Protein AF-N9WEX1-F1 (afdb_monomer)

Sequence (653 aa):
MNDHFFQQFYLHENKDVHLLNPWVSERYHREREKLFYYALQVNKEFVLSSTCMRSNLKNLLMMWRGTDGNETIKFKENDKINAFSSLYQTISILVPVISTTFASVGRFLEYVQKPYELGTLIIDEAGQAQPHLALGAMLRCKKVLVVGDPKQVEPVVTDDLDAIKQLLKNEYTTPYSDKHISVQQFSDKLNPFGTYLNDSSGEKLWVGCPLVVHRRCINPMFDISNRISYDGVMIQQTKEPDQNIVDTFAIPISKWLQCSGKEKNHLRKDHYVPEQGKETLNIIKLAFEKAKGDKPDLYVISPFTSVVEGLKKEIRESDFYKLNKENYNEWMESNIGTVHTFQGKEANEVVLLLGCDQDAKGAVTWVNANIINVAVTRAKYRLCIIGDYRIWKQNQVLKITKGVIDAYTLQYLNQLKEADQTNQNKELITLLMKQLPSSSDYVNEKGDGEEDIIDTYILMKELKKIKFAKNFLTEEEKKIYHLTDEDLNELSYSVKSHLLTGIKINSLYEALFYDNNIPFEDFSFKNIMFCKATELYMRESFISVIQSQFKDAKKKDNNYTIGYMAKKINDNIDTFIRLLNDKYYNGIWWKIYGKKLNDINVLRRTCCHPDEFLLADEQNLKQLLFDEEVFKNLKVGRRIAKNIEKLNIKCVQ

pLDDT: mean 86.51, std 9.52, range [35.38, 98.62]

Secondary structure (DSSP, 8-state):
--HHHHHHHHH--HHHHTTS-TT--HHHHHHHHHHHHHHHHHHHHHHHH-HHHHHHHHHHHHHHHSEETTEE----HHHHHHHHHHHHHHHHHH-S-----HHHHHHHTTT--STT-EEEEEESSGGGS-HHHHHHHHHHEEEEEE---TTSPPPP--HHHHHHHHHT--TTTGGG--TT--HHHHHHHH-SSEEEEE-TTSPEEEEES---EE-S--TTHHHHHHHHHSTT--EE-PPPPPHHHHTT-S-SS-EEEE-----SBGGGTB---HHHHHHHHHHHHHHHHHTTTSPPSEEEEES-HHHHHHHHHHHHHSHHHHHSHHHHHHHHHHHEEEGGGGTT--EEEEEEE----TT-HHHHHH--HHHHHHHHHTEEEEEEEEE-HHHHTTSHHHHHHHHHHHHHHHHHHHHHHTS---HHHHHHHHHHHTTSPPGGGGEESP-TTS--EE--HHHHHHHTTSSGGGSPPPHHHHHHTT--HHHHHHS-HHHHHHHHHHHHHHHHHHIIIIIT----S--HHHHHHHHHHHHHHHHHHHHHHHHHH-GGG---GGG--HHHHHHHHHTTHHHHHHHH--SSS-HHHHHHHHHHHHHHHHHHHHHHSSS---HHHHHHHHIIIIIT-HHHHTHHHHHHHHHHHHHHHHTT-

Structure (mmCIF, N/CA/C/O backbone):
data_AF-N9WEX1-F1
#
_entry.id   AF-N9WEX1-F1
#
loop_
_atom_site.group_PDB
_atom_site.id
_atom_site.type_symbol
_atom_site.label_atom_id
_atom_site.label_alt_id
_atom_site.label_comp_id
_atom_site.label_asym_id
_atom_site.label_entity_id
_atom_site.label_seq_id
_atom_site.pdbx_PDB_ins_code
_atom_site.Cartn_x
_atom_site.Cartn_y
_atom_site.Cartn_z
_atom_site.occupancy
_atom_site.B_iso_or_equiv
_atom_site.auth_seq_id
_atom_site.auth_comp_id
_atom_site.auth_asym_id
_atom_site.auth_atom_id
_atom_site.pdbx_PDB_model_num
ATOM 1 N N . MET A 1 1 ? -16.022 -14.476 -33.649 1.00 63.72 1 MET A N 1
ATOM 2 C CA . MET A 1 1 ? -15.967 -13.884 -32.297 1.00 63.72 1 MET A CA 1
ATOM 3 C C . MET A 1 1 ? -15.982 -15.017 -31.291 1.00 63.72 1 MET A C 1
ATOM 5 O O . MET A 1 1 ? -16.309 -16.132 -31.675 1.00 63.72 1 MET A O 1
ATOM 9 N N . ASN A 1 2 ? -15.538 -14.775 -30.063 1.00 73.50 2 ASN A N 1
ATOM 10 C CA . ASN A 1 2 ? -15.509 -15.804 -29.032 1.00 73.50 2 ASN A CA 1
ATOM 11 C C . ASN A 1 2 ? -16.897 -15.926 -28.370 1.00 73.50 2 ASN A C 1
ATOM 13 O O . ASN A 1 2 ? -17.248 -15.099 -27.533 1.00 73.50 2 ASN A O 1
ATOM 17 N N . ASP A 1 3 ? -17.687 -16.934 -28.746 1.00 76.62 3 ASP A N 1
ATOM 18 C CA . ASP A 1 3 ? -19.050 -17.121 -28.217 1.00 76.62 3 ASP A CA 1
ATOM 19 C C . ASP A 1 3 ? -19.057 -17.365 -26.700 1.00 76.62 3 ASP A C 1
ATOM 21 O O . ASP A 1 3 ? -19.962 -16.911 -26.001 1.00 76.62 3 ASP A O 1
ATOM 25 N N . HIS A 1 4 ? -18.000 -17.989 -26.169 1.00 75.38 4 HIS A N 1
ATOM 26 C CA . HIS A 1 4 ? -17.819 -18.176 -24.732 1.00 75.38 4 HIS A CA 1
ATOM 27 C C . HIS A 1 4 ? -17.658 -16.837 -23.999 1.00 75.38 4 HIS A C 1
ATOM 29 O O . HIS A 1 4 ? -18.245 -16.656 -22.936 1.00 75.38 4 HIS A O 1
ATOM 35 N N . PHE A 1 5 ? -16.944 -15.863 -24.584 1.00 77.00 5 PHE A N 1
ATOM 36 C CA . PHE A 1 5 ? -16.861 -14.511 -24.015 1.00 77.00 5 PHE A CA 1
ATOM 37 C C . PHE A 1 5 ? -18.253 -13.890 -23.869 1.00 77.00 5 PHE A C 1
ATOM 39 O O . PHE A 1 5 ? -18.592 -13.409 -22.793 1.00 77.00 5 PHE A O 1
ATOM 46 N N . PHE A 1 6 ? -19.068 -13.909 -24.929 1.00 79.62 6 PHE A N 1
ATOM 47 C CA . PHE A 1 6 ? -20.384 -13.265 -24.897 1.00 79.62 6 PHE A CA 1
ATOM 48 C C . PHE A 1 6 ? -21.351 -13.981 -23.951 1.00 79.62 6 PHE A C 1
ATOM 50 O O . PHE A 1 6 ? -22.093 -13.318 -23.235 1.00 79.62 6 PHE A O 1
ATOM 57 N N . GLN A 1 7 ? -21.291 -15.311 -23.864 1.00 77.75 7 GLN A N 1
ATOM 58 C CA . GLN A 1 7 ? -22.047 -16.064 -22.860 1.00 77.75 7 GLN A CA 1
ATOM 59 C C . GLN A 1 7 ? -21.691 -15.619 -21.434 1.00 77.75 7 GLN A C 1
ATOM 61 O O . GLN A 1 7 ? -22.586 -15.295 -20.660 1.00 77.75 7 GLN A O 1
ATOM 66 N N . GLN A 1 8 ? -20.399 -15.531 -21.104 1.00 73.88 8 GLN A N 1
ATOM 67 C CA . GLN A 1 8 ? -19.947 -15.088 -19.779 1.00 73.88 8 GLN A CA 1
ATOM 68 C C . GLN A 1 8 ? -20.279 -13.611 -19.511 1.00 73.88 8 GLN A C 1
ATOM 70 O O . GLN A 1 8 ? -20.717 -13.262 -18.416 1.00 73.88 8 GLN A O 1
ATOM 75 N N . PHE A 1 9 ? -20.155 -12.750 -20.527 1.00 78.44 9 PHE A N 1
ATOM 76 C CA . PHE A 1 9 ? -20.513 -11.331 -20.450 1.00 78.44 9 PHE A CA 1
ATOM 77 C C . PHE A 1 9 ? -21.978 -11.124 -20.040 1.00 78.44 9 PHE A C 1
ATOM 79 O O . PHE A 1 9 ? -22.271 -10.288 -19.188 1.00 78.44 9 PHE A O 1
ATOM 86 N N . TYR A 1 10 ? -22.905 -11.908 -20.600 1.00 77.62 10 TYR A N 1
ATOM 87 C CA . TYR A 1 10 ? -24.326 -11.793 -20.265 1.00 77.62 10 TYR A CA 1
ATOM 88 C C . TYR A 1 10 ? -24.708 -12.466 -18.932 1.00 77.62 10 TYR A C 1
ATOM 90 O O . TYR A 1 10 ? -25.685 -12.041 -18.322 1.00 77.62 10 TYR A O 1
ATOM 98 N N . LEU A 1 11 ? -23.942 -13.450 -18.440 1.00 73.50 11 LEU A N 1
ATOM 99 C CA . LEU A 1 11 ? -24.253 -14.222 -17.219 1.00 73.50 11 LEU A CA 1
ATOM 100 C C . LEU A 1 11 ? -23.782 -13.580 -15.892 1.00 73.50 11 LEU A C 1
ATOM 102 O O . LEU A 1 11 ? -24.308 -13.942 -14.847 1.00 73.50 11 LEU A O 1
ATOM 106 N N . HIS A 1 12 ? -22.867 -12.605 -15.937 1.00 62.47 12 HIS A N 1
ATOM 107 C CA . HIS A 1 12 ? -22.337 -11.808 -14.810 1.00 62.47 12 HIS A CA 1
ATOM 108 C C . HIS A 1 12 ? -21.643 -12.575 -13.659 1.00 62.47 12 HIS A C 1
ATOM 110 O O . HIS A 1 12 ? -22.264 -12.939 -12.669 1.00 62.47 12 HIS A O 1
ATOM 116 N N . GLU A 1 13 ? -20.305 -12.560 -13.679 1.00 54.53 13 GLU A N 1
ATOM 117 C CA . GLU A 1 13 ? -19.491 -11.889 -12.653 1.00 54.53 13 GLU A CA 1
ATOM 118 C C . GLU A 1 13 ? -18.420 -11.051 -13.377 1.00 54.53 13 GLU A C 1
ATOM 120 O O . GLU A 1 13 ? -17.735 -11.534 -14.277 1.00 54.53 13 GLU A O 1
ATOM 125 N N . ASN A 1 14 ? -18.278 -9.772 -13.009 1.00 63.81 14 ASN A N 1
ATOM 126 C CA . ASN A 1 14 ? -17.451 -8.797 -13.743 1.00 63.81 14 ASN A CA 1
ATOM 127 C C . ASN A 1 14 ? -15.981 -9.247 -13.891 1.00 63.81 14 ASN A C 1
ATOM 129 O O . ASN A 1 14 ? -15.318 -8.924 -14.871 1.00 63.81 14 ASN A O 1
ATOM 133 N N . LYS A 1 15 ? -15.461 -10.017 -12.925 1.00 66.00 15 LYS A N 1
ATOM 134 C CA . LYS A 1 15 ? -14.041 -10.389 -12.868 1.00 66.00 15 LYS A CA 1
ATOM 135 C C . LYS A 1 15 ? -13.622 -11.366 -13.960 1.00 66.00 15 LYS A C 1
ATOM 137 O O . LYS A 1 15 ? -12.584 -11.145 -14.579 1.00 66.00 15 LYS A O 1
ATOM 142 N N . ASP A 1 16 ? -14.422 -12.395 -14.218 1.00 69.00 16 ASP A N 1
ATOM 143 C CA . ASP A 1 16 ? -14.047 -13.453 -15.159 1.00 69.00 16 ASP A CA 1
ATOM 144 C C . ASP A 1 16 ? -14.123 -12.970 -16.607 1.00 69.00 16 ASP A C 1
ATOM 146 O O . ASP A 1 16 ? -13.281 -13.319 -17.433 1.00 69.00 16 ASP A O 1
ATOM 150 N N . VAL A 1 17 ? -15.053 -12.059 -16.900 1.00 76.25 17 VAL A N 1
ATOM 151 C CA . VAL A 1 17 ? -15.164 -11.398 -18.208 1.00 76.25 17 VAL A CA 1
ATOM 152 C C . VAL A 1 17 ? -13.886 -10.629 -18.555 1.00 76.25 17 VAL A C 1
ATOM 154 O O . VAL A 1 17 ? -13.417 -10.704 -19.690 1.00 76.25 17 VAL A O 1
ATOM 157 N N . HIS A 1 18 ? -13.272 -9.940 -17.585 1.00 77.69 18 HIS A N 1
ATOM 158 C CA . HIS A 1 18 ? -12.009 -9.220 -17.792 1.00 77.69 18 HIS A CA 1
ATOM 159 C C . HIS A 1 18 ? -10.809 -10.144 -18.076 1.00 77.69 18 HIS A C 1
ATOM 161 O O . HIS A 1 18 ? -9.763 -9.664 -18.520 1.00 77.69 18 HIS A O 1
ATOM 167 N N . LEU A 1 19 ? -10.935 -11.455 -17.843 1.00 75.56 19 LEU A N 1
ATOM 168 C CA . LEU A 1 19 ? -9.910 -12.452 -18.168 1.00 75.56 19 LEU A CA 1
ATOM 169 C C . LEU A 1 19 ? -10.069 -13.037 -19.576 1.00 75.56 19 LEU A C 1
ATOM 171 O O . LEU A 1 19 ? -9.163 -13.719 -20.058 1.00 75.56 19 LEU A O 1
ATOM 175 N N . LEU A 1 20 ? -11.190 -12.762 -20.242 1.00 76.62 20 LEU A N 1
ATOM 176 C CA . LEU A 1 20 ? -11.525 -13.302 -21.552 1.00 76.62 20 LEU A CA 1
ATOM 177 C C . LEU A 1 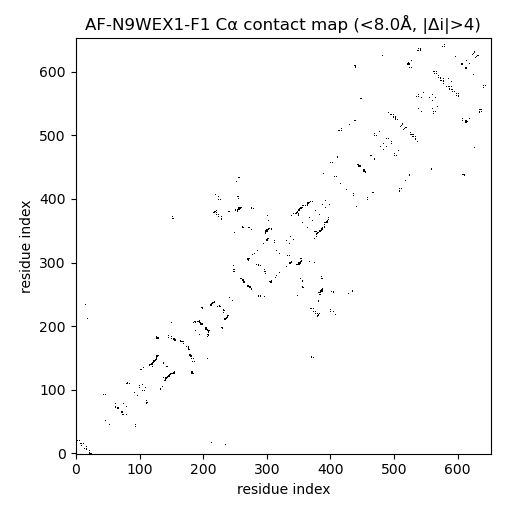20 ? -11.294 -12.262 -22.660 1.00 76.62 20 LEU A C 1
ATOM 179 O O . LEU A 1 20 ? -11.378 -11.054 -22.448 1.00 76.62 20 LEU A O 1
ATOM 183 N N . ASN A 1 21 ? -11.019 -12.736 -23.879 1.00 76.06 21 ASN A N 1
ATOM 184 C CA . ASN A 1 21 ? -10.856 -11.881 -25.055 1.00 76.06 21 ASN A CA 1
ATOM 185 C C . ASN A 1 21 ? -11.992 -12.133 -26.071 1.00 76.06 21 ASN A C 1
ATOM 187 O O . ASN A 1 21 ? -12.092 -13.249 -26.592 1.00 76.06 21 ASN A O 1
ATOM 191 N N . PRO A 1 22 ? -12.814 -11.120 -26.410 1.00 79.69 22 PRO A N 1
ATOM 192 C CA . PRO A 1 22 ? -13.917 -11.283 -27.364 1.00 79.69 22 PRO A CA 1
ATOM 193 C C . PRO A 1 22 ? -13.451 -11.553 -28.803 1.00 79.69 22 PRO A C 1
ATOM 195 O O . PRO A 1 22 ? -14.172 -12.161 -29.603 1.00 79.69 22 PRO A O 1
ATOM 198 N N . TRP A 1 23 ? -12.242 -11.105 -29.144 1.00 78.06 23 TRP A N 1
ATOM 199 C CA . TRP A 1 23 ? -11.728 -11.066 -30.514 1.00 78.06 23 TRP A CA 1
ATOM 200 C C . TRP A 1 23 ? -10.859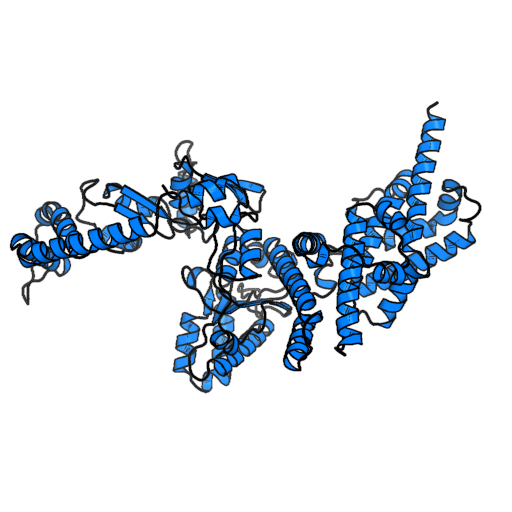 -12.259 -30.876 1.00 78.06 23 TRP A C 1
ATOM 202 O O . TRP A 1 23 ? -10.578 -12.472 -32.056 1.00 78.06 23 TRP A O 1
ATOM 212 N N . VAL A 1 24 ? -10.412 -13.027 -29.884 1.00 78.50 24 VAL A N 1
ATOM 213 C CA . VAL A 1 24 ? -9.369 -14.021 -30.092 1.00 78.50 24 VAL A CA 1
ATOM 214 C C . VAL A 1 24 ? -9.779 -15.386 -29.554 1.00 78.50 24 VAL A C 1
ATOM 216 O O . VAL A 1 24 ? -10.069 -15.547 -28.374 1.00 78.50 24 VAL A O 1
ATOM 219 N N . SER A 1 25 ? -9.780 -16.374 -30.450 1.00 82.56 25 SER A N 1
ATOM 220 C CA . SER A 1 25 ? -9.867 -17.797 -30.125 1.00 82.56 25 SER A CA 1
ATOM 221 C C . SER A 1 25 ? -8.497 -18.459 -30.268 1.00 82.56 25 SER A C 1
ATOM 223 O O . SER A 1 25 ? -7.632 -17.956 -30.988 1.00 82.56 25 SER A O 1
ATOM 225 N N . GLU A 1 26 ? -8.309 -19.617 -29.639 1.00 84.81 26 GLU A N 1
ATOM 226 C CA . GLU A 1 26 ? -7.075 -20.406 -29.753 1.00 84.81 26 GLU A CA 1
ATOM 227 C C . GLU A 1 26 ? -6.747 -20.749 -31.216 1.00 84.81 26 GLU A C 1
ATOM 229 O O . GLU A 1 26 ? -5.622 -20.557 -31.676 1.00 84.81 26 GLU A O 1
ATOM 234 N N . ARG A 1 27 ? -7.765 -21.127 -32.003 1.00 87.81 27 ARG A N 1
ATOM 235 C CA . ARG A 1 27 ? -7.626 -21.339 -33.451 1.00 87.81 27 ARG A CA 1
ATOM 236 C C . ARG A 1 27 ? -7.128 -20.083 -34.171 1.00 87.81 27 ARG A C 1
ATOM 238 O O . ARG A 1 27 ? -6.223 -20.176 -34.994 1.00 87.81 27 ARG A O 1
ATOM 245 N N . TYR A 1 28 ? -7.707 -18.916 -33.883 1.00 88.25 28 TYR A N 1
ATOM 246 C CA . TYR A 1 28 ? -7.280 -17.660 -34.508 1.00 88.25 28 TYR A CA 1
ATOM 247 C C . TYR A 1 28 ? -5.845 -17.287 -34.113 1.00 88.25 28 TYR A C 1
ATOM 249 O O . TYR A 1 28 ? -5.064 -16.878 -34.971 1.00 88.25 28 TYR A O 1
ATOM 257 N N . HIS A 1 29 ? -5.470 -17.481 -32.843 1.00 88.69 29 HIS A N 1
ATOM 258 C CA . HIS A 1 29 ? -4.087 -17.323 -32.387 1.00 88.69 29 HIS A CA 1
ATOM 259 C C . HIS A 1 29 ? -3.132 -18.228 -33.167 1.00 88.69 29 HIS A C 1
ATOM 261 O O . HIS A 1 29 ? -2.126 -17.739 -33.680 1.00 88.69 29 HIS A O 1
ATOM 267 N N . ARG A 1 30 ? -3.481 -19.506 -33.343 1.00 93.19 30 ARG A N 1
ATOM 268 C CA . ARG A 1 30 ? -2.644 -20.457 -34.075 1.00 93.19 30 ARG A CA 1
ATOM 269 C C . ARG A 1 30 ? -2.431 -20.061 -35.535 1.00 93.19 30 ARG A C 1
ATOM 271 O O . ARG A 1 30 ? -1.319 -20.170 -36.047 1.00 93.19 30 ARG A O 1
ATOM 278 N N . GLU A 1 31 ? -3.469 -19.578 -36.212 1.00 94.88 31 GLU A N 1
ATOM 279 C CA . GLU A 1 31 ? -3.334 -19.091 -37.591 1.00 94.88 31 GLU A CA 1
ATOM 280 C C . GLU A 1 31 ? -2.517 -17.790 -37.671 1.00 94.88 31 GLU A C 1
ATOM 282 O O . GLU A 1 31 ? -1.714 -17.627 -38.591 1.00 94.88 31 GLU A O 1
ATOM 287 N N . ARG A 1 32 ? -2.625 -16.894 -36.678 1.00 93.94 32 ARG A N 1
ATOM 288 C CA . ARG A 1 32 ? -1.759 -15.704 -36.581 1.00 93.94 32 ARG A CA 1
ATOM 289 C C . ARG A 1 32 ? -0.287 -16.061 -36.392 1.00 93.94 32 ARG A C 1
ATOM 291 O O . ARG A 1 32 ? 0.558 -15.438 -37.029 1.00 93.94 32 ARG A O 1
ATOM 298 N N . GLU A 1 33 ? 0.023 -17.047 -35.551 1.00 94.75 33 GLU A N 1
ATOM 299 C CA . GLU A 1 33 ? 1.393 -17.543 -35.361 1.00 94.75 33 GLU A CA 1
ATOM 300 C C . GLU A 1 33 ? 1.977 -18.097 -36.661 1.00 94.75 33 GLU A C 1
ATOM 302 O O . GLU A 1 33 ? 3.097 -17.747 -37.034 1.00 94.75 33 GLU A O 1
ATOM 307 N N . LYS A 1 34 ? 1.205 -18.921 -37.385 1.00 97.00 34 LYS A N 1
ATOM 308 C CA . LYS A 1 34 ? 1.617 -19.459 -38.690 1.00 97.00 34 LYS A CA 1
ATOM 309 C C . LYS A 1 34 ? 1.884 -18.341 -39.693 1.00 97.00 34 LYS A C 1
ATOM 311 O O . LYS A 1 34 ? 2.931 -18.340 -40.334 1.00 97.00 34 LYS A O 1
ATOM 316 N N . LEU A 1 35 ? 0.970 -17.374 -39.809 1.00 96.50 35 LEU A N 1
ATOM 317 C CA . LEU A 1 35 ? 1.140 -16.224 -40.699 1.00 96.50 35 LEU A CA 1
ATOM 318 C C . LEU A 1 35 ? 2.410 -15.436 -40.358 1.00 96.50 35 LEU A C 1
ATOM 320 O O . LEU A 1 35 ? 3.177 -15.097 -41.256 1.00 96.50 35 LEU A O 1
ATOM 324 N N . PHE A 1 36 ? 2.650 -15.176 -39.071 1.00 94.25 36 PHE A N 1
ATOM 325 C CA . PHE A 1 36 ? 3.852 -14.483 -38.618 1.00 94.25 36 PHE A CA 1
ATOM 326 C C . PHE A 1 36 ? 5.124 -15.263 -38.972 1.00 94.25 36 PHE A C 1
ATOM 328 O O . PHE A 1 36 ? 6.063 -14.686 -39.517 1.00 94.25 36 PHE A O 1
ATOM 335 N N . TYR A 1 37 ? 5.134 -16.581 -38.756 1.00 95.19 37 TYR A N 1
ATOM 336 C CA . TYR A 1 37 ? 6.246 -17.445 -39.151 1.00 95.19 37 TYR A CA 1
ATOM 337 C C . TYR A 1 37 ? 6.524 -17.384 -40.660 1.00 95.19 37 TYR A C 1
ATOM 339 O O . TYR A 1 37 ? 7.669 -17.174 -41.060 1.00 95.19 37 TYR A O 1
ATOM 347 N N . TYR A 1 38 ? 5.496 -17.517 -41.505 1.00 96.56 38 TYR A N 1
ATOM 348 C CA . TYR A 1 38 ? 5.670 -17.442 -42.958 1.00 96.56 38 TYR A CA 1
ATOM 349 C C . TYR A 1 38 ? 6.136 -16.056 -43.418 1.00 96.56 38 TYR A C 1
ATOM 351 O O . TYR A 1 38 ? 7.007 -15.967 -44.281 1.00 96.56 38 TYR A O 1
ATOM 359 N N . ALA A 1 39 ? 5.635 -14.978 -42.808 1.00 93.69 39 ALA A N 1
ATOM 360 C CA . ALA A 1 39 ? 6.113 -13.624 -43.080 1.00 93.69 39 ALA A CA 1
ATOM 361 C C . ALA A 1 39 ? 7.605 -13.463 -42.736 1.00 93.69 39 ALA A C 1
ATOM 363 O O . ALA A 1 39 ? 8.354 -12.867 -43.509 1.00 93.69 39 ALA A O 1
ATOM 364 N N . LEU A 1 40 ? 8.069 -14.054 -41.627 1.00 92.12 40 LEU A N 1
ATOM 365 C CA . LEU A 1 40 ? 9.492 -14.075 -41.281 1.00 92.12 40 LEU A CA 1
ATOM 366 C C . LEU A 1 40 ? 10.333 -14.869 -42.291 1.00 92.12 40 LEU A C 1
ATOM 368 O O . LEU A 1 40 ? 11.447 -14.446 -42.594 1.00 92.12 40 LEU A O 1
ATOM 372 N N . GLN A 1 41 ? 9.815 -15.974 -42.845 1.00 94.94 41 GLN A N 1
ATOM 373 C CA . GLN A 1 41 ? 10.515 -16.704 -43.912 1.00 94.94 41 GLN A CA 1
ATOM 374 C C . GLN A 1 41 ? 10.658 -15.844 -45.173 1.00 94.94 41 GLN A C 1
ATOM 376 O O . GLN A 1 41 ? 11.753 -15.745 -45.717 1.00 94.94 41 GLN A O 1
ATOM 381 N N . VAL A 1 42 ? 9.595 -15.153 -45.595 1.00 93.88 42 VAL A N 1
ATOM 382 C CA . VAL A 1 42 ? 9.655 -14.234 -46.745 1.00 93.88 42 VAL A CA 1
ATOM 383 C C . VAL A 1 42 ? 10.659 -13.107 -46.499 1.00 93.88 42 VAL A C 1
ATOM 385 O O . VAL A 1 42 ? 11.485 -12.828 -47.366 1.00 93.88 42 VAL A O 1
ATOM 388 N N . ASN A 1 43 ? 10.646 -12.497 -45.309 1.00 92.06 43 ASN A N 1
ATOM 389 C CA . ASN A 1 43 ? 11.607 -11.451 -44.953 1.00 92.06 43 ASN A CA 1
ATOM 390 C C . ASN A 1 43 ? 13.046 -11.971 -44.985 1.00 92.06 43 ASN A C 1
ATOM 392 O O . ASN A 1 43 ? 13.924 -11.296 -45.517 1.00 92.06 43 ASN A O 1
ATOM 396 N N . LYS A 1 44 ? 13.292 -13.176 -44.458 1.00 92.75 44 LYS A N 1
ATOM 397 C CA . LYS A 1 44 ? 14.608 -13.819 -44.501 1.00 92.75 44 LYS A CA 1
ATOM 398 C C . LYS A 1 44 ? 15.084 -13.999 -45.942 1.00 92.75 44 LYS A C 1
ATOM 400 O O . LYS A 1 44 ? 16.185 -13.559 -46.265 1.00 92.75 44 LYS A O 1
ATOM 405 N N . GLU A 1 45 ? 14.267 -14.600 -46.804 1.00 94.62 45 GLU A N 1
ATOM 406 C CA . GLU A 1 45 ? 14.640 -14.826 -48.206 1.00 94.62 45 GLU A CA 1
ATOM 407 C C . GLU A 1 45 ? 14.854 -13.505 -48.957 1.00 94.62 45 GLU A C 1
ATOM 409 O O . GLU A 1 45 ? 15.821 -13.363 -49.708 1.00 94.62 45 GLU A O 1
ATOM 414 N N . PHE A 1 46 ? 14.023 -12.489 -48.703 1.00 92.94 46 PHE A N 1
ATOM 415 C CA . PHE A 1 46 ? 14.197 -11.153 -49.276 1.00 92.94 46 PHE A CA 1
ATOM 416 C C . PHE A 1 46 ? 15.512 -10.493 -48.834 1.00 92.94 46 PHE A C 1
ATOM 418 O O . PHE A 1 46 ? 16.248 -9.958 -49.663 1.00 92.94 46 PHE A O 1
ATOM 425 N N . VAL A 1 47 ? 15.843 -10.557 -47.541 1.00 91.62 47 VAL A N 1
ATOM 426 C CA . VAL A 1 47 ? 17.092 -10.000 -46.997 1.00 91.62 47 VAL A CA 1
ATOM 427 C C . VAL A 1 47 ? 18.315 -10.706 -47.588 1.00 91.62 47 VAL A C 1
ATOM 429 O O . VAL A 1 47 ? 19.288 -10.036 -47.931 1.00 91.62 47 VAL A O 1
ATOM 432 N N . LEU A 1 48 ? 18.280 -12.037 -47.718 1.00 92.19 48 LEU A N 1
ATOM 433 C CA . LEU A 1 48 ? 19.406 -12.825 -48.231 1.00 92.19 48 LEU A CA 1
ATOM 434 C C . LEU A 1 48 ? 19.617 -12.656 -49.742 1.00 92.19 48 LEU A C 1
ATOM 436 O O . LEU A 1 48 ? 20.758 -12.686 -50.203 1.00 92.19 48 LEU A O 1
ATOM 440 N N . SER A 1 49 ? 18.541 -12.466 -50.507 1.00 94.31 49 SER A N 1
ATOM 441 C CA . SER A 1 49 ? 18.599 -12.355 -51.971 1.00 94.31 49 SER A CA 1
ATOM 442 C C . SER A 1 49 ? 18.814 -10.926 -52.487 1.00 94.31 49 SER A C 1
ATOM 444 O O . SER A 1 49 ? 19.335 -10.743 -53.588 1.00 94.31 49 SER A O 1
ATOM 446 N N . SER A 1 50 ? 18.445 -9.895 -51.718 1.00 95.00 50 SER A N 1
ATOM 447 C CA . SER A 1 50 ? 18.465 -8.504 -52.184 1.00 95.00 50 SER A CA 1
ATOM 448 C C . SER A 1 50 ? 19.838 -7.835 -52.050 1.00 95.00 50 SER A C 1
ATOM 450 O O . SER A 1 50 ? 20.307 -7.495 -50.959 1.00 95.00 50 SER A O 1
ATOM 452 N N . THR A 1 51 ? 20.469 -7.539 -53.189 1.00 94.31 51 THR A N 1
ATOM 453 C CA . THR A 1 51 ? 21.708 -6.743 -53.240 1.00 94.31 51 THR A CA 1
ATOM 454 C C . THR A 1 51 ? 21.488 -5.303 -52.767 1.00 94.31 51 THR A C 1
ATOM 456 O O . THR A 1 51 ? 22.358 -4.740 -52.104 1.00 94.31 51 THR A O 1
ATOM 459 N N . CYS A 1 52 ? 20.309 -4.726 -53.024 1.00 93.06 52 CYS A N 1
ATOM 460 C CA . CYS A 1 52 ? 19.927 -3.396 -52.545 1.00 93.06 52 CYS A CA 1
ATOM 461 C C . CYS A 1 52 ? 19.882 -3.334 -51.013 1.00 93.06 52 CYS A C 1
ATOM 463 O O . CYS A 1 52 ? 20.425 -2.400 -50.426 1.00 93.06 52 CYS A O 1
ATOM 465 N N . MET A 1 53 ? 19.305 -4.351 -50.358 1.00 92.81 53 MET A N 1
ATOM 466 C CA . MET A 1 53 ? 19.286 -4.449 -48.893 1.00 92.81 53 MET A CA 1
ATOM 467 C C . MET A 1 53 ? 20.704 -4.468 -48.327 1.00 92.81 53 MET A C 1
ATOM 469 O O . MET A 1 53 ? 21.024 -3.703 -47.418 1.00 92.81 53 MET A O 1
ATOM 473 N N . ARG A 1 54 ? 21.586 -5.291 -48.907 1.00 91.81 54 ARG A N 1
ATOM 474 C CA . ARG A 1 54 ? 22.993 -5.364 -48.496 1.00 91.81 54 ARG A CA 1
ATOM 475 C C . ARG A 1 54 ? 23.700 -4.012 -48.620 1.00 91.81 54 ARG A C 1
ATOM 477 O O . ARG A 1 54 ? 24.408 -3.618 -47.694 1.00 91.81 54 ARG A O 1
ATOM 484 N N . SER A 1 55 ? 23.516 -3.309 -49.737 1.00 93.62 55 SER A N 1
ATOM 485 C CA . SER A 1 55 ? 24.105 -1.982 -49.955 1.00 93.62 55 SER A CA 1
ATOM 486 C C . SER A 1 55 ? 23.567 -0.949 -48.967 1.00 93.62 55 SER A C 1
ATOM 488 O O . SER A 1 55 ? 24.349 -0.208 -48.376 1.00 93.62 55 SER A O 1
ATOM 490 N N . ASN A 1 56 ? 22.258 -0.946 -48.710 1.00 95.00 56 ASN A N 1
ATOM 491 C CA . ASN A 1 56 ? 21.644 -0.044 -47.737 1.00 95.00 56 ASN A CA 1
ATOM 492 C C . ASN A 1 56 ? 22.173 -0.293 -46.316 1.00 95.00 56 ASN A C 1
ATOM 494 O O . ASN A 1 56 ? 22.538 0.652 -45.622 1.00 95.00 56 ASN A O 1
ATOM 498 N N . LEU A 1 57 ? 22.292 -1.554 -45.891 1.00 92.75 57 LEU A N 1
ATOM 499 C CA . LEU A 1 57 ? 22.836 -1.888 -44.570 1.00 92.75 57 LEU A CA 1
ATOM 500 C C . LEU A 1 57 ? 24.309 -1.474 -44.426 1.00 92.75 57 LEU A C 1
ATOM 502 O O . LEU A 1 57 ? 24.693 -0.952 -43.380 1.00 92.75 57 LEU A O 1
ATOM 506 N N . LYS A 1 58 ? 25.127 -1.648 -45.474 1.00 91.75 58 LYS A N 1
ATOM 507 C CA . LYS A 1 58 ? 26.512 -1.146 -45.491 1.00 91.75 58 LYS A CA 1
ATOM 508 C C . LYS A 1 58 ? 26.566 0.376 -45.376 1.00 91.75 58 LYS A C 1
ATOM 510 O O . LYS A 1 58 ? 27.281 0.886 -44.521 1.00 91.75 58 LYS A O 1
ATOM 515 N N . ASN A 1 59 ? 25.772 1.087 -46.178 1.00 93.06 59 ASN A N 1
ATOM 516 C CA . ASN A 1 59 ? 25.713 2.548 -46.147 1.00 93.06 59 ASN A CA 1
ATOM 517 C C . ASN A 1 59 ? 25.281 3.068 -44.771 1.00 93.06 59 ASN A C 1
ATOM 519 O O . ASN A 1 59 ? 25.883 4.006 -44.256 1.00 93.06 59 ASN A O 1
ATOM 523 N N . LEU A 1 60 ? 24.291 2.427 -44.141 1.00 92.56 60 LEU A N 1
ATOM 524 C CA . LEU A 1 60 ? 23.863 2.771 -42.786 1.00 92.56 60 LEU A CA 1
ATOM 525 C C . LEU A 1 60 ? 24.994 2.569 -41.766 1.00 92.56 60 LEU A C 1
ATOM 527 O O . LEU A 1 60 ? 25.246 3.446 -40.941 1.00 92.56 60 LEU A O 1
ATOM 531 N N . LEU A 1 61 ? 25.714 1.445 -41.850 1.00 90.88 61 LEU A N 1
ATOM 532 C CA . LEU A 1 61 ? 26.850 1.155 -40.974 1.00 90.88 61 LEU A CA 1
ATOM 533 C C . LEU A 1 61 ? 27.972 2.192 -41.137 1.00 90.88 61 LEU A C 1
ATOM 535 O O . LEU A 1 61 ? 28.501 2.679 -40.137 1.00 90.88 61 LEU A O 1
ATOM 539 N N . MET A 1 62 ? 28.305 2.557 -42.378 1.00 91.44 62 MET A N 1
ATOM 540 C CA . MET A 1 62 ? 29.299 3.590 -42.684 1.00 91.44 62 MET A CA 1
ATOM 541 C C . MET A 1 62 ? 28.851 4.959 -42.162 1.00 91.44 62 MET A C 1
ATOM 543 O O . MET A 1 62 ? 29.668 5.704 -41.627 1.00 91.44 62 MET A O 1
ATOM 547 N N . MET A 1 63 ? 27.558 5.291 -42.261 1.00 89.56 63 MET A N 1
ATOM 548 C CA . MET A 1 63 ? 27.009 6.535 -41.709 1.00 89.56 63 MET A CA 1
ATOM 549 C C . MET A 1 63 ? 27.100 6.595 -40.180 1.00 89.56 63 MET A C 1
ATOM 551 O O . MET A 1 63 ? 27.373 7.666 -39.643 1.00 89.56 63 MET A O 1
ATOM 555 N N . TRP A 1 64 ? 26.899 5.475 -39.481 1.00 87.88 64 TRP A N 1
ATOM 556 C CA . TRP A 1 64 ? 27.018 5.416 -38.020 1.00 87.88 64 TRP A CA 1
ATOM 557 C C . TRP A 1 64 ? 28.462 5.386 -37.522 1.00 87.88 64 TRP A C 1
ATOM 559 O O . TRP A 1 64 ? 28.771 6.035 -36.526 1.00 87.88 64 TRP A O 1
ATOM 569 N N . ARG A 1 65 ? 29.344 4.626 -38.181 1.00 87.75 65 ARG A N 1
ATOM 570 C CA . ARG A 1 65 ? 30.747 4.473 -37.760 1.00 87.75 65 ARG A CA 1
ATOM 571 C C . ARG A 1 65 ? 31.649 5.597 -38.258 1.00 87.75 65 ARG A C 1
ATOM 573 O O . ARG A 1 65 ? 32.679 5.858 -37.649 1.00 87.75 65 ARG A O 1
ATOM 580 N N . GLY A 1 66 ? 31.287 6.232 -39.372 1.00 85.62 66 GLY A N 1
ATOM 581 C CA . GLY A 1 66 ? 32.156 7.169 -40.081 1.00 85.62 66 GLY A CA 1
ATOM 582 C C . GLY A 1 66 ? 33.361 6.496 -40.742 1.00 85.62 66 GLY A C 1
ATOM 583 O O . GLY A 1 66 ? 34.312 7.187 -41.100 1.00 85.62 66 GLY A O 1
ATOM 584 N N . THR A 1 67 ? 33.352 5.166 -40.891 1.00 85.75 67 THR A N 1
ATOM 585 C CA . THR A 1 67 ? 34.453 4.395 -41.479 1.00 85.75 67 THR A CA 1
ATOM 586 C C . THR A 1 67 ? 33.965 3.238 -42.348 1.00 85.75 67 THR A C 1
ATOM 588 O O . THR A 1 67 ? 32.860 2.724 -42.156 1.00 85.75 67 THR A O 1
ATOM 591 N N . ASP A 1 68 ? 34.818 2.815 -43.281 1.00 84.31 68 ASP A N 1
ATOM 592 C CA . ASP A 1 68 ? 34.737 1.530 -43.980 1.00 84.31 68 ASP A CA 1
ATOM 593 C C . ASP A 1 68 ? 36.105 0.838 -43.887 1.00 84.31 68 ASP A C 1
ATOM 595 O O . ASP A 1 68 ? 37.103 1.300 -44.441 1.00 84.31 68 ASP A O 1
ATOM 599 N N . GLY A 1 69 ? 36.197 -0.215 -43.071 1.00 82.44 69 GLY A N 1
ATOM 600 C CA . GLY A 1 69 ? 37.488 -0.779 -42.669 1.00 82.44 69 GLY A CA 1
ATOM 601 C C . GLY A 1 69 ? 38.354 0.248 -41.926 1.00 82.44 69 GLY A C 1
ATOM 602 O O . GLY A 1 69 ? 37.947 0.761 -40.883 1.00 82.44 69 GLY A O 1
ATOM 603 N N . ASN A 1 70 ? 39.539 0.539 -42.468 1.00 83.38 70 ASN A N 1
ATOM 604 C CA . ASN A 1 70 ? 40.477 1.526 -41.916 1.00 83.38 70 ASN A CA 1
ATOM 605 C C . ASN A 1 70 ? 40.304 2.931 -42.522 1.00 83.38 70 ASN A C 1
ATOM 607 O O . ASN A 1 70 ? 40.997 3.862 -42.113 1.00 83.38 70 ASN A O 1
ATOM 611 N N . GLU A 1 71 ? 39.409 3.101 -43.498 1.00 86.38 71 GLU A N 1
ATOM 612 C CA . GLU A 1 71 ? 39.201 4.381 -44.171 1.00 86.38 71 GLU A CA 1
ATOM 613 C C . GLU A 1 71 ? 38.127 5.207 -43.467 1.00 86.38 71 GLU A C 1
ATOM 615 O O . GLU A 1 71 ? 37.083 4.692 -43.067 1.00 86.38 71 GLU A O 1
ATOM 620 N N . THR A 1 72 ? 38.367 6.513 -43.326 1.00 87.44 72 THR A N 1
ATOM 621 C CA . THR A 1 72 ? 37.369 7.450 -42.794 1.00 87.44 72 THR A CA 1
ATOM 622 C C . THR A 1 72 ? 36.442 7.909 -43.912 1.00 87.44 72 THR A C 1
ATOM 624 O O . THR A 1 72 ? 36.888 8.512 -44.886 1.00 87.44 72 THR A O 1
ATOM 627 N N . ILE A 1 73 ? 35.140 7.697 -43.739 1.00 87.25 73 ILE A N 1
ATOM 628 C CA . ILE A 1 73 ? 34.103 8.094 -44.691 1.00 87.25 73 ILE A CA 1
ATOM 629 C C . ILE A 1 73 ? 33.341 9.298 -44.142 1.00 87.25 73 ILE A C 1
ATOM 631 O O . ILE A 1 73 ? 32.768 9.259 -43.052 1.00 87.25 73 ILE A O 1
ATOM 635 N N . LYS A 1 74 ? 33.278 10.373 -44.933 1.00 86.25 74 LYS A N 1
ATOM 636 C CA . LYS A 1 74 ? 32.475 11.564 -44.627 1.00 86.25 74 LYS A CA 1
ATOM 637 C C . LYS A 1 74 ? 31.408 11.770 -45.695 1.00 86.25 74 LYS A C 1
ATOM 639 O O . LYS A 1 74 ? 31.688 12.278 -46.775 1.00 86.25 74 LYS A O 1
ATOM 644 N N . PHE A 1 75 ? 30.172 11.405 -45.369 1.00 89.56 75 PHE A N 1
ATOM 645 C CA . PHE A 1 75 ? 29.010 11.747 -46.189 1.00 89.56 75 PHE A CA 1
ATOM 646 C C . PHE A 1 75 ? 28.705 13.242 -46.083 1.00 89.56 75 PHE A C 1
ATOM 648 O O . PHE A 1 75 ? 28.766 13.804 -44.983 1.00 89.56 75 PHE A O 1
ATOM 655 N N . LYS A 1 76 ? 28.321 13.869 -47.202 1.00 92.88 76 LYS A N 1
ATOM 656 C CA . LYS A 1 76 ? 27.763 15.224 -47.166 1.00 92.88 76 LYS A CA 1
ATOM 657 C C . LYS A 1 76 ? 26.450 15.195 -46.392 1.00 92.88 76 LYS A C 1
ATOM 659 O O . LYS A 1 76 ? 25.691 14.233 -46.471 1.00 92.88 76 LYS A O 1
ATOM 664 N N . GLU A 1 77 ? 26.167 16.265 -45.666 1.00 90.25 77 GLU A N 1
ATOM 665 C CA . GLU A 1 77 ? 24.978 16.350 -44.818 1.00 90.25 77 GLU A CA 1
ATOM 666 C C . GLU A 1 77 ? 23.675 16.166 -45.609 1.00 90.25 77 GLU A C 1
ATOM 668 O O . GLU A 1 77 ? 22.813 15.388 -45.208 1.00 90.25 77 GLU A O 1
ATOM 673 N N . ASN A 1 78 ? 23.582 16.774 -46.794 1.00 92.62 78 ASN A N 1
ATOM 674 C CA . ASN A 1 78 ? 22.432 16.608 -47.682 1.00 92.62 78 ASN A CA 1
ATOM 675 C C . ASN A 1 78 ? 22.230 15.144 -48.123 1.00 92.62 78 ASN A C 1
ATOM 677 O O . ASN A 1 78 ? 21.097 14.678 -48.220 1.00 92.62 78 ASN A O 1
ATOM 681 N N . ASP A 1 79 ? 23.312 14.390 -48.341 1.00 92.38 79 ASP A N 1
ATOM 682 C CA . ASP A 1 79 ? 23.224 12.969 -48.703 1.00 92.38 79 ASP A CA 1
ATOM 683 C C . ASP A 1 79 ? 22.726 12.136 -47.516 1.00 92.38 79 ASP A C 1
ATOM 685 O O . ASP A 1 79 ? 21.905 11.234 -47.691 1.00 92.38 79 ASP A O 1
ATOM 689 N N . LYS A 1 80 ? 23.160 12.478 -46.292 1.00 92.12 80 LYS A N 1
ATOM 690 C CA . LYS A 1 80 ? 22.642 11.862 -45.064 1.00 92.12 80 LYS A CA 1
ATOM 691 C C . LYS A 1 80 ? 21.141 12.099 -44.929 1.00 92.12 80 LYS A C 1
ATOM 693 O O . LYS A 1 80 ? 20.401 11.133 -44.799 1.00 92.12 80 LYS A O 1
ATOM 698 N N . ILE A 1 81 ? 20.681 13.344 -45.034 1.00 93.12 81 ILE A N 1
ATOM 699 C CA . ILE A 1 81 ? 19.256 13.694 -44.897 1.00 93.12 81 ILE A CA 1
ATOM 700 C C . ILE A 1 81 ? 18.393 12.967 -45.938 1.00 93.12 81 ILE A C 1
ATOM 702 O O . ILE A 1 81 ? 17.324 12.453 -45.612 1.00 93.12 81 ILE A O 1
ATOM 706 N N . ASN A 1 82 ? 18.857 12.885 -47.188 1.00 92.62 82 ASN A N 1
ATOM 707 C CA . ASN A 1 82 ? 18.085 12.264 -48.265 1.00 92.62 82 ASN A CA 1
ATOM 708 C C . ASN A 1 82 ? 18.037 10.732 -48.183 1.00 92.62 82 ASN A C 1
ATOM 710 O O . ASN A 1 82 ? 17.040 10.139 -48.593 1.00 92.62 82 ASN A O 1
ATOM 714 N N . ALA A 1 83 ? 19.089 10.083 -47.674 1.00 93.19 83 ALA A N 1
ATOM 715 C CA . ALA A 1 83 ? 19.171 8.624 -47.642 1.00 93.19 83 ALA A CA 1
ATOM 716 C C . ALA A 1 83 ? 18.707 8.008 -46.311 1.00 93.19 83 ALA A C 1
ATOM 718 O O . ALA A 1 83 ? 18.152 6.909 -46.313 1.00 93.19 83 ALA A O 1
ATOM 719 N N . PHE A 1 84 ? 18.923 8.682 -45.176 1.00 93.69 84 PHE A N 1
ATOM 720 C CA . PHE A 1 84 ? 18.843 8.062 -43.849 1.00 93.69 84 PHE A CA 1
ATOM 721 C C . PHE A 1 84 ? 17.476 7.439 -43.538 1.00 93.69 84 PHE A C 1
ATOM 723 O O . PHE A 1 84 ? 17.443 6.318 -43.037 1.00 93.69 84 PHE A O 1
ATOM 730 N N . SER A 1 85 ? 16.357 8.081 -43.901 1.00 92.38 85 SER A N 1
ATOM 731 C CA . SER A 1 85 ? 15.016 7.495 -43.716 1.00 92.38 85 SER A CA 1
ATOM 732 C C . SER A 1 85 ? 14.867 6.144 -44.424 1.00 92.38 85 SER A C 1
ATOM 734 O O . SER A 1 85 ? 14.440 5.166 -43.811 1.00 92.38 85 SER A O 1
ATOM 736 N N . SER A 1 86 ? 15.286 6.052 -45.688 1.00 92.62 86 SER A N 1
ATOM 737 C CA . SER A 1 86 ? 15.211 4.819 -46.484 1.00 92.62 86 SER A CA 1
ATOM 738 C C . SER A 1 86 ? 16.151 3.734 -45.956 1.00 92.62 86 SER A C 1
ATOM 740 O O . SER A 1 86 ? 15.798 2.551 -45.916 1.00 92.62 86 SER A O 1
ATOM 742 N N . LEU A 1 87 ? 17.349 4.126 -45.511 1.00 93.50 87 LEU A N 1
ATOM 743 C CA . LEU A 1 87 ? 18.302 3.216 -44.871 1.00 93.50 87 LEU A CA 1
ATOM 744 C C . LEU A 1 87 ? 17.745 2.676 -43.546 1.00 93.50 87 LEU A C 1
ATOM 746 O O . LEU A 1 87 ? 17.891 1.491 -43.243 1.00 93.50 87 LEU A O 1
ATOM 750 N N . TYR A 1 88 ? 17.044 3.518 -42.790 1.00 90.62 88 TYR A N 1
ATOM 751 C CA . TYR A 1 88 ? 16.398 3.129 -41.545 1.00 90.62 88 TYR A CA 1
ATOM 752 C C . TYR A 1 88 ? 15.216 2.172 -41.775 1.00 90.62 88 TYR A C 1
ATOM 754 O O . TYR A 1 88 ? 15.108 1.131 -41.128 1.00 90.62 88 TYR A O 1
ATOM 762 N N . GLN A 1 89 ? 14.359 2.465 -42.756 1.00 89.56 89 GLN A N 1
ATOM 763 C CA . GLN A 1 89 ? 13.273 1.565 -43.161 1.00 89.56 89 GLN A CA 1
ATOM 764 C C . GLN A 1 89 ? 13.810 0.203 -43.633 1.00 89.56 89 GLN A C 1
ATOM 766 O O . GLN A 1 89 ? 13.225 -0.831 -43.321 1.00 89.56 89 GLN A O 1
ATOM 771 N N . THR A 1 90 ? 14.959 0.193 -44.319 1.00 92.44 90 THR A N 1
ATOM 772 C CA . THR A 1 90 ? 15.653 -1.036 -44.736 1.00 92.44 90 THR A CA 1
ATOM 773 C C . THR A 1 90 ? 16.038 -1.885 -43.522 1.00 92.44 90 THR A C 1
ATOM 775 O O . THR A 1 90 ? 15.693 -3.065 -43.470 1.00 92.44 90 THR A O 1
ATOM 778 N N . ILE A 1 91 ? 16.712 -1.315 -42.514 1.00 91.50 91 ILE A N 1
ATOM 779 C CA . ILE A 1 91 ? 17.086 -2.094 -41.322 1.00 91.50 91 ILE A CA 1
ATOM 780 C C . ILE A 1 91 ? 15.860 -2.559 -40.526 1.00 91.50 91 ILE A C 1
ATOM 782 O O . ILE A 1 91 ? 15.914 -3.639 -39.947 1.00 91.50 91 ILE A O 1
ATOM 786 N N . SER A 1 92 ? 14.732 -1.836 -40.570 1.00 89.25 92 SER A N 1
ATOM 787 C CA . SER A 1 92 ? 13.483 -2.264 -39.917 1.00 89.25 92 SER A CA 1
ATOM 788 C C . SER A 1 92 ? 12.884 -3.563 -40.483 1.00 89.25 92 SER A C 1
ATOM 790 O O . SER A 1 92 ? 12.108 -4.220 -39.797 1.00 89.25 92 SER A O 1
ATOM 792 N N . ILE A 1 93 ? 13.248 -3.976 -41.704 1.00 89.12 93 ILE A N 1
ATOM 793 C CA . ILE A 1 93 ? 12.845 -5.284 -42.261 1.00 89.12 93 ILE A CA 1
ATOM 794 C C . ILE A 1 93 ? 13.596 -6.428 -41.562 1.00 89.12 93 ILE A C 1
ATOM 796 O O . ILE A 1 93 ? 13.037 -7.504 -41.351 1.00 89.12 93 ILE A O 1
ATOM 800 N N . LEU A 1 94 ? 14.860 -6.191 -41.194 1.00 87.50 94 LEU A N 1
ATOM 801 C CA . LEU A 1 94 ? 15.705 -7.154 -40.486 1.00 87.50 94 LEU A CA 1
ATOM 802 C C . LEU A 1 94 ? 15.458 -7.122 -38.970 1.00 87.50 94 LEU A C 1
ATOM 804 O O . LEU A 1 94 ? 15.395 -8.166 -38.327 1.00 87.50 94 LEU A O 1
ATOM 808 N N . VAL A 1 95 ? 15.327 -5.920 -38.409 1.00 88.62 95 VAL A N 1
ATOM 809 C CA . VAL A 1 95 ? 15.148 -5.655 -36.980 1.00 88.62 95 VAL A CA 1
ATOM 810 C C . VAL A 1 95 ? 13.839 -4.877 -36.798 1.00 88.62 95 VAL A C 1
ATOM 812 O O . VAL A 1 95 ? 13.842 -3.649 -36.870 1.00 88.62 95 VAL A O 1
ATOM 815 N N . PRO A 1 96 ? 12.702 -5.561 -36.571 1.00 83.38 96 PRO A N 1
ATOM 816 C CA . PRO A 1 96 ? 11.376 -4.936 -36.599 1.00 83.38 96 PRO A CA 1
ATOM 817 C C . PRO A 1 96 ? 11.092 -4.000 -35.417 1.00 83.38 96 PRO A C 1
ATOM 819 O O . PRO A 1 96 ? 10.120 -3.248 -35.454 1.00 83.38 96 PRO A O 1
ATOM 822 N N . VAL A 1 97 ? 11.915 -4.045 -34.365 1.00 90.94 97 VAL A N 1
ATOM 823 C CA . VAL A 1 97 ? 11.775 -3.214 -33.165 1.00 90.94 97 VAL A CA 1
ATOM 824 C C . VAL A 1 97 ? 13.140 -2.659 -32.784 1.00 90.94 97 VAL A C 1
ATOM 826 O O . VAL A 1 97 ? 14.089 -3.418 -32.600 1.00 90.94 97 VAL A O 1
ATOM 829 N N . ILE A 1 98 ? 13.229 -1.337 -32.640 1.00 91.19 98 ILE A N 1
ATOM 830 C CA . ILE A 1 98 ? 14.431 -0.642 -32.175 1.00 91.19 98 ILE A CA 1
ATOM 831 C C . ILE A 1 98 ? 14.041 0.224 -30.978 1.00 91.19 98 ILE A C 1
ATOM 833 O O . ILE A 1 98 ? 13.103 1.016 -31.069 1.00 91.19 98 ILE A O 1
ATOM 837 N N . SER A 1 99 ? 14.749 0.064 -29.861 1.00 93.50 99 SER A N 1
ATOM 838 C CA . SER A 1 99 ? 14.529 0.831 -28.635 1.00 93.50 99 SER A CA 1
ATOM 839 C C . SER A 1 99 ? 15.558 1.955 -28.488 1.00 93.50 99 SER A C 1
ATOM 841 O O . SER A 1 99 ? 16.721 1.826 -28.868 1.00 93.50 99 SER A O 1
ATOM 843 N N . THR A 1 100 ? 15.123 3.091 -27.943 1.00 92.69 100 THR A N 1
ATOM 844 C CA . THR A 1 100 ? 15.979 4.237 -27.609 1.00 92.69 100 THR A CA 1
ATOM 845 C C . THR A 1 100 ? 15.322 5.062 -26.504 1.00 92.69 100 THR A C 1
ATOM 847 O O . THR A 1 100 ? 14.113 4.969 -26.298 1.00 92.69 100 THR A O 1
ATOM 850 N N . THR A 1 101 ? 16.098 5.873 -25.787 1.00 92.00 101 THR A N 1
ATOM 851 C CA . THR A 1 101 ? 15.568 6.804 -24.778 1.00 92.00 101 THR A CA 1
ATOM 852 C C . THR A 1 101 ? 15.243 8.155 -25.407 1.00 92.00 101 THR A C 1
ATOM 854 O O . THR A 1 101 ? 15.836 8.537 -26.419 1.00 92.00 101 THR A O 1
ATOM 857 N N . PHE A 1 102 ? 14.373 8.948 -24.775 1.00 89.69 102 PHE A N 1
ATOM 858 C CA . PHE A 1 102 ? 14.109 10.317 -25.237 1.00 89.69 102 PHE A CA 1
ATOM 859 C C . PHE A 1 102 ? 15.363 11.201 -25.261 1.00 89.69 102 PHE A C 1
ATOM 861 O O . PHE A 1 102 ? 15.515 12.018 -26.163 1.00 89.69 102 PHE A O 1
ATOM 868 N N . ALA A 1 103 ? 16.308 10.991 -24.341 1.00 86.69 103 ALA A N 1
ATOM 869 C CA . ALA A 1 103 ? 17.582 11.712 -24.347 1.00 86.69 103 ALA A CA 1
ATOM 870 C C . ALA A 1 103 ? 18.443 11.392 -25.585 1.00 86.69 103 ALA A C 1
ATOM 872 O O . ALA A 1 103 ? 19.220 12.227 -26.039 1.00 86.69 103 ALA A O 1
ATOM 873 N N . SER A 1 104 ? 18.305 10.188 -26.152 1.00 91.00 104 SER A N 1
ATOM 874 C CA . SER A 1 104 ? 19.094 9.746 -27.307 1.00 91.00 104 SER A CA 1
ATOM 875 C C . SER A 1 104 ? 18.362 9.882 -28.640 1.00 91.00 104 SER A C 1
ATOM 877 O O . SER A 1 104 ? 19.027 9.924 -29.675 1.00 91.00 104 SER A O 1
ATOM 879 N N . VAL A 1 105 ? 17.027 9.982 -28.644 1.00 91.19 105 VAL A N 1
ATOM 880 C CA . VAL A 1 105 ? 16.218 9.952 -29.874 1.00 91.19 105 VAL A CA 1
ATOM 881 C C . VAL A 1 105 ? 16.563 11.084 -30.843 1.00 91.19 105 VAL A C 1
ATOM 883 O O . VAL A 1 105 ? 16.566 10.872 -32.053 1.00 91.19 105 VAL A O 1
ATOM 886 N N . GLY A 1 106 ? 16.909 12.267 -30.322 1.00 89.44 106 GLY A N 1
ATOM 887 C CA . GLY A 1 106 ? 17.279 13.428 -31.134 1.00 89.44 106 GLY A CA 1
ATOM 888 C C . GLY A 1 106 ? 18.516 13.169 -31.994 1.00 89.44 106 GLY A C 1
ATOM 889 O O . GLY A 1 106 ? 18.469 13.378 -33.201 1.00 89.44 106 GLY A O 1
ATOM 890 N N . ARG A 1 107 ? 19.582 12.636 -31.385 1.00 89.38 107 ARG A N 1
ATOM 891 C CA . ARG A 1 107 ? 20.810 12.220 -32.086 1.00 89.38 107 ARG A CA 1
ATOM 892 C C . ARG A 1 107 ? 20.578 10.981 -32.949 1.00 89.38 107 ARG A C 1
ATOM 894 O O . ARG A 1 107 ? 21.110 10.864 -34.043 1.00 89.38 107 ARG A O 1
ATOM 901 N N . PHE A 1 108 ? 19.780 10.041 -32.455 1.00 89.25 108 PHE A N 1
ATOM 902 C CA . PHE A 1 108 ? 19.507 8.786 -33.147 1.00 89.25 108 PHE A CA 1
ATOM 903 C C . PHE A 1 108 ? 18.761 8.988 -34.476 1.00 89.25 108 PHE A C 1
ATOM 905 O O . PHE A 1 108 ? 19.052 8.303 -35.453 1.00 89.25 108 PHE A O 1
ATOM 912 N N . LEU A 1 109 ? 17.835 9.951 -34.522 1.00 90.50 109 LEU A N 1
ATOM 913 C CA . LEU A 1 109 ? 17.028 10.293 -35.698 1.00 90.50 109 LEU A CA 1
ATOM 914 C C . LEU A 1 109 ? 17.391 11.666 -36.286 1.00 90.50 109 LEU A C 1
ATOM 916 O O . LEU A 1 109 ? 16.554 12.298 -36.931 1.00 90.50 109 LEU A O 1
ATOM 920 N N . GLU A 1 110 ? 18.621 12.132 -36.062 1.00 90.62 110 GLU A N 1
ATOM 921 C CA . GLU A 1 110 ? 19.096 13.472 -36.444 1.00 90.62 110 GLU A CA 1
ATOM 922 C C . GLU A 1 110 ? 18.825 13.783 -37.924 1.00 90.62 110 GLU A C 1
ATOM 924 O O . GLU A 1 110 ? 18.301 14.844 -38.263 1.00 90.62 110 GLU A O 1
ATOM 929 N N . TYR A 1 111 ? 19.094 12.813 -38.802 1.00 93.19 111 TYR A N 1
ATOM 930 C CA . TYR A 1 111 ? 18.941 12.962 -40.251 1.00 93.19 111 TYR A CA 1
ATOM 931 C C . TYR A 1 111 ? 17.541 12.604 -40.778 1.00 93.19 111 TYR A C 1
ATOM 933 O O . TYR A 1 111 ? 17.284 12.756 -41.970 1.00 93.19 111 TYR A O 1
ATOM 941 N N . VAL A 1 112 ? 16.607 12.175 -39.920 1.00 92.75 112 VAL A N 1
ATOM 942 C CA . VAL A 1 112 ? 15.191 12.012 -40.294 1.00 92.75 112 VAL A CA 1
ATOM 943 C C . VAL A 1 112 ? 14.496 13.359 -40.120 1.00 92.75 112 VAL A C 1
ATOM 945 O O . VAL A 1 112 ? 13.972 13.667 -39.051 1.00 92.75 112 VAL A O 1
ATOM 948 N N . GLN A 1 113 ? 14.516 14.198 -41.153 1.00 89.06 113 GLN A N 1
ATOM 949 C CA . GLN A 1 113 ? 13.945 15.552 -41.069 1.00 89.06 113 GLN A CA 1
ATOM 950 C C . GLN A 1 113 ? 12.495 15.646 -41.561 1.00 89.06 113 GLN A C 1
ATOM 952 O O . GLN A 1 113 ? 11.784 16.583 -41.205 1.00 89.06 113 GLN A O 1
ATOM 957 N N . LYS A 1 114 ? 12.036 14.678 -42.363 1.00 89.75 114 LYS A N 1
ATOM 958 C CA . LYS A 1 114 ? 10.671 14.670 -42.902 1.00 89.75 114 LYS A CA 1
ATOM 959 C C . LYS A 1 114 ? 9.686 14.024 -41.916 1.00 89.75 114 LYS A C 1
ATOM 961 O O . LYS A 1 114 ? 10.035 13.028 -41.272 1.00 89.75 114 LYS A O 1
ATOM 966 N N . PRO A 1 115 ? 8.461 14.561 -41.793 1.00 92.56 115 PRO A N 1
ATOM 967 C CA . PRO A 1 115 ? 7.433 13.961 -40.957 1.00 92.56 115 PRO A CA 1
ATOM 968 C C . PRO A 1 115 ? 6.933 12.641 -41.561 1.00 92.56 115 PRO A C 1
ATOM 970 O O . PRO A 1 115 ? 6.967 12.450 -42.775 1.00 92.56 115 PRO A O 1
ATOM 973 N N . TYR A 1 116 ? 6.434 11.742 -40.710 1.00 92.38 116 TYR A N 1
ATOM 974 C CA . TYR A 1 116 ? 5.789 10.478 -41.112 1.00 92.38 116 TYR A CA 1
ATOM 975 C C . TYR A 1 116 ? 6.656 9.489 -41.926 1.00 92.38 116 TYR A C 1
ATOM 977 O O . TYR A 1 116 ? 6.122 8.618 -42.616 1.00 92.38 116 TYR A O 1
ATOM 985 N N . GLU A 1 117 ? 7.983 9.579 -41.837 1.00 92.44 117 GLU A N 1
ATOM 986 C CA . GLU A 1 117 ? 8.924 8.649 -42.486 1.00 92.44 117 GLU A CA 1
ATOM 987 C C . GLU A 1 117 ? 9.023 7.293 -41.767 1.00 92.44 117 GLU A C 1
ATOM 989 O O . GLU A 1 117 ? 9.371 6.280 -42.372 1.00 92.44 117 GLU A O 1
ATOM 994 N N . LEU A 1 118 ? 8.708 7.245 -40.474 1.00 91.69 118 LEU A N 1
ATOM 995 C CA . LEU A 1 118 ? 8.794 6.044 -39.646 1.00 91.69 118 LEU A CA 1
ATOM 996 C C . LEU A 1 118 ? 7.410 5.428 -39.410 1.00 91.69 118 LEU A C 1
ATOM 998 O O . LEU A 1 118 ? 6.383 6.096 -39.514 1.00 91.69 118 LEU A O 1
ATOM 1002 N N . GLY A 1 119 ? 7.379 4.131 -39.098 1.00 92.38 119 GLY A N 1
ATOM 1003 C CA . GLY A 1 119 ? 6.144 3.370 -38.897 1.00 92.38 119 GLY A CA 1
ATOM 1004 C C . GLY A 1 119 ? 5.396 3.757 -37.618 1.00 92.38 119 GLY A C 1
ATOM 1005 O O . GLY A 1 119 ? 4.654 4.739 -37.583 1.00 92.38 119 GLY A O 1
ATOM 1006 N N . THR A 1 120 ? 5.562 2.951 -36.574 1.00 95.62 120 THR A N 1
ATOM 1007 C CA . THR A 1 120 ? 4.863 3.120 -35.295 1.00 95.62 120 THR A CA 1
ATOM 1008 C C . THR A 1 120 ? 5.863 3.456 -34.198 1.00 95.62 120 THR A C 1
ATOM 1010 O O . THR A 1 120 ? 6.826 2.718 -34.003 1.00 95.62 120 THR A O 1
ATOM 1013 N N . LEU A 1 121 ? 5.609 4.537 -33.464 1.00 95.56 121 LEU A N 1
ATOM 1014 C CA . LEU A 1 121 ? 6.277 4.846 -32.206 1.00 95.56 121 LEU A CA 1
ATOM 1015 C C . LEU A 1 121 ? 5.492 4.215 -31.058 1.00 95.56 121 LEU A C 1
ATOM 1017 O O . LEU A 1 121 ? 4.291 4.450 -30.942 1.00 95.56 121 LEU A O 1
ATOM 1021 N N . ILE A 1 122 ? 6.168 3.450 -30.207 1.00 96.50 122 ILE A N 1
ATOM 1022 C CA . ILE A 1 122 ? 5.618 2.985 -28.932 1.00 96.50 122 ILE A CA 1
ATOM 1023 C C . ILE A 1 122 ? 6.363 3.736 -27.833 1.00 96.50 122 ILE A C 1
ATOM 1025 O O . ILE A 1 122 ? 7.591 3.685 -27.781 1.00 96.50 122 ILE A O 1
ATOM 1029 N N . ILE A 1 123 ? 5.623 4.457 -26.998 1.00 95.31 123 ILE A N 1
ATOM 1030 C CA . ILE A 1 123 ? 6.149 5.135 -25.817 1.00 95.31 123 ILE A CA 1
ATOM 1031 C C . ILE A 1 123 ? 5.694 4.325 -24.615 1.00 95.31 123 ILE A C 1
ATOM 1033 O O . ILE A 1 123 ? 4.499 4.283 -24.339 1.00 95.31 123 ILE A O 1
ATOM 1037 N N . ASP A 1 124 ? 6.642 3.687 -23.941 1.00 92.44 124 ASP A N 1
ATOM 1038 C CA . ASP A 1 124 ? 6.405 3.013 -22.668 1.00 92.44 124 ASP A CA 1
ATOM 1039 C C . ASP A 1 124 ? 6.753 3.948 -21.502 1.00 92.44 124 ASP A C 1
ATOM 1041 O O . ASP A 1 124 ? 7.539 4.887 -21.673 1.00 92.44 124 ASP A O 1
ATOM 1045 N N . GLU A 1 125 ? 6.153 3.714 -20.334 1.00 89.50 125 GLU A N 1
ATOM 1046 C CA . GLU A 1 125 ? 6.300 4.551 -19.134 1.00 89.50 125 GLU A CA 1
ATOM 1047 C C . GLU A 1 125 ? 6.015 6.050 -19.404 1.00 89.50 125 GLU A C 1
ATOM 1049 O O . GLU A 1 125 ? 6.633 6.962 -18.850 1.00 89.50 125 GLU A O 1
ATOM 1054 N N . ALA A 1 126 ? 5.033 6.337 -20.264 1.00 91.50 126 ALA A N 1
ATOM 1055 C CA . ALA A 1 126 ? 4.710 7.688 -20.726 1.00 91.50 126 ALA A CA 1
ATOM 1056 C C . ALA A 1 126 ? 4.263 8.656 -19.613 1.00 91.50 126 ALA A C 1
ATOM 1058 O O . ALA A 1 126 ? 4.269 9.871 -19.824 1.00 91.50 126 ALA A O 1
ATOM 1059 N N . GLY A 1 127 ? 3.896 8.134 -18.435 1.00 86.62 127 GLY A N 1
ATOM 1060 C CA . GLY A 1 127 ? 3.608 8.920 -17.230 1.00 86.62 127 GLY A CA 1
ATOM 1061 C C . GLY A 1 127 ? 4.828 9.689 -16.706 1.00 86.62 127 GLY A C 1
ATOM 1062 O O . GLY A 1 127 ? 4.669 10.753 -16.120 1.00 86.62 127 GLY A O 1
ATOM 1063 N N . GLN A 1 128 ? 6.039 9.208 -17.004 1.00 85.75 128 GLN A N 1
ATOM 1064 C CA . GLN A 1 128 ? 7.318 9.826 -16.627 1.00 85.75 128 GLN A CA 1
ATOM 1065 C C . GLN A 1 128 ? 7.750 10.945 -17.569 1.00 85.75 128 GLN A C 1
ATOM 1067 O O . GLN A 1 128 ? 8.642 11.737 -17.264 1.00 85.75 128 GLN A O 1
ATOM 1072 N N . ALA A 1 129 ? 7.240 10.907 -18.798 1.00 87.75 129 ALA A N 1
ATOM 1073 C CA . ALA A 1 129 ? 7.827 11.630 -19.904 1.00 87.75 129 ALA A CA 1
ATOM 1074 C C . ALA A 1 129 ? 7.175 12.999 -20.032 1.00 87.75 129 ALA A C 1
ATOM 1076 O O . ALA A 1 129 ? 5.954 13.109 -20.160 1.00 87.75 129 ALA A O 1
ATOM 1077 N N . GLN A 1 130 ? 7.993 14.049 -20.061 1.00 85.69 130 GLN A N 1
ATOM 1078 C CA . GLN A 1 130 ? 7.498 15.382 -20.377 1.00 85.69 130 GLN A CA 1
ATOM 1079 C C . GLN A 1 130 ? 7.089 15.454 -21.863 1.00 85.69 130 GLN A C 1
ATOM 1081 O O . GLN A 1 130 ? 7.825 14.962 -22.722 1.00 85.69 130 GLN A O 1
ATOM 1086 N N . PRO A 1 131 ? 5.964 16.107 -22.204 1.00 86.94 131 PRO A N 1
ATOM 1087 C CA . PRO A 1 131 ? 5.412 16.123 -23.563 1.00 86.94 131 PRO A CA 1
ATOM 1088 C C . PRO A 1 131 ? 6.389 16.562 -24.662 1.00 86.94 131 PRO A C 1
ATOM 1090 O O . PRO A 1 131 ? 6.430 15.976 -25.743 1.00 86.94 131 PRO A O 1
ATOM 1093 N N . HIS A 1 132 ? 7.221 17.568 -24.385 1.00 84.12 132 HIS A N 1
ATOM 1094 C CA . HIS A 1 132 ? 8.157 18.116 -25.368 1.00 84.12 132 HIS A CA 1
ATOM 1095 C C . HIS A 1 132 ? 9.277 17.135 -25.752 1.00 84.12 132 HIS A C 1
ATOM 1097 O O . HIS A 1 132 ? 9.788 17.211 -26.867 1.00 84.12 132 HIS A O 1
ATOM 1103 N N . LEU A 1 133 ? 9.620 16.181 -24.877 1.00 87.56 133 LEU A N 1
ATOM 1104 C CA . LEU A 1 133 ? 10.621 15.151 -25.164 1.00 87.56 133 LEU A CA 1
ATOM 1105 C C . LEU A 1 133 ? 10.139 14.161 -26.237 1.00 87.56 133 LEU A C 1
ATOM 1107 O O . LEU A 1 133 ? 10.947 13.630 -26.999 1.00 87.56 133 LEU A O 1
ATOM 1111 N N . ALA A 1 134 ? 8.825 13.940 -26.333 1.00 91.38 134 ALA A N 1
ATOM 1112 C CA . ALA A 1 134 ? 8.232 13.018 -27.299 1.00 91.38 134 ALA A CA 1
ATOM 1113 C C . ALA A 1 134 ? 7.964 13.655 -28.673 1.00 91.38 134 ALA A C 1
ATOM 1115 O O . ALA A 1 134 ? 7.936 12.943 -29.678 1.00 91.38 134 ALA A O 1
ATOM 1116 N N . LEU A 1 135 ? 7.813 14.984 -28.743 1.00 89.62 135 LEU A N 1
ATOM 1117 C CA . LEU A 1 135 ? 7.339 15.702 -29.934 1.00 89.62 135 LEU A CA 1
ATOM 1118 C C . LEU A 1 135 ? 8.137 15.371 -31.203 1.00 89.62 135 LEU A C 1
ATOM 1120 O O . LEU A 1 135 ? 7.561 15.051 -32.243 1.00 89.62 135 LEU A O 1
ATOM 1124 N N . GLY A 1 136 ? 9.470 15.400 -31.113 1.00 90.19 136 GLY A N 1
ATOM 1125 C CA . GLY A 1 136 ? 10.337 15.122 -32.258 1.00 90.19 136 GLY A CA 1
ATOM 1126 C C . GLY A 1 136 ? 10.225 13.681 -32.764 1.00 90.19 136 GLY A C 1
ATOM 1127 O O . GLY A 1 136 ? 10.360 13.437 -33.962 1.00 90.19 136 GLY A O 1
ATOM 1128 N N . ALA A 1 137 ? 9.984 12.713 -31.880 1.00 93.12 137 ALA A N 1
ATOM 1129 C CA . ALA A 1 137 ? 9.768 11.323 -32.275 1.00 93.12 137 ALA A CA 1
ATOM 1130 C C . ALA A 1 137 ? 8.369 11.137 -32.884 1.00 93.12 137 ALA A C 1
ATOM 1132 O O . ALA A 1 137 ? 8.232 10.490 -33.923 1.00 93.12 137 ALA A O 1
ATOM 1133 N N . MET A 1 138 ? 7.348 11.759 -32.283 1.00 93.75 138 MET A N 1
ATOM 1134 C CA . MET A 1 138 ? 5.962 11.705 -32.756 1.00 93.75 138 MET A CA 1
ATOM 1135 C C . MET A 1 138 ? 5.814 12.292 -34.164 1.00 93.75 138 MET A C 1
ATOM 1137 O O . MET A 1 138 ? 5.187 11.664 -35.009 1.00 93.75 138 MET A O 1
ATOM 1141 N N . LEU A 1 139 ? 6.450 13.436 -34.454 1.00 93.00 139 LEU A N 1
ATOM 1142 C CA . LEU A 1 139 ? 6.394 14.082 -35.774 1.00 93.00 139 LEU A CA 1
ATOM 1143 C C . LEU A 1 139 ? 6.917 13.176 -36.903 1.00 93.00 139 LEU A C 1
ATOM 1145 O O . LEU A 1 139 ? 6.423 13.212 -38.029 1.00 93.00 139 LEU A O 1
ATOM 1149 N N . ARG A 1 140 ? 7.922 12.347 -36.608 1.00 93.12 140 ARG A N 1
ATOM 1150 C CA . ARG A 1 140 ? 8.574 11.466 -37.587 1.00 93.12 140 ARG A CA 1
ATOM 1151 C C . ARG A 1 140 ? 7.817 10.160 -37.825 1.00 93.12 140 ARG A C 1
ATOM 1153 O O . ARG A 1 140 ? 8.121 9.478 -38.798 1.00 93.12 140 ARG A O 1
ATOM 1160 N N . CYS A 1 141 ? 6.858 9.797 -36.974 1.00 94.38 141 CYS A N 1
ATOM 1161 C CA . CYS A 1 141 ? 6.176 8.502 -37.025 1.00 94.38 141 CYS A CA 1
ATOM 1162 C C . CYS A 1 141 ? 4.735 8.629 -37.529 1.00 94.38 141 CYS A C 1
ATOM 1164 O O . CYS A 1 141 ? 4.032 9.582 -37.212 1.00 94.38 141 CYS A O 1
ATOM 1166 N N . LYS A 1 142 ? 4.265 7.637 -38.293 1.00 95.38 142 LYS A N 1
ATOM 1167 C CA . LYS A 1 142 ? 2.889 7.589 -38.825 1.00 95.38 142 LYS A CA 1
ATOM 1168 C C . LYS A 1 142 ? 1.847 7.295 -37.750 1.00 95.38 142 LYS A C 1
ATOM 1170 O O . LYS A 1 142 ? 0.696 7.701 -37.883 1.00 95.38 142 LYS A O 1
ATOM 1175 N N . LYS A 1 143 ? 2.222 6.526 -36.727 1.00 96.12 143 LYS A N 1
ATOM 1176 C CA . LYS A 1 143 ? 1.347 6.114 -35.622 1.00 96.12 143 LYS A CA 1
ATOM 1177 C C . LYS A 1 143 ? 2.088 6.239 -34.302 1.00 96.12 143 LYS A C 1
ATOM 1179 O O . LYS A 1 143 ? 3.293 5.995 -34.254 1.00 96.12 143 LYS A O 1
ATOM 1184 N N . VAL A 1 144 ? 1.357 6.560 -33.240 1.00 95.25 144 VAL A N 1
ATOM 1185 C CA . VAL A 1 144 ? 1.886 6.621 -31.877 1.00 95.25 144 VAL A CA 1
ATOM 1186 C C . VAL A 1 144 ? 0.988 5.790 -30.971 1.00 95.25 144 VAL A C 1
ATOM 1188 O O . VAL A 1 144 ? -0.226 5.978 -30.963 1.00 95.25 144 VAL A O 1
ATOM 1191 N N . LEU A 1 145 ? 1.590 4.864 -30.233 1.00 95.56 145 LEU A N 1
ATOM 1192 C CA . LEU A 1 145 ? 0.969 4.149 -29.128 1.00 95.56 145 LEU A CA 1
ATOM 1193 C C . LEU A 1 145 ? 1.633 4.631 -27.842 1.00 95.56 145 LEU A C 1
ATOM 1195 O O . LEU A 1 145 ? 2.850 4.527 -27.700 1.00 95.56 145 LEU A O 1
ATOM 1199 N N . VAL A 1 146 ? 0.833 5.165 -26.928 1.00 95.12 146 VAL A N 1
ATOM 1200 C CA . VAL A 1 146 ? 1.299 5.688 -25.645 1.00 95.12 146 VAL A CA 1
ATOM 1201 C C . VAL A 1 146 ? 0.809 4.756 -24.549 1.00 95.12 146 VAL A C 1
ATOM 1203 O O . VAL A 1 146 ? -0.384 4.467 -24.475 1.00 95.12 146 VAL A O 1
ATOM 1206 N N . VAL A 1 147 ? 1.744 4.257 -23.749 1.00 93.44 147 VAL A N 1
ATOM 1207 C CA . VAL A 1 147 ? 1.500 3.356 -22.627 1.00 93.44 147 VAL A CA 1
ATOM 1208 C C . VAL A 1 147 ? 2.185 3.941 -21.403 1.00 93.44 147 VAL A C 1
ATOM 1210 O O . VAL A 1 147 ? 3.351 4.328 -21.442 1.00 93.44 147 VAL A O 1
ATOM 1213 N N . GLY A 1 148 ? 1.455 4.018 -20.303 1.00 90.25 148 GLY A N 1
ATOM 1214 C CA . GLY A 1 148 ? 1.949 4.568 -19.057 1.00 90.25 148 GLY A CA 1
ATOM 1215 C C . GLY A 1 148 ? 0.858 4.568 -18.004 1.00 90.25 148 GLY A C 1
ATOM 1216 O O . GLY A 1 148 ? -0.305 4.279 -18.284 1.00 90.25 148 GLY A O 1
ATOM 1217 N N . ASP A 1 149 ? 1.251 4.905 -16.784 1.00 87.56 149 ASP A N 1
ATOM 1218 C CA . ASP A 1 149 ? 0.346 4.983 -15.649 1.00 87.56 149 ASP A CA 1
ATOM 1219 C C . ASP A 1 149 ? 0.467 6.364 -14.993 1.00 87.56 149 ASP A C 1
ATOM 1221 O O . ASP A 1 149 ? 1.524 6.686 -14.440 1.00 87.56 149 ASP A O 1
ATOM 1225 N N . PRO A 1 150 ? -0.583 7.202 -15.039 1.00 81.75 150 PRO A N 1
ATOM 1226 C CA . PRO A 1 150 ? -0.536 8.534 -14.452 1.00 81.75 150 PRO A CA 1
ATOM 1227 C C . PRO A 1 150 ? -0.562 8.525 -12.911 1.00 81.75 150 PRO A C 1
ATOM 1229 O O . PRO A 1 150 ? -0.398 9.582 -12.311 1.00 81.75 150 PRO A O 1
ATOM 1232 N N . LYS A 1 151 ? -0.779 7.368 -12.263 1.00 81.25 151 LYS A N 1
ATOM 1233 C CA . LYS A 1 151 ? -0.762 7.181 -10.797 1.00 81.25 151 LYS A CA 1
ATOM 1234 C C . LYS A 1 151 ? 0.547 6.562 -10.276 1.00 81.25 151 LYS A C 1
ATOM 1236 O O . LYS A 1 151 ? 0.630 6.161 -9.111 1.00 81.25 151 LYS A O 1
ATOM 1241 N N . GLN A 1 152 ? 1.555 6.429 -11.138 1.00 80.31 152 GLN A N 1
ATOM 1242 C CA . GLN A 1 152 ? 2.923 6.064 -10.759 1.00 80.31 152 GLN A CA 1
ATOM 1243 C C . GLN A 1 152 ? 3.815 7.316 -10.722 1.00 80.31 152 GLN A C 1
ATOM 1245 O O . GLN A 1 152 ? 3.357 8.395 -10.359 1.00 80.31 152 GLN A O 1
ATOM 1250 N N . VAL A 1 153 ? 5.112 7.183 -11.000 1.00 71.81 153 VAL A N 1
ATOM 1251 C CA . VAL A 1 153 ? 6.070 8.284 -10.869 1.00 71.81 153 VAL A CA 1
ATOM 1252 C C . VAL A 1 153 ? 5.855 9.342 -11.956 1.00 71.81 153 VAL A C 1
ATOM 1254 O O . VAL A 1 153 ? 5.899 9.045 -13.152 1.00 71.81 153 VAL A O 1
ATOM 1257 N N . GLU A 1 154 ? 5.698 10.581 -11.498 1.00 75.19 154 GLU A N 1
ATOM 1258 C CA . GLU A 1 154 ? 5.549 11.787 -12.311 1.00 75.19 154 GLU A CA 1
ATOM 1259 C C . GLU A 1 154 ? 6.874 12.232 -12.956 1.00 75.19 154 GLU A C 1
ATOM 1261 O O . GLU A 1 154 ? 7.956 11.852 -12.489 1.00 75.19 154 GLU A O 1
ATOM 1266 N N . PRO A 1 155 ? 6.827 13.078 -14.002 1.00 71.69 155 PRO A N 1
ATOM 1267 C CA . PRO A 1 155 ? 8.035 13.619 -14.606 1.00 71.69 155 PRO A CA 1
ATOM 1268 C C . PRO A 1 155 ? 8.857 14.440 -13.605 1.00 71.69 155 PRO A C 1
ATOM 1270 O O . PRO A 1 155 ? 8.337 15.326 -12.929 1.00 71.69 155 PRO A O 1
ATOM 1273 N N . VAL A 1 156 ? 10.170 14.207 -13.560 1.00 68.12 156 VAL A N 1
ATOM 1274 C CA . VAL A 1 156 ? 11.085 15.029 -12.756 1.00 68.12 156 VAL A CA 1
ATOM 1275 C C . VAL A 1 156 ? 11.310 16.362 -13.473 1.00 68.12 156 VAL A C 1
ATOM 1277 O O . VAL A 1 156 ? 11.785 16.392 -14.609 1.00 68.12 156 VAL A O 1
ATOM 1280 N N . VAL A 1 157 ? 10.959 17.471 -12.820 1.00 65.62 157 VAL A N 1
ATOM 1281 C CA . VAL A 1 157 ? 11.138 18.834 -13.347 1.00 65.62 157 VAL A CA 1
ATOM 1282 C C . VAL A 1 157 ? 12.110 19.573 -12.442 1.00 65.62 157 VAL A C 1
ATOM 1284 O O . VAL A 1 157 ? 11.923 19.585 -11.229 1.00 65.62 157 VAL A O 1
ATOM 1287 N N . THR A 1 158 ? 13.150 20.173 -13.018 1.00 68.56 158 THR A N 1
ATOM 1288 C CA . THR A 1 158 ? 14.074 21.025 -12.262 1.00 68.56 158 THR A CA 1
ATOM 1289 C C . THR A 1 158 ? 13.416 22.365 -11.929 1.00 68.56 158 THR A C 1
ATOM 1291 O O . THR A 1 158 ? 12.593 22.864 -12.700 1.00 68.56 158 THR A O 1
ATOM 1294 N N . ASP A 1 159 ? 13.802 22.969 -10.804 1.00 70.44 159 ASP A N 1
ATOM 1295 C CA . ASP A 1 159 ? 13.217 24.230 -10.323 1.00 70.44 159 ASP A CA 1
ATOM 1296 C C . ASP A 1 159 ? 13.374 25.377 -11.338 1.00 70.44 159 ASP A C 1
ATOM 1298 O O . ASP A 1 159 ? 12.446 26.158 -11.544 1.00 70.44 159 ASP A O 1
ATOM 1302 N N . ASP A 1 160 ? 14.502 25.427 -12.053 1.00 68.31 160 ASP A N 1
ATOM 1303 C CA . ASP A 1 160 ? 14.746 26.419 -13.110 1.00 68.31 160 ASP A CA 1
ATOM 1304 C C . ASP A 1 160 ? 13.717 26.316 -14.247 1.00 68.31 160 ASP A C 1
ATOM 1306 O O . ASP A 1 160 ? 13.228 27.316 -14.774 1.00 68.31 160 ASP A O 1
ATOM 1310 N N . LEU A 1 161 ? 13.356 25.087 -14.620 1.00 69.12 161 LEU A N 1
ATOM 1311 C CA . LEU A 1 161 ? 12.409 24.811 -15.696 1.00 69.12 161 LEU A CA 1
ATOM 1312 C C . LEU A 1 161 ? 10.972 25.117 -15.251 1.00 69.12 161 LEU A C 1
ATOM 1314 O O . LEU A 1 161 ? 10.165 25.574 -16.061 1.00 69.12 161 LEU A O 1
ATOM 1318 N N . ASP A 1 162 ? 10.667 24.918 -13.965 1.00 73.00 162 ASP A N 1
ATOM 1319 C CA . ASP A 1 162 ? 9.399 25.318 -13.346 1.00 73.00 162 ASP A CA 1
ATOM 1320 C C . ASP A 1 162 ? 9.246 26.850 -13.325 1.00 73.00 162 ASP A C 1
ATOM 1322 O O . ASP A 1 162 ? 8.226 27.385 -13.763 1.00 73.00 162 ASP A O 1
ATOM 1326 N N . ALA A 1 163 ? 10.297 27.580 -12.937 1.00 72.38 163 ALA A N 1
ATOM 1327 C CA . ALA A 1 163 ? 10.307 29.042 -12.963 1.00 72.38 163 ALA A CA 1
ATOM 1328 C C . ALA A 1 163 ? 10.078 29.596 -14.383 1.00 72.38 163 ALA A C 1
ATOM 1330 O O . ALA A 1 163 ? 9.255 30.492 -14.583 1.00 72.38 163 ALA A O 1
ATOM 1331 N N . ILE A 1 164 ? 10.736 29.015 -15.394 1.00 71.50 164 ILE A N 1
ATOM 1332 C CA . ILE A 1 164 ? 10.532 29.389 -16.804 1.00 71.50 164 ILE A CA 1
ATOM 1333 C C . ILE A 1 164 ? 9.085 29.117 -17.247 1.00 71.50 164 ILE A C 1
ATOM 1335 O O . ILE A 1 164 ? 8.474 29.962 -17.906 1.00 71.50 164 ILE A O 1
ATOM 1339 N N . LYS A 1 165 ? 8.499 27.971 -16.871 1.00 72.50 165 LYS A N 1
ATOM 1340 C CA . LYS A 1 165 ? 7.098 27.642 -17.194 1.00 72.50 165 LYS A CA 1
ATOM 1341 C C . LYS A 1 165 ? 6.108 28.637 -16.592 1.00 72.50 165 LYS A C 1
ATOM 1343 O O . LYS A 1 165 ? 5.125 28.979 -17.252 1.00 72.50 165 LYS A O 1
ATOM 1348 N N . GLN A 1 166 ? 6.362 29.112 -15.373 1.00 73.62 166 GLN A N 1
ATOM 1349 C CA . GLN A 1 166 ? 5.516 30.110 -14.716 1.00 73.62 166 GLN A CA 1
ATOM 1350 C C . GLN A 1 166 ? 5.579 31.474 -15.414 1.00 73.62 166 GLN A C 1
ATOM 1352 O O . GLN A 1 166 ? 4.545 32.121 -15.565 1.00 73.62 166 GLN A O 1
ATOM 1357 N N . LEU A 1 167 ? 6.754 31.881 -15.905 1.00 75.81 167 LEU A N 1
ATOM 1358 C CA . LEU A 1 167 ? 6.930 33.139 -16.645 1.00 75.81 167 LEU A CA 1
ATOM 1359 C C . LEU A 1 167 ? 6.247 33.135 -18.022 1.00 75.81 167 LEU A C 1
ATOM 1361 O O . LEU A 1 167 ? 5.816 34.180 -18.501 1.00 75.81 167 LEU A O 1
ATOM 1365 N N . LEU A 1 168 ? 6.128 31.967 -18.659 1.00 73.12 168 LEU A N 1
ATOM 1366 C CA . LEU A 1 168 ? 5.518 31.803 -19.986 1.00 73.12 168 LEU A CA 1
ATOM 1367 C C . LEU A 1 168 ? 3.999 31.560 -19.943 1.00 73.12 168 LEU A C 1
ATOM 1369 O O . LEU A 1 168 ? 3.388 31.258 -20.974 1.00 73.12 168 LEU A O 1
ATOM 1373 N N . LYS A 1 169 ? 3.382 31.653 -18.761 1.00 74.56 169 LYS A N 1
ATOM 1374 C CA . LYS A 1 169 ? 1.974 31.317 -18.541 1.00 74.56 169 LYS A CA 1
ATOM 1375 C C . LYS A 1 169 ? 1.049 32.410 -19.091 1.00 74.56 169 LYS A C 1
ATOM 1377 O O . LYS A 1 169 ? 1.068 33.551 -18.645 1.00 74.56 169 LYS A O 1
ATOM 1382 N N . ASN A 1 170 ? 0.221 32.042 -20.061 1.00 81.06 170 ASN A N 1
ATOM 1383 C CA . ASN A 1 170 ? -0.843 32.850 -20.658 1.00 81.06 170 ASN A CA 1
ATOM 1384 C C . ASN A 1 170 ? -2.073 31.960 -20.919 1.00 81.06 170 ASN A C 1
ATOM 1386 O O . ASN A 1 170 ? -2.015 30.755 -20.667 1.00 81.06 170 ASN A O 1
ATOM 1390 N N . GLU A 1 171 ? -3.185 32.508 -21.415 1.00 77.31 171 GLU A N 1
ATOM 1391 C CA . GLU A 1 171 ? -4.424 31.732 -21.631 1.00 77.31 171 GLU A CA 1
ATOM 1392 C C . GLU A 1 171 ? -4.220 30.475 -22.499 1.00 77.31 171 GLU A C 1
ATOM 1394 O O . GLU A 1 171 ? -4.791 29.426 -22.207 1.00 77.31 171 GLU A O 1
ATOM 1399 N N . TYR A 1 172 ? -3.345 30.538 -23.507 1.00 73.19 172 TYR A N 1
ATOM 1400 C CA . TYR A 1 172 ? -3.065 29.431 -24.427 1.00 73.19 172 TYR A CA 1
ATOM 1401 C C . TYR A 1 172 ? -2.073 28.406 -23.864 1.00 73.19 172 TYR A C 1
ATOM 1403 O O . TYR A 1 172 ? -2.182 27.215 -24.154 1.00 73.19 172 TYR A O 1
ATOM 1411 N N . THR A 1 173 ? -1.096 28.845 -23.065 1.00 74.62 173 THR A N 1
ATOM 1412 C CA . THR A 1 173 ? -0.060 27.976 -22.485 1.00 74.62 173 THR A CA 1
ATOM 1413 C C . THR A 1 173 ? -0.461 27.401 -21.131 1.00 74.62 173 THR A C 1
ATOM 1415 O O . THR A 1 173 ? 0.078 26.367 -20.750 1.00 74.62 173 THR A O 1
ATOM 1418 N N . THR A 1 174 ? -1.445 27.988 -20.439 1.00 74.44 174 THR A N 1
ATOM 1419 C CA . THR A 1 174 ? -1.919 27.542 -19.114 1.00 74.44 174 THR A CA 1
ATOM 1420 C C . THR A 1 174 ? -2.180 26.033 -19.024 1.00 74.44 174 THR A C 1
ATOM 1422 O O . THR A 1 174 ? -1.675 25.424 -18.079 1.00 74.44 174 THR A O 1
ATOM 1425 N N . PRO A 1 175 ? -2.857 25.384 -19.994 1.00 71.56 175 PRO A N 1
ATOM 1426 C CA . PRO A 1 175 ? -3.074 23.934 -19.965 1.00 71.56 175 PRO A CA 1
ATOM 1427 C C . PRO A 1 175 ? -1.802 23.077 -20.091 1.00 71.56 175 PRO A C 1
ATOM 1429 O O . PRO A 1 175 ? -1.872 21.868 -19.898 1.00 71.56 175 PRO A O 1
ATOM 1432 N N . TYR A 1 176 ? -0.668 23.685 -20.445 1.00 71.50 176 TYR A N 1
ATOM 1433 C CA . TYR A 1 176 ? 0.636 23.057 -20.684 1.00 71.50 176 TYR A CA 1
ATOM 1434 C C . TYR A 1 176 ? 1.703 23.503 -19.665 1.00 71.50 176 TYR A C 1
ATOM 1436 O O . TYR A 1 176 ? 2.827 22.999 -19.690 1.00 71.50 176 TYR A O 1
ATOM 1444 N N . SER A 1 177 ? 1.376 24.463 -18.792 1.00 68.56 177 SER A N 1
ATOM 1445 C CA . SER A 1 177 ? 2.318 25.072 -17.844 1.00 68.56 177 SER A CA 1
ATOM 1446 C C . SER A 1 177 ? 2.526 24.257 -16.571 1.00 68.56 177 SER A C 1
ATOM 1448 O O . SER A 1 177 ? 3.464 24.539 -15.833 1.00 68.56 177 SER A O 1
ATOM 1450 N N . ASP A 1 178 ? 1.675 23.270 -16.291 1.00 73.69 178 ASP A N 1
ATOM 1451 C CA . ASP A 1 178 ? 1.840 22.413 -15.118 1.00 73.69 178 ASP A CA 1
ATOM 1452 C C . ASP A 1 178 ? 3.066 21.493 -15.289 1.00 73.69 178 ASP A C 1
ATOM 1454 O O . ASP A 1 178 ? 3.334 20.915 -16.352 1.00 73.69 178 ASP A O 1
ATOM 1458 N N . LYS A 1 179 ? 3.880 21.420 -14.235 1.00 70.44 179 LYS A N 1
ATOM 1459 C CA . LYS A 1 179 ? 5.103 20.624 -14.199 1.00 70.44 179 LYS A CA 1
ATOM 1460 C C . LYS A 1 179 ? 4.834 19.125 -14.110 1.00 70.44 179 LYS A C 1
ATOM 1462 O O . LYS A 1 179 ? 5.657 18.359 -14.598 1.00 70.44 179 LYS A O 1
ATOM 1467 N N . HIS A 1 180 ? 3.676 18.733 -13.591 1.00 73.69 180 HIS A N 1
ATOM 1468 C CA . HIS A 1 180 ? 3.284 17.338 -13.408 1.00 73.69 180 HIS A CA 1
ATOM 1469 C C . HIS A 1 180 ? 2.681 16.715 -14.679 1.00 73.69 180 HIS A C 1
ATOM 1471 O O . HIS A 1 180 ? 2.408 15.515 -14.709 1.00 73.69 180 HIS A O 1
ATOM 1477 N N . ILE A 1 181 ? 2.513 17.501 -15.754 1.00 80.25 181 ILE A N 1
ATOM 1478 C CA . ILE A 1 181 ? 1.926 17.008 -17.000 1.00 80.25 181 ILE A CA 1
ATOM 1479 C C . ILE A 1 181 ? 2.873 16.079 -17.757 1.00 80.25 181 ILE A C 1
ATOM 1481 O O . ILE A 1 181 ? 4.010 16.439 -18.076 1.00 80.25 181 ILE A O 1
ATOM 1485 N N . SER A 1 182 ? 2.347 14.913 -18.136 1.00 89.12 182 SER A N 1
ATOM 1486 C CA . SER A 1 182 ? 3.055 13.876 -18.888 1.00 89.12 182 SER A CA 1
ATOM 1487 C C . SER A 1 182 ? 2.476 13.621 -20.286 1.00 89.12 182 SER A C 1
ATOM 1489 O O . SER A 1 182 ? 1.363 14.041 -20.620 1.00 89.12 182 SER A O 1
ATOM 1491 N N . VAL A 1 183 ? 3.232 12.901 -21.125 1.00 91.25 183 VAL A N 1
ATOM 1492 C CA . VAL A 1 183 ? 2.770 12.416 -22.442 1.00 91.25 183 VAL A CA 1
ATOM 1493 C C . VAL A 1 183 ? 1.510 11.553 -22.293 1.00 91.25 183 VAL A C 1
ATOM 1495 O O . VAL A 1 183 ? 0.593 11.651 -23.115 1.00 91.25 183 VAL A O 1
ATOM 1498 N N . GLN A 1 184 ? 1.440 10.745 -21.229 1.00 91.38 184 GLN A N 1
ATOM 1499 C CA . GLN A 1 184 ? 0.282 9.902 -20.925 1.00 91.38 184 GLN A CA 1
ATOM 1500 C C . GLN A 1 184 ? -0.982 10.740 -20.714 1.00 91.38 184 GLN A C 1
ATOM 1502 O O . GLN A 1 184 ? -1.981 10.507 -21.384 1.00 91.38 184 GLN A O 1
ATOM 1507 N N . GLN A 1 185 ? -0.926 11.769 -19.864 1.00 88.25 185 GLN A N 1
ATOM 1508 C CA . GLN A 1 185 ? -2.101 12.588 -19.544 1.00 88.25 185 GLN A CA 1
ATOM 1509 C C . GLN A 1 185 ? -2.662 13.334 -20.764 1.00 88.25 185 GLN A C 1
ATOM 1511 O O . GLN A 1 185 ? -3.878 13.492 -20.882 1.00 88.25 185 GLN A O 1
ATOM 1516 N N . PHE A 1 186 ? -1.812 13.779 -21.698 1.00 88.44 186 PHE A N 1
ATOM 1517 C CA . PHE A 1 186 ? -2.300 14.328 -22.972 1.00 88.44 186 PHE A CA 1
ATOM 1518 C C . PHE A 1 186 ? -2.989 13.269 -23.825 1.00 88.44 186 PHE A C 1
ATOM 1520 O O . PHE A 1 186 ? -4.041 13.533 -24.404 1.00 88.44 186 PHE A O 1
ATOM 1527 N N . SER A 1 187 ? -2.402 12.078 -23.883 1.00 91.25 187 SER A N 1
ATOM 1528 C CA . SER A 1 187 ? -2.935 10.967 -24.668 1.00 91.25 187 SER A CA 1
ATOM 1529 C C . SER A 1 187 ? -4.280 10.489 -24.118 1.00 91.25 187 SER A C 1
ATOM 1531 O O . SER A 1 187 ? -5.211 10.278 -24.891 1.00 91.25 187 SER A O 1
ATOM 1533 N N . ASP A 1 188 ? -4.418 10.416 -22.793 1.00 91.25 188 ASP A N 1
ATOM 1534 C CA . ASP A 1 188 ? -5.665 10.065 -22.115 1.00 91.25 188 ASP A CA 1
ATOM 1535 C C . ASP A 1 188 ? -6.777 11.063 -22.426 1.00 91.25 188 ASP A C 1
ATOM 1537 O O . ASP A 1 188 ? -7.872 10.654 -22.804 1.00 91.25 188 ASP A O 1
ATOM 1541 N N . LYS A 1 189 ? -6.501 12.373 -22.346 1.00 87.88 189 LYS A N 1
ATOM 1542 C CA . LYS A 1 189 ? -7.488 13.427 -22.654 1.00 87.88 189 LYS A CA 1
ATOM 1543 C C . LYS A 1 189 ? -8.035 13.347 -24.081 1.00 87.88 189 LYS A C 1
ATOM 1545 O O . LYS A 1 189 ? -9.166 13.759 -24.317 1.00 87.88 189 LYS A O 1
ATOM 1550 N N . LEU A 1 190 ? -7.238 12.851 -25.027 1.00 89.50 190 LEU A N 1
ATOM 1551 C CA . LEU A 1 190 ? -7.652 12.669 -26.421 1.00 89.50 190 LEU A CA 1
ATOM 1552 C C . LEU A 1 190 ? -8.369 11.334 -26.661 1.00 89.50 190 LEU A C 1
ATOM 1554 O O . LEU A 1 190 ? -8.986 11.158 -27.711 1.00 89.50 190 LEU A O 1
ATOM 1558 N N . ASN A 1 191 ? -8.285 10.391 -25.721 1.00 92.00 191 ASN A N 1
ATOM 1559 C CA . ASN A 1 191 ? -8.877 9.073 -25.862 1.00 92.00 191 ASN A CA 1
ATOM 1560 C C . ASN A 1 191 ? -10.361 9.100 -25.449 1.00 92.00 191 ASN A C 1
ATOM 1562 O O . ASN A 1 191 ? -10.657 9.341 -24.277 1.00 92.00 191 ASN A O 1
ATOM 1566 N N . PRO A 1 192 ? -11.307 8.818 -26.368 1.00 91.38 192 PRO A N 1
ATOM 1567 C CA . PRO A 1 192 ? -12.734 8.802 -26.043 1.00 91.38 192 PRO A CA 1
ATOM 1568 C C . PRO A 1 192 ? -13.144 7.587 -25.198 1.00 91.38 192 PRO A C 1
ATOM 1570 O O . PRO A 1 192 ? -14.234 7.578 -24.630 1.00 91.38 192 PRO A O 1
ATOM 1573 N N . PHE A 1 193 ? -12.298 6.556 -25.114 1.00 91.12 193 PHE A N 1
ATOM 1574 C CA . PHE A 1 193 ? -12.561 5.345 -24.346 1.00 91.12 193 PHE A CA 1
ATOM 1575 C C . PHE A 1 193 ? -11.735 5.360 -23.066 1.00 91.12 193 PHE A C 1
ATOM 1577 O O . PHE A 1 193 ? -10.510 5.260 -23.106 1.00 91.12 193 PHE A O 1
ATOM 1584 N N . GLY A 1 194 ? -12.398 5.450 -21.919 1.00 90.81 194 GLY A N 1
ATOM 1585 C CA . GLY A 1 194 ? -11.716 5.561 -20.639 1.00 90.81 194 GLY A CA 1
ATOM 1586 C C . GLY A 1 194 ? -12.665 5.516 -19.455 1.00 90.81 194 GLY A C 1
ATOM 1587 O O . GLY A 1 194 ? -13.855 5.228 -19.593 1.00 90.81 194 GLY A O 1
ATOM 1588 N N . THR A 1 195 ? -12.114 5.786 -18.279 1.00 88.94 195 THR A N 1
ATOM 1589 C CA . THR A 1 195 ? -12.868 5.921 -17.033 1.00 88.94 195 THR A CA 1
ATOM 1590 C C . THR A 1 195 ? -12.292 7.047 -16.184 1.00 88.94 195 THR A C 1
ATOM 1592 O O . THR A 1 195 ? -11.184 7.527 -16.431 1.00 88.94 195 THR A O 1
ATOM 1595 N N . TYR A 1 196 ? -13.036 7.448 -15.158 1.00 88.06 196 TYR A N 1
ATOM 1596 C CA . TYR A 1 196 ? -12.530 8.342 -14.128 1.00 88.06 196 TYR A CA 1
ATOM 1597 C C . TYR A 1 196 ? -12.004 7.537 -12.946 1.00 88.06 196 TYR A C 1
ATOM 1599 O O . TYR A 1 196 ? -12.718 6.704 -12.388 1.00 88.06 196 TYR A O 1
ATOM 1607 N N . LEU A 1 197 ? -10.772 7.830 -12.545 1.00 84.19 197 LEU A N 1
ATOM 1608 C CA . LEU A 1 197 ? -10.225 7.428 -11.258 1.00 84.19 197 LEU A CA 1
ATOM 1609 C C . LEU A 1 197 ? -10.304 8.619 -10.310 1.00 84.19 197 LEU A C 1
ATOM 1611 O O . LEU A 1 197 ? -9.925 9.731 -10.678 1.00 84.19 197 LEU A O 1
ATOM 1615 N N . ASN A 1 198 ? -10.760 8.391 -9.084 1.00 75.12 198 ASN A N 1
ATOM 1616 C CA . ASN A 1 198 ? -10.631 9.395 -8.038 1.00 75.12 198 ASN A CA 1
ATOM 1617 C C . ASN A 1 198 ? -9.164 9.441 -7.581 1.00 75.12 198 ASN A C 1
ATOM 1619 O O . ASN A 1 198 ? -8.505 8.407 -7.454 1.00 75.12 198 ASN A O 1
ATOM 1623 N N . ASP A 1 199 ? -8.614 10.632 -7.384 1.00 63.81 199 ASP A N 1
ATOM 1624 C CA . ASP A 1 199 ? -7.350 10.801 -6.680 1.00 63.81 199 ASP A CA 1
ATOM 1625 C C . ASP A 1 199 ? -7.558 10.827 -5.153 1.00 63.81 199 ASP A C 1
ATOM 1627 O O . ASP A 1 199 ? -8.682 10.797 -4.647 1.00 63.81 199 ASP A O 1
ATOM 1631 N N . SER A 1 200 ? -6.459 10.883 -4.400 1.00 53.25 200 SER A N 1
ATOM 1632 C CA . SER A 1 200 ? -6.499 10.974 -2.938 1.00 53.25 200 SER A CA 1
ATOM 1633 C C . SER A 1 200 ? -7.089 12.290 -2.407 1.00 53.25 200 SER A C 1
ATOM 1635 O O . SER A 1 200 ? -7.421 12.354 -1.225 1.00 53.25 200 SER A O 1
ATOM 1637 N N . SER A 1 201 ? -7.203 13.327 -3.244 1.00 57.34 201 SER A N 1
ATOM 1638 C CA . SER A 1 201 ? -7.797 14.630 -2.915 1.00 57.34 201 SER A CA 1
ATOM 1639 C C . SER A 1 201 ? -9.293 14.729 -3.271 1.00 57.34 201 SER A C 1
ATOM 1641 O O . SER A 1 201 ? -9.972 15.653 -2.825 1.00 57.34 201 SER A O 1
ATOM 1643 N N . GLY A 1 202 ? -9.835 13.736 -3.988 1.00 63.09 202 GLY A N 1
ATOM 1644 C CA . GLY A 1 202 ? -11.210 13.692 -4.487 1.00 63.09 202 GLY A CA 1
ATOM 1645 C C . GLY A 1 202 ? -11.386 14.245 -5.907 1.00 63.09 202 GLY A C 1
ATOM 1646 O O . GLY A 1 202 ? -12.511 14.259 -6.412 1.00 63.09 202 GLY A O 1
ATOM 1647 N N . GLU A 1 203 ? -10.312 14.674 -6.571 1.00 71.25 203 GLU A N 1
ATOM 1648 C CA . GLU A 1 203 ? -10.332 15.071 -7.975 1.00 71.25 203 GLU A CA 1
ATOM 1649 C C . GLU A 1 203 ? -10.442 13.857 -8.903 1.00 71.25 203 GLU A C 1
ATOM 1651 O O . GLU A 1 203 ? -9.877 12.785 -8.670 1.00 71.25 203 GLU A O 1
ATOM 1656 N N . LYS A 1 204 ? -11.184 14.027 -10.000 1.00 82.19 204 LYS A N 1
ATOM 1657 C CA . LYS A 1 204 ? -11.390 12.976 -10.999 1.00 82.19 204 LYS A CA 1
ATOM 1658 C C . LYS A 1 204 ? -10.348 13.080 -12.103 1.00 82.19 204 LYS A C 1
ATOM 1660 O O . LYS A 1 204 ? -10.355 14.030 -12.882 1.00 82.19 204 LYS A O 1
ATOM 1665 N N . LEU A 1 205 ? -9.519 12.052 -12.227 1.00 85.31 205 LEU A N 1
ATOM 1666 C CA . LEU A 1 205 ? -8.558 11.892 -13.312 1.00 85.31 205 LEU A CA 1
ATOM 1667 C C . LEU A 1 205 ? -9.148 10.995 -14.405 1.00 85.31 205 LEU A C 1
ATOM 1669 O O . LEU A 1 205 ? -9.521 9.856 -14.134 1.00 85.31 205 LEU A O 1
ATOM 1673 N N . TRP A 1 206 ? -9.210 11.492 -15.641 1.00 89.50 206 TRP A N 1
ATOM 1674 C CA . TRP A 1 206 ? -9.567 10.678 -16.805 1.00 89.50 206 TRP A CA 1
ATOM 1675 C C . TRP A 1 206 ? -8.383 9.805 -17.232 1.00 89.50 206 TRP A C 1
ATOM 1677 O O . TRP A 1 206 ? -7.288 10.326 -17.440 1.00 89.50 206 TRP A O 1
ATOM 1687 N N . VAL A 1 207 ? -8.614 8.500 -17.374 1.00 90.56 207 VAL A N 1
ATOM 1688 C CA . VAL A 1 207 ? -7.618 7.521 -17.832 1.00 90.56 207 VAL A CA 1
ATOM 1689 C C . VAL A 1 207 ? -8.174 6.769 -19.034 1.00 90.56 207 VAL A C 1
ATOM 1691 O O . VAL A 1 207 ? -9.258 6.183 -18.960 1.00 90.56 207 VAL A O 1
ATOM 1694 N N . GLY A 1 208 ? -7.433 6.781 -20.141 1.00 92.00 208 GLY A N 1
ATOM 1695 C CA . GLY A 1 208 ? -7.810 6.125 -21.384 1.00 92.00 208 GLY A CA 1
ATOM 1696 C C . GLY A 1 208 ? -7.483 4.633 -21.363 1.00 92.00 208 GLY A C 1
ATOM 1697 O O . GLY A 1 208 ? -6.417 4.231 -20.912 1.00 92.00 208 GLY A O 1
ATOM 1698 N N . CYS A 1 209 ? -8.394 3.804 -21.880 1.00 90.69 209 CYS A N 1
ATOM 1699 C CA . CYS A 1 209 ? -8.232 2.350 -22.036 1.00 90.69 209 CYS A CA 1
ATOM 1700 C C . CYS A 1 209 ? -7.534 1.636 -20.846 1.00 90.69 209 CYS A C 1
ATOM 1702 O O . CYS A 1 209 ? -6.552 0.920 -21.067 1.00 90.69 209 CYS A O 1
ATOM 1704 N N . PRO A 1 210 ? -8.001 1.806 -19.593 1.00 89.50 210 PRO A N 1
ATOM 1705 C CA . PRO A 1 210 ? -7.305 1.283 -18.420 1.00 89.50 210 PRO A CA 1
ATOM 1706 C C . PRO A 1 210 ? -7.249 -0.251 -18.418 1.00 89.50 210 PRO A C 1
ATOM 1708 O O . PRO A 1 210 ? -8.243 -0.930 -18.687 1.00 89.50 210 PRO A O 1
ATOM 1711 N N . LEU A 1 211 ? -6.093 -0.805 -18.043 1.00 88.44 211 LEU A N 1
ATOM 1712 C CA . LEU A 1 211 ? -5.930 -2.236 -17.788 1.00 88.44 211 LEU A CA 1
ATOM 1713 C C . LEU A 1 211 ? -6.192 -2.523 -16.306 1.00 88.44 211 LEU A C 1
ATOM 1715 O O . LEU A 1 211 ? -5.417 -2.119 -15.446 1.00 88.44 211 LEU A O 1
ATOM 1719 N N . VAL A 1 212 ? -7.285 -3.227 -16.006 1.00 88.00 212 VAL A N 1
ATOM 1720 C CA . VAL A 1 212 ? -7.755 -3.417 -14.618 1.00 88.00 212 VAL A CA 1
ATOM 1721 C C . VAL A 1 212 ? -7.266 -4.706 -13.954 1.00 88.00 212 VAL A C 1
ATOM 1723 O O . VAL A 1 212 ? -7.350 -4.833 -12.736 1.00 88.00 212 VAL A O 1
ATOM 1726 N N . VAL A 1 213 ? -6.761 -5.679 -14.720 1.00 89.81 213 VAL A N 1
ATOM 1727 C CA . VAL A 1 213 ? -6.313 -6.973 -14.179 1.00 89.81 213 VAL A CA 1
ATOM 1728 C C . VAL A 1 213 ? -4.841 -6.899 -13.783 1.00 89.81 213 VAL A C 1
ATOM 1730 O O . VAL A 1 213 ? -3.960 -6.826 -14.640 1.00 89.81 213 VAL A O 1
ATOM 1733 N N . HIS A 1 214 ? -4.566 -6.986 -12.484 1.00 90.81 214 HIS A N 1
ATOM 1734 C CA . HIS A 1 214 ? -3.220 -7.011 -11.936 1.00 90.81 214 HIS A CA 1
ATOM 1735 C C . HIS A 1 214 ? -2.721 -8.449 -11.736 1.00 90.81 214 HIS A C 1
ATOM 1737 O O . HIS A 1 214 ? -3.391 -9.255 -11.098 1.00 90.81 214 HIS A O 1
ATOM 1743 N N . ARG A 1 215 ? -1.531 -8.767 -12.261 1.00 90.75 215 ARG A N 1
ATOM 1744 C CA . ARG A 1 215 ? -0.939 -10.119 -12.227 1.00 90.75 215 ARG A CA 1
ATOM 1745 C C . ARG A 1 215 ? 0.434 -10.199 -11.547 1.00 90.75 215 ARG A C 1
ATOM 1747 O O . ARG A 1 215 ? 1.096 -11.226 -11.662 1.00 90.75 215 ARG A O 1
ATOM 1754 N N . ARG A 1 216 ? 0.908 -9.110 -10.926 1.00 90.44 216 ARG A N 1
ATOM 1755 C CA . ARG A 1 216 ? 2.281 -9.038 -10.387 1.00 90.44 216 ARG A CA 1
ATOM 1756 C C . ARG A 1 216 ? 2.367 -9.500 -8.942 1.00 90.44 216 ARG A C 1
ATOM 1758 O O . ARG A 1 216 ? 3.201 -10.346 -8.643 1.00 90.44 216 ARG A O 1
ATOM 1765 N N . CYS A 1 217 ? 1.569 -8.899 -8.060 1.00 94.56 217 CYS A N 1
ATOM 1766 C CA . CYS A 1 217 ? 1.724 -9.071 -6.621 1.00 94.56 217 CYS A CA 1
ATOM 1767 C C . CYS A 1 217 ? 0.490 -9.668 -5.944 1.00 94.56 217 CYS A C 1
ATOM 1769 O O . CYS A 1 217 ? -0.652 -9.492 -6.395 1.00 94.56 217 CYS A O 1
ATOM 1771 N N . ILE A 1 218 ? 0.740 -10.411 -4.868 1.00 95.69 218 ILE A N 1
ATOM 1772 C CA . ILE A 1 218 ? -0.302 -10.940 -3.986 1.00 95.69 218 ILE A CA 1
ATOM 1773 C C . ILE A 1 218 ? -0.707 -9.894 -2.925 1.00 95.69 218 ILE A C 1
ATOM 1775 O O . ILE A 1 218 ? -0.165 -8.785 -2.868 1.00 95.69 218 ILE A O 1
ATOM 1779 N N . ASN A 1 219 ? -1.691 -10.219 -2.087 1.00 94.56 219 ASN A N 1
ATOM 1780 C CA . ASN A 1 219 ? -2.045 -9.378 -0.942 1.00 94.56 219 ASN A CA 1
ATOM 1781 C C . ASN A 1 219 ? -0.974 -9.454 0.161 1.00 94.56 219 ASN A C 1
ATOM 1783 O O . ASN A 1 219 ? -0.355 -10.503 0.327 1.00 94.56 219 ASN A O 1
ATOM 1787 N N . PRO A 1 220 ? -0.728 -8.366 0.917 1.00 95.25 220 PRO A N 1
ATOM 1788 C CA . PRO A 1 220 ? -1.458 -7.094 0.940 1.00 95.25 220 PRO A CA 1
ATOM 1789 C C . PRO A 1 220 ? -0.977 -6.047 -0.080 1.00 95.25 220 PRO A C 1
ATOM 1791 O O . PRO A 1 220 ? -1.601 -4.997 -0.186 1.00 95.25 220 PRO A O 1
ATOM 1794 N N . MET A 1 221 ? 0.103 -6.287 -0.836 1.00 96.69 221 MET A N 1
ATOM 1795 C CA . MET A 1 221 ? 0.674 -5.295 -1.766 1.00 96.69 221 MET A CA 1
ATOM 1796 C C . MET A 1 221 ? -0.340 -4.835 -2.818 1.00 96.69 221 MET A C 1
ATOM 1798 O O . MET A 1 221 ? -0.455 -3.635 -3.076 1.00 96.69 221 MET A O 1
ATOM 1802 N N . PHE A 1 222 ? -1.095 -5.783 -3.385 1.00 95.75 222 PHE A N 1
ATOM 1803 C CA . PHE A 1 222 ? -2.179 -5.492 -4.323 1.00 95.75 222 PHE A CA 1
ATOM 1804 C C . PHE A 1 222 ? -3.234 -4.581 -3.686 1.00 95.75 222 PHE A C 1
ATOM 1806 O O . PHE A 1 222 ? -3.536 -3.525 -4.238 1.00 95.75 222 PHE A O 1
ATOM 1813 N N . ASP A 1 223 ? -3.765 -4.958 -2.519 1.00 95.06 223 ASP A N 1
ATOM 1814 C CA . ASP A 1 223 ? -4.806 -4.180 -1.847 1.00 95.06 223 ASP A CA 1
ATOM 1815 C C . ASP A 1 223 ? -4.306 -2.787 -1.445 1.00 95.06 223 ASP A C 1
ATOM 1817 O O . ASP A 1 223 ? -5.034 -1.816 -1.639 1.00 95.06 223 ASP A O 1
ATOM 1821 N N . ILE A 1 224 ? -3.062 -2.648 -0.971 1.00 95.56 224 ILE A N 1
ATOM 1822 C CA . ILE A 1 224 ? -2.463 -1.338 -0.669 1.00 95.56 224 ILE A CA 1
ATOM 1823 C C . ILE A 1 224 ? -2.466 -0.464 -1.927 1.00 95.56 224 ILE A C 1
ATOM 1825 O O . ILE A 1 224 ? -3.036 0.626 -1.913 1.00 95.56 224 ILE A O 1
ATOM 1829 N N . SER A 1 225 ? -1.882 -0.956 -3.023 1.00 94.06 225 SER A N 1
ATOM 1830 C CA . SER A 1 225 ? -1.798 -0.247 -4.305 1.00 94.06 225 SER A CA 1
ATOM 1831 C C . SER A 1 225 ? -3.182 0.153 -4.830 1.00 94.06 225 SER A C 1
ATOM 1833 O O . SER A 1 225 ? -3.446 1.324 -5.117 1.00 94.06 225 SER A O 1
ATOM 1835 N N . ASN A 1 226 ? -4.118 -0.799 -4.859 1.00 92.75 226 ASN A N 1
ATOM 1836 C CA . ASN A 1 226 ? -5.484 -0.587 -5.328 1.00 92.75 226 ASN A CA 1
ATOM 1837 C C . ASN A 1 226 ? -6.232 0.459 -4.489 1.00 92.75 226 ASN A C 1
ATOM 1839 O O . ASN A 1 226 ? -7.034 1.225 -5.021 1.00 92.75 226 ASN A O 1
ATOM 1843 N N . ARG A 1 227 ? -5.949 0.532 -3.184 1.00 90.50 227 ARG A N 1
ATOM 1844 C CA . ARG A 1 227 ? -6.566 1.496 -2.264 1.00 90.50 227 ARG A CA 1
ATOM 1845 C C . ARG A 1 227 ? -6.035 2.907 -2.425 1.00 90.50 227 ARG A C 1
ATOM 1847 O O . ARG A 1 227 ? -6.833 3.838 -2.397 1.00 90.50 227 ARG A O 1
ATOM 1854 N N . ILE A 1 228 ? -4.719 3.064 -2.531 1.00 90.19 228 ILE A N 1
ATOM 1855 C CA . ILE A 1 228 ? -4.092 4.390 -2.508 1.00 90.19 228 ILE A CA 1
ATOM 1856 C C . ILE A 1 228 ? -4.072 5.058 -3.887 1.00 90.19 228 ILE A C 1
ATOM 1858 O O . ILE A 1 228 ? -4.050 6.284 -3.948 1.00 90.19 228 ILE A O 1
ATOM 1862 N N . SER A 1 229 ? -4.108 4.275 -4.974 1.00 87.94 229 SER A N 1
ATOM 1863 C CA . SER A 1 229 ? -3.893 4.794 -6.333 1.00 87.94 229 SER A CA 1
ATOM 1864 C C . SER A 1 229 ? -5.046 4.558 -7.314 1.00 87.94 229 SER A C 1
ATOM 1866 O O . SER A 1 229 ? -5.195 5.352 -8.242 1.00 87.94 229 SER A O 1
ATOM 1868 N N . TYR A 1 230 ? -5.875 3.522 -7.125 1.00 88.56 230 TYR A N 1
ATOM 1869 C CA . TYR A 1 230 ? -6.833 3.069 -8.154 1.00 88.56 230 TYR A CA 1
ATOM 1870 C C . TYR A 1 230 ? -8.281 2.901 -7.659 1.00 88.56 230 TYR A C 1
ATOM 1872 O O . TYR A 1 230 ? -9.085 2.247 -8.321 1.00 88.56 230 TYR A O 1
ATOM 1880 N N . ASP A 1 231 ? -8.621 3.469 -6.497 1.00 82.44 231 ASP A N 1
ATOM 1881 C CA . ASP A 1 231 ? -9.974 3.487 -5.907 1.00 82.44 231 ASP A CA 1
ATOM 1882 C C . ASP A 1 231 ? -10.666 2.106 -5.808 1.00 82.44 231 ASP A C 1
ATOM 1884 O O . ASP A 1 231 ? -11.888 1.972 -5.840 1.00 82.44 231 ASP A O 1
ATOM 1888 N N . GLY A 1 232 ? -9.882 1.032 -5.682 1.00 85.94 232 GLY A N 1
ATOM 1889 C CA . GLY A 1 232 ? -10.406 -0.331 -5.582 1.00 85.94 232 GLY A CA 1
ATOM 1890 C C . GLY A 1 232 ? -10.903 -0.943 -6.898 1.00 85.94 232 GLY A C 1
ATOM 1891 O O . GLY A 1 232 ? -11.519 -2.007 -6.847 1.00 85.94 232 GLY A O 1
ATOM 1892 N N . VAL A 1 233 ? -10.657 -0.309 -8.050 1.00 86.12 233 VAL A N 1
ATOM 1893 C CA . VAL A 1 233 ? -11.147 -0.763 -9.366 1.00 86.12 233 VAL A CA 1
ATOM 1894 C C . VAL A 1 233 ? -10.362 -1.967 -9.899 1.00 86.12 233 VAL A C 1
ATOM 1896 O O . VAL A 1 233 ? -10.902 -2.752 -10.680 1.00 86.12 233 VAL A O 1
ATOM 1899 N N . MET A 1 234 ? -9.101 -2.149 -9.488 1.00 89.69 234 MET A N 1
ATOM 1900 C CA . MET A 1 234 ? -8.284 -3.256 -9.994 1.00 89.69 234 MET A CA 1
ATOM 1901 C C . MET A 1 234 ? -8.784 -4.622 -9.510 1.00 89.69 234 MET A C 1
ATOM 1903 O O . MET A 1 234 ? -9.373 -4.759 -8.435 1.00 89.69 234 MET A O 1
ATOM 1907 N N . ILE A 1 235 ? -8.465 -5.653 -10.291 1.00 89.69 235 ILE A N 1
ATOM 1908 C CA . ILE A 1 235 ? -8.785 -7.058 -10.041 1.00 89.69 235 ILE A CA 1
ATOM 1909 C C . ILE A 1 235 ? -7.482 -7.846 -9.950 1.00 89.69 235 ILE A C 1
ATOM 1911 O O . ILE A 1 235 ? -6.667 -7.812 -10.867 1.00 89.69 235 ILE A O 1
ATOM 1915 N N . GLN A 1 236 ? -7.295 -8.583 -8.860 1.00 90.31 236 GLN A N 1
ATOM 1916 C CA . GLN A 1 236 ? -6.116 -9.418 -8.667 1.00 90.31 236 GLN A CA 1
ATOM 1917 C C . GLN A 1 236 ? -6.243 -10.754 -9.403 1.00 90.31 236 GLN A C 1
ATOM 1919 O O . GLN A 1 236 ? -7.241 -11.458 -9.258 1.00 90.31 236 GLN A O 1
ATOM 1924 N N . GLN A 1 237 ? -5.202 -11.118 -10.146 1.00 89.25 237 GLN A N 1
ATOM 1925 C CA . GLN A 1 237 ? -5.020 -12.417 -10.790 1.00 89.25 237 GLN A CA 1
ATOM 1926 C C . GLN A 1 237 ? -3.532 -12.799 -10.745 1.00 89.25 237 GLN A C 1
ATOM 1928 O O . GLN A 1 237 ? -2.895 -13.078 -11.757 1.00 89.25 237 GLN A O 1
ATOM 1933 N N . THR A 1 238 ? -2.948 -12.744 -9.553 1.00 88.69 238 THR A N 1
ATOM 1934 C CA . THR A 1 238 ? -1.560 -13.152 -9.311 1.00 88.69 238 THR A CA 1
ATOM 1935 C C . THR A 1 238 ? -1.547 -14.598 -8.823 1.00 88.69 238 THR A C 1
ATOM 1937 O O . THR A 1 238 ? -2.425 -14.995 -8.059 1.00 88.69 238 THR A O 1
ATOM 1940 N N . LYS A 1 239 ? -0.578 -15.399 -9.278 1.00 89.62 239 LYS A N 1
ATOM 1941 C CA . LYS A 1 239 ? -0.372 -16.758 -8.760 1.00 89.62 239 LYS A CA 1
ATOM 1942 C C . LYS A 1 239 ? 0.389 -16.706 -7.436 1.00 89.62 239 LYS A C 1
ATOM 1944 O O . LYS A 1 239 ? 1.293 -15.888 -7.290 1.00 89.62 239 LYS A O 1
ATOM 1949 N N . GLU A 1 240 ? 0.045 -17.599 -6.516 1.00 91.44 240 GLU A N 1
ATOM 1950 C CA . GLU A 1 240 ? 0.839 -17.824 -5.306 1.00 91.44 240 GLU A CA 1
ATOM 1951 C C . GLU A 1 240 ? 2.223 -18.403 -5.660 1.00 91.44 240 GLU A C 1
ATOM 1953 O O . GLU A 1 240 ? 2.353 -19.070 -6.694 1.00 91.44 240 GLU A O 1
ATOM 1958 N N . PRO A 1 241 ? 3.262 -18.135 -4.849 1.00 92.81 241 PRO A N 1
ATOM 1959 C CA . PRO A 1 241 ? 4.601 -18.661 -5.084 1.00 92.81 241 PRO A CA 1
ATOM 1960 C C . PRO A 1 241 ? 4.658 -20.175 -4.850 1.00 92.81 241 PRO A C 1
ATOM 1962 O O . PRO A 1 241 ? 4.026 -20.698 -3.933 1.00 92.81 241 PRO A O 1
ATOM 1965 N N . ASP A 1 242 ? 5.481 -20.870 -5.636 1.00 91.50 242 ASP A N 1
ATOM 1966 C CA . ASP A 1 242 ? 5.795 -22.283 -5.402 1.00 91.50 242 ASP A CA 1
ATOM 1967 C C . ASP A 1 242 ? 6.600 -22.462 -4.101 1.00 91.50 242 ASP A C 1
ATOM 1969 O O . ASP A 1 242 ? 7.385 -21.589 -3.722 1.00 91.50 242 ASP A O 1
ATOM 1973 N N . GLN A 1 243 ? 6.486 -23.625 -3.448 1.00 89.75 243 GLN A N 1
ATOM 1974 C CA . GLN A 1 243 ? 7.134 -23.885 -2.151 1.00 89.75 243 GLN A CA 1
ATOM 1975 C C . GLN A 1 243 ? 8.656 -23.667 -2.173 1.00 89.75 243 GLN A C 1
ATOM 1977 O O . GLN A 1 243 ? 9.208 -23.085 -1.245 1.00 89.75 243 GLN A O 1
ATOM 1982 N N . ASN A 1 244 ? 9.330 -24.047 -3.263 1.00 89.38 244 ASN A N 1
ATOM 1983 C CA . ASN A 1 244 ? 10.776 -23.845 -3.413 1.00 89.38 244 ASN A CA 1
ATOM 1984 C C . ASN A 1 244 ? 11.180 -22.365 -3.331 1.00 89.38 244 ASN A C 1
ATOM 1986 O O . ASN A 1 244 ? 12.274 -22.059 -2.871 1.00 89.38 244 ASN A O 1
ATOM 1990 N N . ILE A 1 245 ? 10.311 -21.459 -3.790 1.00 90.25 245 ILE A N 1
ATOM 1991 C CA . ILE A 1 245 ? 10.517 -20.010 -3.708 1.00 90.25 245 ILE A CA 1
ATOM 1992 C C . ILE A 1 245 ? 10.197 -19.527 -2.287 1.00 90.25 245 ILE A C 1
ATOM 1994 O O . ILE A 1 245 ? 10.929 -18.719 -1.728 1.00 90.25 245 ILE A O 1
ATOM 1998 N N . VAL A 1 246 ? 9.133 -20.050 -1.670 1.00 90.38 246 VAL A N 1
ATOM 1999 C CA . VAL A 1 246 ? 8.762 -19.710 -0.285 1.00 90.38 246 VAL A CA 1
ATOM 2000 C C . VAL A 1 246 ? 9.891 -20.025 0.699 1.00 90.38 246 VAL A C 1
ATOM 2002 O O . VAL A 1 246 ? 10.164 -19.232 1.601 1.00 90.38 246 VAL A O 1
ATOM 2005 N N . ASP A 1 247 ? 10.593 -21.141 0.503 1.00 89.31 247 ASP A N 1
ATOM 2006 C CA . ASP A 1 247 ? 11.697 -21.559 1.370 1.00 89.31 247 ASP A CA 1
ATOM 2007 C C . ASP A 1 247 ? 12.888 -20.583 1.343 1.00 89.31 247 ASP A C 1
ATOM 2009 O O . ASP A 1 247 ? 13.660 -20.534 2.306 1.00 89.31 247 ASP A O 1
ATOM 2013 N N . THR A 1 248 ? 13.020 -19.762 0.291 1.00 92.44 248 THR A N 1
ATOM 2014 C CA . THR A 1 248 ? 14.066 -18.731 0.201 1.00 92.44 248 THR A CA 1
ATOM 2015 C C . THR A 1 248 ? 13.687 -17.421 0.895 1.00 92.44 248 THR A C 1
ATOM 2017 O O . THR A 1 248 ? 14.542 -16.550 1.025 1.00 92.44 248 THR A O 1
ATOM 2020 N N . PHE A 1 249 ? 12.437 -17.248 1.343 1.00 94.75 249 PHE A N 1
ATOM 2021 C CA . PHE A 1 249 ? 11.958 -15.961 1.860 1.00 94.75 249 PHE A CA 1
ATOM 2022 C C . PHE A 1 249 ? 12.483 -15.624 3.250 1.00 94.75 249 PHE A C 1
ATOM 2024 O O . PHE A 1 249 ? 12.237 -16.358 4.212 1.00 94.75 249 PHE A O 1
ATOM 2031 N N . ALA A 1 250 ? 13.126 -14.466 3.393 1.00 94.88 250 ALA A N 1
ATOM 2032 C CA . ALA A 1 250 ? 13.503 -13.917 4.696 1.00 94.88 250 ALA A CA 1
ATOM 2033 C C . ALA A 1 250 ? 12.295 -13.391 5.478 1.00 94.88 250 ALA A C 1
ATOM 2035 O O . ALA A 1 250 ? 12.259 -13.454 6.708 1.00 94.88 250 ALA A O 1
ATOM 2036 N N . ILE A 1 251 ? 11.299 -12.873 4.765 1.00 93.69 251 ILE A N 1
ATOM 2037 C CA . ILE A 1 251 ? 10.075 -12.308 5.310 1.00 93.69 251 ILE A CA 1
ATOM 2038 C C . ILE A 1 251 ? 8.997 -13.396 5.226 1.00 93.69 251 ILE A C 1
ATOM 2040 O O . ILE A 1 251 ? 8.438 -13.639 4.158 1.00 93.69 251 ILE A O 1
ATOM 2044 N N . PRO A 1 252 ? 8.645 -14.061 6.339 1.00 88.38 252 PRO A N 1
ATOM 2045 C CA . PRO A 1 252 ? 7.676 -15.156 6.293 1.00 88.38 252 PRO A CA 1
ATOM 2046 C C . PRO A 1 252 ? 6.290 -14.674 5.848 1.00 88.38 252 PRO A C 1
ATOM 2048 O O . PRO A 1 252 ? 5.586 -15.371 5.115 1.00 88.38 252 PRO A O 1
ATOM 2051 N N . ILE A 1 253 ? 5.926 -13.451 6.236 1.00 89.25 253 ILE A N 1
ATOM 2052 C CA . ILE A 1 253 ? 4.654 -12.812 5.916 1.00 89.25 253 ILE A CA 1
ATOM 2053 C C . ILE A 1 253 ? 4.809 -11.295 5.840 1.00 89.25 253 ILE A C 1
ATOM 2055 O O . ILE A 1 253 ? 5.621 -10.707 6.561 1.00 89.25 253 ILE A O 1
ATOM 2059 N N . SER A 1 254 ? 4.032 -10.672 4.954 1.00 94.38 254 SER A N 1
ATOM 2060 C CA . SER A 1 254 ? 4.015 -9.222 4.800 1.00 94.38 254 SER A CA 1
ATOM 2061 C C . SER A 1 254 ? 3.546 -8.527 6.077 1.00 94.38 254 SER A C 1
ATOM 2063 O O . SER A 1 254 ? 2.539 -8.928 6.656 1.00 94.38 254 SER A O 1
ATOM 2065 N N . LYS A 1 255 ? 4.269 -7.487 6.504 1.00 91.88 255 LYS A N 1
ATOM 2066 C CA . LYS A 1 255 ? 4.101 -6.870 7.824 1.00 91.88 255 LYS A CA 1
ATOM 2067 C C . LYS A 1 255 ? 4.536 -5.412 7.887 1.00 91.88 255 LYS A C 1
ATOM 2069 O O . LYS A 1 255 ? 5.341 -4.954 7.078 1.00 91.88 255 LYS A O 1
ATOM 2074 N N . TRP A 1 256 ? 4.061 -4.722 8.920 1.00 93.25 256 TRP A N 1
ATOM 2075 C CA . TRP A 1 256 ? 4.650 -3.478 9.408 1.00 93.25 256 TRP A CA 1
ATOM 2076 C C . TRP A 1 256 ? 5.456 -3.783 10.672 1.00 93.25 256 TRP A C 1
ATOM 2078 O O . TRP A 1 256 ? 4.906 -4.268 11.656 1.00 93.25 256 TRP A O 1
ATOM 2088 N N . LEU A 1 257 ? 6.755 -3.505 10.656 1.00 91.50 257 LEU A N 1
ATOM 2089 C CA . LEU A 1 257 ? 7.628 -3.600 11.816 1.00 91.50 257 LEU A CA 1
ATOM 2090 C C . LEU A 1 257 ? 7.722 -2.223 12.477 1.00 91.50 257 LEU A C 1
ATOM 2092 O O . LEU A 1 257 ? 8.386 -1.318 11.964 1.00 91.50 257 LEU A O 1
ATOM 2096 N N . GLN A 1 258 ? 7.036 -2.073 13.612 1.00 90.06 258 GLN A N 1
ATOM 2097 C CA . GLN A 1 258 ? 7.094 -0.862 14.423 1.00 90.06 258 GLN A CA 1
ATOM 2098 C C . GLN A 1 258 ? 8.515 -0.687 14.965 1.00 90.06 258 GLN A C 1
ATOM 2100 O O . GLN A 1 258 ? 8.976 -1.478 15.784 1.00 90.06 258 GLN A O 1
ATOM 2105 N N . CYS A 1 259 ? 9.214 0.346 14.498 1.00 91.12 259 CYS A N 1
ATOM 2106 C CA . CYS A 1 259 ? 10.598 0.598 14.882 1.00 91.12 259 CYS A CA 1
ATOM 2107 C C . CYS A 1 259 ? 10.837 2.096 15.084 1.00 91.12 259 CYS A C 1
ATOM 2109 O O . CYS A 1 259 ? 10.856 2.888 14.138 1.00 91.12 259 CYS A O 1
ATOM 2111 N N . SER A 1 260 ? 10.992 2.468 16.351 1.00 90.31 260 SER A N 1
ATOM 2112 C CA . SER A 1 260 ? 11.200 3.838 16.807 1.00 90.31 260 SER A CA 1
ATOM 2113 C C . SER A 1 260 ? 12.680 4.143 16.975 1.00 90.31 260 SER A C 1
ATOM 2115 O O . SER A 1 260 ? 13.464 3.276 17.349 1.00 90.31 260 SER A O 1
ATOM 2117 N N . GLY A 1 261 ? 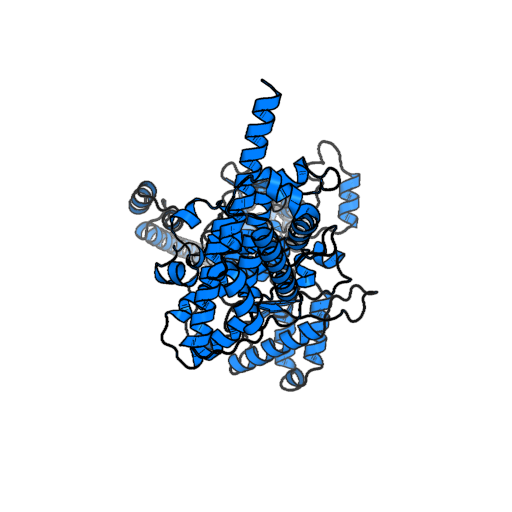13.053 5.394 16.749 1.00 90.50 261 GLY A N 1
ATOM 2118 C CA . GLY A 1 261 ? 14.426 5.855 16.895 1.00 90.50 261 GLY A CA 1
ATOM 2119 C C . GLY A 1 261 ? 14.513 7.352 16.654 1.00 90.50 261 GLY A C 1
ATOM 2120 O O . GLY A 1 261 ? 13.487 8.035 16.595 1.00 90.50 261 GLY A O 1
ATOM 2121 N N . LYS A 1 262 ? 15.737 7.859 16.536 1.00 89.50 262 LYS A N 1
ATOM 2122 C CA . LYS A 1 262 ? 15.995 9.274 16.252 1.00 89.50 262 LYS A CA 1
ATOM 2123 C C . LYS A 1 262 ? 16.935 9.428 15.070 1.00 89.50 262 LYS A C 1
ATOM 2125 O O . LYS A 1 262 ? 17.847 8.622 14.878 1.00 89.50 262 LYS A O 1
ATOM 2130 N N . GLU A 1 263 ? 16.723 10.487 14.304 1.00 87.94 263 GLU A N 1
ATOM 2131 C CA . GLU A 1 263 ? 17.638 10.911 13.257 1.00 87.94 263 GLU A CA 1
ATOM 2132 C C . GLU A 1 263 ? 18.987 11.301 13.874 1.00 87.94 263 GLU A C 1
ATOM 2134 O O . GLU A 1 263 ? 19.066 11.909 14.944 1.00 87.94 263 GLU A O 1
ATOM 2139 N N . LYS A 1 264 ? 20.091 10.965 13.196 1.00 77.75 264 LYS A N 1
ATOM 2140 C CA . LYS A 1 264 ? 21.433 11.333 13.680 1.00 77.75 264 LYS A CA 1
ATOM 2141 C C . LYS A 1 264 ? 21.693 12.838 13.588 1.00 77.75 264 LYS A C 1
ATOM 2143 O O . LYS A 1 264 ? 22.483 13.361 14.374 1.00 77.75 264 LYS A O 1
ATOM 2148 N N . ASN A 1 265 ? 21.112 13.525 12.599 1.00 73.88 265 ASN A N 1
ATOM 2149 C CA . ASN A 1 265 ? 21.369 14.946 12.371 1.00 73.88 265 ASN A CA 1
ATOM 2150 C C . ASN A 1 265 ? 20.250 15.664 11.590 1.00 73.88 265 ASN A C 1
ATOM 2152 O O . ASN A 1 265 ? 20.269 15.737 10.357 1.00 73.88 265 ASN A O 1
ATOM 2156 N N . HIS A 1 266 ? 19.354 16.323 12.321 1.00 65.31 266 HIS A N 1
ATOM 2157 C CA . HIS A 1 266 ? 18.245 17.091 11.747 1.00 65.31 266 HIS A CA 1
ATOM 2158 C C . HIS A 1 266 ? 18.683 18.287 10.882 1.00 65.31 266 HIS A C 1
ATOM 2160 O O . HIS A 1 266 ? 17.980 18.675 9.949 1.00 65.31 266 HIS A O 1
ATOM 2166 N N . LEU A 1 267 ? 19.864 18.871 11.135 1.00 61.78 267 LEU A N 1
ATOM 2167 C CA . LEU A 1 267 ? 20.335 20.067 10.419 1.00 61.78 267 LEU A CA 1
ATOM 2168 C C . LEU A 1 267 ? 20.701 19.781 8.954 1.00 61.78 267 LEU A C 1
ATOM 2170 O O . LEU A 1 267 ? 20.787 20.710 8.154 1.00 61.78 267 LEU A O 1
ATOM 2174 N N . ARG A 1 268 ? 20.923 18.510 8.587 1.00 61.31 268 ARG A N 1
ATOM 2175 C CA . ARG A 1 268 ? 21.314 18.099 7.227 1.00 61.31 268 ARG A CA 1
ATOM 2176 C C . ARG A 1 268 ? 20.214 17.376 6.445 1.00 61.31 268 ARG A C 1
ATOM 2178 O O . ARG A 1 268 ? 20.513 16.865 5.369 1.00 61.31 268 ARG A O 1
ATOM 2185 N N . LYS A 1 269 ? 18.967 17.345 6.941 1.00 72.25 269 LYS A N 1
ATOM 2186 C CA . LYS A 1 269 ? 17.879 16.518 6.367 1.00 72.25 269 LYS A CA 1
ATOM 2187 C C . LYS A 1 269 ? 18.287 15.035 6.251 1.00 72.25 269 LYS A C 1
ATOM 2189 O O . LYS A 1 269 ? 17.998 14.355 5.262 1.00 72.25 269 LYS A O 1
ATOM 2194 N N . ASP A 1 270 ? 19.037 14.554 7.243 1.00 86.06 270 ASP A N 1
ATOM 2195 C CA . ASP A 1 270 ? 19.445 13.156 7.331 1.00 86.06 270 ASP A CA 1
ATOM 2196 C C . ASP A 1 270 ? 18.347 12.348 8.025 1.00 86.06 270 ASP A C 1
ATOM 2198 O O . ASP A 1 270 ? 18.310 12.253 9.247 1.00 86.06 270 ASP A O 1
ATOM 2202 N N . HIS A 1 271 ? 17.452 11.774 7.223 1.00 92.88 271 HIS A N 1
ATOM 2203 C CA . HIS A 1 271 ? 16.283 11.037 7.701 1.00 92.88 271 HIS A CA 1
ATOM 2204 C C . HIS A 1 271 ? 16.594 9.591 8.110 1.00 92.88 271 HIS A C 1
ATOM 2206 O O . HIS A 1 271 ? 15.673 8.819 8.391 1.00 92.88 271 HIS A O 1
ATOM 2212 N N . TYR A 1 272 ? 17.870 9.186 8.113 1.00 95.25 272 TYR A N 1
ATOM 2213 C CA . TYR A 1 272 ? 18.265 7.841 8.508 1.00 95.25 272 TYR A CA 1
ATOM 2214 C C . TYR A 1 272 ? 18.101 7.622 10.016 1.00 95.25 272 TYR A C 1
ATOM 2216 O O . TYR A 1 272 ? 18.679 8.340 10.835 1.00 95.25 272 TYR A O 1
ATOM 2224 N N . VAL A 1 273 ? 17.368 6.564 10.368 1.00 95.88 273 VAL A N 1
ATOM 2225 C CA . VAL A 1 273 ? 17.155 6.117 11.748 1.00 95.88 273 VAL A CA 1
ATOM 2226 C C . VAL A 1 273 ? 17.931 4.809 11.965 1.00 95.88 273 VAL A C 1
ATOM 2228 O O . VAL A 1 273 ? 17.562 3.788 11.377 1.00 95.88 273 VAL A O 1
ATOM 2231 N N . PRO A 1 274 ? 19.002 4.803 12.782 1.00 95.56 274 PRO A N 1
ATOM 2232 C CA . PRO A 1 274 ? 19.877 3.637 12.948 1.00 95.56 274 PRO A CA 1
ATOM 2233 C C . PRO A 1 274 ? 19.166 2.383 13.457 1.00 95.56 274 PRO A C 1
ATOM 2235 O O . PRO A 1 274 ? 19.508 1.276 13.059 1.00 95.56 274 PRO A O 1
ATOM 2238 N N . GLU A 1 275 ? 18.174 2.533 14.331 1.00 96.38 275 GLU A N 1
ATOM 2239 C CA . GLU A 1 275 ? 17.382 1.417 14.851 1.00 96.38 275 GLU A CA 1
ATOM 2240 C C . GLU A 1 275 ? 16.646 0.688 13.717 1.00 96.38 275 GLU A C 1
ATOM 2242 O O . GLU A 1 275 ? 16.702 -0.538 13.629 1.00 96.38 275 GLU A O 1
ATOM 2247 N N . GLN A 1 276 ? 16.048 1.441 12.788 1.00 97.06 276 GLN A N 1
ATOM 2248 C CA . GLN A 1 276 ? 15.368 0.878 11.618 1.00 97.06 276 GLN A CA 1
ATOM 2249 C C . GLN A 1 276 ? 16.360 0.225 10.641 1.00 97.06 276 GLN A C 1
ATOM 2251 O O . GLN A 1 276 ? 16.066 -0.809 10.034 1.00 97.06 276 GLN A O 1
ATOM 2256 N N . GLY A 1 277 ? 17.555 0.808 10.504 1.00 97.06 277 GLY A N 1
ATOM 2257 C CA . GLY A 1 277 ? 18.648 0.247 9.712 1.00 97.06 277 GLY A CA 1
ATOM 2258 C C . GLY A 1 277 ? 19.111 -1.119 10.213 1.00 97.06 277 GLY A C 1
ATOM 2259 O O . GLY A 1 277 ? 19.223 -2.055 9.419 1.00 97.06 277 GLY A O 1
ATOM 2260 N N . LYS A 1 278 ? 19.258 -1.274 11.533 1.00 96.44 278 LYS A N 1
ATOM 2261 C CA . LYS A 1 278 ? 19.688 -2.536 12.153 1.00 96.44 278 LYS A CA 1
ATOM 2262 C C . LYS A 1 278 ? 18.680 -3.654 11.926 1.00 96.44 278 LYS A C 1
ATOM 2264 O O . LYS A 1 278 ? 19.072 -4.766 11.572 1.00 96.44 278 LYS A O 1
ATOM 2269 N N . GLU A 1 279 ? 17.390 -3.357 12.072 1.00 96.38 279 GLU A N 1
ATOM 2270 C CA . GLU A 1 279 ? 16.321 -4.312 11.759 1.00 96.38 279 GLU A CA 1
ATOM 2271 C C . GLU A 1 279 ? 16.344 -4.719 10.282 1.00 96.38 279 GLU A C 1
ATOM 2273 O O . GLU A 1 279 ? 16.239 -5.900 9.945 1.00 96.38 279 GLU A O 1
ATOM 2278 N N . THR A 1 280 ? 16.577 -3.754 9.391 1.00 97.75 280 THR A N 1
ATOM 2279 C CA . THR A 1 280 ? 16.736 -4.024 7.957 1.00 97.75 280 THR A CA 1
ATOM 2280 C C . THR A 1 280 ? 17.940 -4.928 7.690 1.00 97.75 280 THR A C 1
ATOM 2282 O O . THR A 1 280 ? 17.826 -5.906 6.953 1.00 97.75 280 THR A O 1
ATOM 2285 N N . LEU A 1 281 ? 19.085 -4.655 8.322 1.00 96.50 281 LEU A N 1
ATOM 2286 C CA . LEU A 1 281 ? 20.294 -5.466 8.205 1.00 96.50 281 LEU A CA 1
ATOM 2287 C C . LEU A 1 281 ? 20.070 -6.905 8.694 1.00 96.50 281 LEU A C 1
ATOM 2289 O O . LEU A 1 281 ? 20.589 -7.837 8.082 1.00 96.50 281 LEU A O 1
ATOM 2293 N N . ASN A 1 282 ? 19.284 -7.114 9.752 1.00 95.56 282 ASN A N 1
ATOM 2294 C CA . ASN A 1 282 ? 18.936 -8.456 10.226 1.00 95.56 282 ASN A CA 1
ATOM 2295 C C . ASN A 1 282 ? 18.122 -9.239 9.185 1.00 95.56 282 ASN A C 1
ATOM 2297 O O . ASN A 1 282 ? 18.412 -10.410 8.940 1.00 95.56 282 ASN A O 1
ATOM 2301 N N . ILE A 1 283 ? 17.162 -8.589 8.518 1.00 96.06 283 ILE A N 1
ATOM 2302 C CA . ILE A 1 283 ? 16.406 -9.206 7.416 1.00 96.06 283 ILE A CA 1
ATOM 2303 C C . ILE A 1 283 ? 17.332 -9.535 6.241 1.00 96.06 283 ILE A C 1
ATOM 2305 O O . ILE A 1 283 ? 17.247 -10.630 5.692 1.00 96.06 283 ILE A O 1
ATOM 2309 N N . ILE A 1 284 ? 18.244 -8.626 5.876 1.00 95.75 284 ILE A N 1
ATOM 2310 C CA . ILE A 1 284 ? 19.214 -8.859 4.793 1.00 95.75 284 ILE A CA 1
ATOM 2311 C C . ILE A 1 284 ? 20.089 -10.078 5.108 1.00 95.75 284 ILE A C 1
ATOM 2313 O O . ILE A 1 284 ? 20.247 -10.944 4.251 1.00 95.75 284 ILE A O 1
ATOM 2317 N N . LYS A 1 285 ? 20.627 -10.183 6.331 1.00 93.81 285 LYS A N 1
ATOM 2318 C CA . LYS A 1 285 ? 21.429 -11.343 6.756 1.00 93.81 285 LYS A CA 1
ATOM 2319 C C . LYS A 1 285 ? 20.651 -12.647 6.586 1.00 93.81 285 LYS A C 1
ATOM 2321 O O . LYS A 1 285 ? 21.144 -13.562 5.931 1.00 93.81 285 LYS A O 1
ATOM 2326 N N . LEU A 1 286 ? 19.415 -12.688 7.085 1.00 94.06 286 LEU A N 1
ATOM 2327 C CA . LEU A 1 286 ? 18.541 -13.854 6.953 1.00 94.06 286 LEU A CA 1
ATOM 2328 C C . LEU A 1 286 ? 18.234 -14.190 5.482 1.00 94.06 286 LEU A C 1
ATOM 2330 O O . LEU A 1 286 ? 18.164 -15.361 5.118 1.00 94.06 286 LEU A O 1
ATOM 2334 N N . ALA A 1 287 ? 18.083 -13.181 4.620 1.00 95.00 287 ALA A N 1
ATOM 2335 C CA . ALA A 1 287 ? 17.860 -13.384 3.190 1.00 95.00 287 ALA A CA 1
ATOM 2336 C C . ALA A 1 287 ? 19.056 -14.055 2.512 1.00 95.00 287 ALA A C 1
ATOM 2338 O O . ALA A 1 287 ? 18.878 -14.998 1.746 1.00 95.00 287 ALA A O 1
ATOM 2339 N N . PHE A 1 288 ? 20.278 -13.624 2.828 1.00 92.94 288 PHE A N 1
ATOM 2340 C CA . PHE A 1 288 ? 21.486 -14.269 2.315 1.00 92.94 288 PHE A CA 1
ATOM 2341 C C . PHE A 1 288 ? 21.673 -15.690 2.860 1.00 92.94 288 PHE A C 1
ATOM 2343 O O . PHE A 1 288 ? 22.082 -16.576 2.111 1.00 92.94 288 PHE A O 1
ATOM 2350 N N . GLU A 1 289 ? 21.327 -15.936 4.126 1.00 91.69 289 GLU A N 1
ATOM 2351 C CA . GLU A 1 289 ? 21.325 -17.289 4.698 1.00 91.69 289 GLU A CA 1
ATOM 2352 C C . GLU A 1 289 ? 20.351 -18.212 3.948 1.00 91.69 289 GLU A C 1
ATOM 2354 O O . GLU A 1 289 ? 20.704 -19.333 3.572 1.00 91.69 289 GLU A O 1
ATOM 2359 N N . LYS A 1 290 ? 19.137 -17.728 3.661 1.00 92.00 290 LYS A N 1
ATOM 2360 C CA . LYS A 1 290 ? 18.105 -18.497 2.951 1.00 92.00 290 LYS A CA 1
ATOM 2361 C C . LYS A 1 290 ? 18.334 -18.635 1.451 1.00 92.00 290 LYS A C 1
ATOM 2363 O O . LYS A 1 290 ? 17.866 -19.609 0.864 1.00 92.00 290 LYS A O 1
ATOM 2368 N N . ALA A 1 291 ? 19.087 -17.725 0.842 1.00 88.38 291 ALA A N 1
ATOM 2369 C CA . ALA A 1 291 ? 19.472 -17.803 -0.564 1.00 88.38 291 ALA A CA 1
ATOM 2370 C C . ALA A 1 291 ? 20.533 -18.889 -0.849 1.00 88.38 291 ALA A C 1
ATOM 2372 O O . ALA A 1 291 ? 20.878 -19.108 -2.006 1.00 88.38 291 ALA A O 1
ATOM 2373 N N . LYS A 1 292 ? 21.041 -19.594 0.180 1.00 79.00 292 LYS A N 1
ATOM 2374 C CA . LYS A 1 292 ? 21.916 -20.783 0.064 1.00 79.00 292 LYS A CA 1
ATOM 2375 C C . LYS A 1 292 ? 23.125 -20.603 -0.874 1.00 79.00 292 LYS A C 1
ATOM 2377 O O . LYS A 1 292 ? 23.559 -21.557 -1.515 1.00 79.00 292 LYS A O 1
ATOM 2382 N N . GLY A 1 293 ? 23.700 -19.401 -0.913 1.00 69.44 293 GLY A N 1
ATOM 2383 C CA . GLY A 1 293 ? 24.897 -19.081 -1.700 1.00 69.44 293 GLY A CA 1
ATOM 2384 C C . GLY A 1 293 ? 24.653 -18.166 -2.901 1.00 69.44 293 GLY A C 1
ATOM 2385 O O . GLY A 1 293 ? 25.617 -17.583 -3.397 1.00 69.44 293 GLY A O 1
ATOM 2386 N N . ASP A 1 294 ? 23.397 -17.969 -3.308 1.00 83.06 294 ASP A N 1
ATOM 2387 C CA . ASP A 1 294 ? 23.017 -16.989 -4.328 1.00 83.06 294 ASP A CA 1
ATOM 2388 C C . ASP A 1 294 ? 22.692 -15.612 -3.720 1.00 83.06 294 ASP A C 1
ATOM 2390 O O . ASP A 1 294 ? 22.569 -15.436 -2.504 1.00 83.06 294 ASP A O 1
ATOM 2394 N N . LYS A 1 295 ? 22.559 -14.599 -4.583 1.00 90.56 295 LYS A N 1
ATOM 2395 C CA . LYS A 1 295 ? 22.060 -13.275 -4.189 1.00 90.56 295 LYS A CA 1
ATOM 2396 C C . LYS A 1 295 ? 20.552 -13.354 -3.910 1.00 90.56 295 LYS A C 1
ATOM 2398 O O . LYS A 1 295 ? 19.823 -13.852 -4.769 1.00 90.56 295 LYS A O 1
ATOM 2403 N N . PRO A 1 296 ? 20.058 -12.831 -2.775 1.00 93.75 296 PRO A N 1
ATOM 2404 C CA . PRO A 1 296 ? 18.637 -12.880 -2.469 1.00 93.75 296 PRO A CA 1
ATOM 2405 C C . PRO A 1 296 ? 17.835 -11.980 -3.412 1.00 93.75 296 PRO A C 1
ATOM 2407 O O . PRO A 1 296 ? 18.243 -10.855 -3.724 1.00 93.75 296 PRO A O 1
ATOM 2410 N N . ASP A 1 297 ? 16.652 -12.454 -3.802 1.00 95.00 297 ASP A N 1
ATOM 2411 C CA . ASP A 1 297 ? 15.663 -11.679 -4.556 1.00 95.00 297 ASP A CA 1
ATOM 2412 C C . ASP A 1 297 ? 14.837 -10.781 -3.619 1.00 95.00 297 ASP A C 1
ATOM 2414 O O . ASP A 1 297 ? 13.632 -10.947 -3.414 1.00 95.00 297 ASP A O 1
ATOM 2418 N N . LEU A 1 298 ? 15.560 -9.857 -2.989 1.00 97.12 298 LEU A N 1
ATOM 2419 C CA . LEU A 1 298 ? 15.071 -8.897 -2.014 1.00 97.12 298 LEU A CA 1
ATOM 2420 C C . LEU A 1 298 ? 15.490 -7.494 -2.458 1.00 97.12 298 LEU A C 1
ATOM 2422 O O . LEU A 1 298 ? 16.665 -7.265 -2.757 1.00 97.12 298 LEU A O 1
ATOM 2426 N N . TYR A 1 299 ? 14.556 -6.545 -2.455 1.00 98.00 299 TYR A N 1
ATOM 2427 C CA . TYR A 1 299 ? 14.877 -5.120 -2.563 1.00 98.00 299 TYR A CA 1
ATOM 2428 C C . TYR A 1 299 ? 14.709 -4.404 -1.233 1.00 98.00 299 TYR A C 1
ATOM 2430 O O . TYR A 1 299 ? 13.791 -4.695 -0.469 1.00 98.00 299 TYR A O 1
ATOM 2438 N N . VAL A 1 300 ? 15.561 -3.411 -0.991 1.00 98.44 300 VAL A N 1
ATOM 2439 C CA . VAL A 1 300 ? 15.356 -2.420 0.063 1.00 98.44 300 VAL A CA 1
ATOM 2440 C C . VAL A 1 300 ? 15.123 -1.065 -0.583 1.00 98.44 300 VAL A C 1
ATOM 2442 O O . VAL A 1 300 ? 15.998 -0.500 -1.242 1.00 98.44 300 VAL A O 1
ATOM 2445 N N . ILE A 1 301 ? 13.915 -0.551 -0.398 1.00 97.94 301 ILE A N 1
ATOM 2446 C CA . ILE A 1 301 ? 13.444 0.677 -1.022 1.00 97.94 301 ILE A CA 1
ATOM 2447 C C . ILE A 1 301 ? 13.212 1.710 0.071 1.00 97.94 301 ILE A C 1
ATOM 2449 O O . ILE A 1 301 ? 12.577 1.412 1.080 1.00 97.94 301 ILE A O 1
ATOM 2453 N N . SER A 1 302 ? 13.686 2.934 -0.141 1.00 96.94 302 SER A N 1
ATOM 2454 C CA . SER A 1 302 ? 13.356 4.066 0.727 1.00 96.94 302 SER A CA 1
ATOM 2455 C C . SER A 1 302 ? 12.863 5.273 -0.076 1.00 96.94 302 SER A C 1
ATOM 2457 O O . SER A 1 302 ? 13.318 5.485 -1.204 1.00 96.94 302 SER A O 1
ATOM 2459 N N . PRO A 1 303 ? 11.963 6.107 0.477 1.00 93.88 303 PRO A N 1
ATOM 2460 C CA . PRO A 1 303 ? 11.625 7.393 -0.128 1.00 93.88 303 PRO A CA 1
ATOM 2461 C C . PRO A 1 303 ? 12.807 8.375 -0.172 1.00 93.88 303 PRO A C 1
ATOM 2463 O O . PRO A 1 303 ? 12.794 9.296 -0.985 1.00 93.88 303 PRO A O 1
ATOM 2466 N N . PHE A 1 304 ? 13.825 8.194 0.681 1.00 93.44 304 PHE A N 1
ATOM 2467 C CA . PHE A 1 304 ? 14.873 9.191 0.899 1.00 93.44 304 PHE A CA 1
ATOM 2468 C C . PHE A 1 304 ? 16.267 8.662 0.570 1.00 93.44 304 PHE A C 1
ATOM 2470 O O . PHE A 1 304 ? 16.695 7.620 1.065 1.00 93.44 304 PHE A O 1
ATOM 2477 N N . THR A 1 305 ? 17.032 9.442 -0.194 1.00 93.56 305 THR A N 1
ATOM 2478 C CA . THR A 1 305 ? 18.431 9.120 -0.509 1.00 93.56 305 THR A CA 1
ATOM 2479 C C . THR A 1 305 ? 19.306 9.062 0.746 1.00 93.56 305 THR A C 1
ATOM 2481 O O . THR A 1 305 ? 20.170 8.199 0.837 1.00 93.56 305 THR A O 1
ATOM 2484 N N . SER A 1 306 ? 19.067 9.920 1.747 1.00 93.81 306 SER A N 1
ATOM 2485 C CA . SER A 1 306 ? 19.818 9.891 3.014 1.00 93.81 306 SER A CA 1
ATOM 2486 C C . SER A 1 306 ? 19.638 8.573 3.771 1.00 93.81 306 SER A C 1
ATOM 2488 O O . SER A 1 306 ? 20.611 8.031 4.288 1.00 93.81 306 SER A O 1
ATOM 2490 N N . VAL A 1 307 ? 18.431 8.000 3.753 1.00 95.62 307 VAL A N 1
ATOM 2491 C CA . VAL A 1 307 ? 18.146 6.692 4.361 1.00 95.62 307 VAL A CA 1
ATOM 2492 C C . VAL A 1 307 ? 18.859 5.562 3.613 1.00 95.62 307 VAL A C 1
ATOM 2494 O O . VAL A 1 307 ? 19.449 4.690 4.250 1.00 95.62 307 VAL A O 1
ATOM 2497 N N . VAL A 1 308 ? 18.860 5.598 2.274 1.00 96.62 308 VAL A N 1
ATOM 2498 C CA . VAL A 1 308 ? 19.603 4.642 1.430 1.00 96.62 308 VAL A CA 1
ATOM 2499 C C . VAL A 1 308 ? 21.095 4.675 1.757 1.00 96.62 308 VAL A C 1
ATOM 2501 O O . VAL A 1 308 ? 21.687 3.634 2.040 1.00 96.62 308 VAL A O 1
ATOM 2504 N N . GLU A 1 309 ? 21.703 5.861 1.760 1.00 95.25 309 GLU A N 1
ATOM 2505 C CA . GLU A 1 309 ? 23.135 6.011 2.035 1.00 95.25 309 GLU A CA 1
ATOM 2506 C C . GLU A 1 309 ? 23.491 5.634 3.478 1.00 95.25 309 GLU A C 1
ATOM 2508 O O . GLU A 1 309 ? 24.517 4.990 3.715 1.00 95.25 309 GLU A O 1
ATOM 2513 N N . GLY A 1 310 ? 22.622 5.968 4.436 1.00 95.38 310 GLY A N 1
ATOM 2514 C CA . GLY A 1 310 ? 22.756 5.561 5.831 1.00 95.38 310 GLY A CA 1
ATOM 2515 C C . GLY A 1 310 ? 22.781 4.040 5.992 1.00 95.38 310 GLY A C 1
ATOM 2516 O O . GLY A 1 310 ? 23.696 3.509 6.624 1.00 95.38 310 GLY A O 1
ATOM 2517 N N . LEU A 1 311 ? 21.851 3.332 5.342 1.00 96.81 311 LEU A N 1
ATOM 2518 C CA . LEU A 1 311 ? 21.803 1.870 5.371 1.00 96.81 311 LEU A CA 1
ATOM 2519 C C . LEU A 1 311 ? 23.020 1.246 4.678 1.00 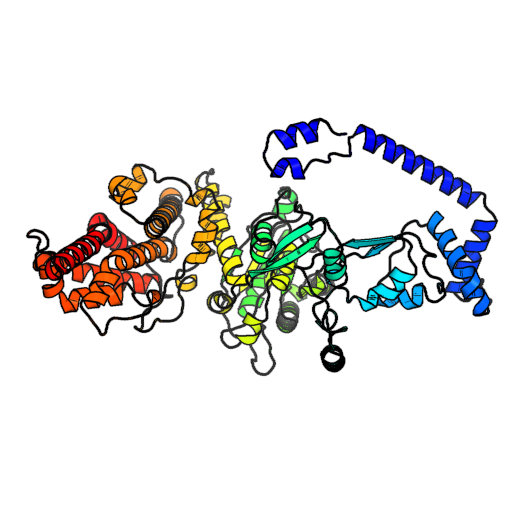96.81 311 LEU A C 1
ATOM 2521 O O . LEU A 1 311 ? 23.643 0.341 5.232 1.00 96.81 311 LEU A O 1
ATOM 2525 N N . LYS A 1 312 ? 23.404 1.735 3.489 1.00 96.12 312 LYS A N 1
ATOM 2526 C CA . LYS A 1 312 ? 24.599 1.242 2.780 1.00 96.12 312 LYS A CA 1
ATOM 2527 C C . LYS A 1 312 ? 25.855 1.400 3.635 1.00 96.12 312 LYS A C 1
ATOM 2529 O O . LYS A 1 312 ? 26.703 0.509 3.669 1.00 96.12 312 LYS A O 1
ATOM 2534 N N . LYS A 1 313 ? 25.987 2.525 4.344 1.00 94.44 313 LYS A N 1
ATOM 2535 C CA . LYS A 1 313 ? 27.085 2.744 5.290 1.00 94.44 313 LYS A CA 1
ATOM 2536 C C . LYS A 1 313 ? 27.054 1.727 6.432 1.00 94.44 313 LYS A C 1
ATOM 2538 O O . LYS A 1 313 ? 28.084 1.122 6.713 1.00 94.44 313 LYS A O 1
ATOM 2543 N N . GLU A 1 314 ? 25.894 1.502 7.042 1.00 94.12 314 GLU A N 1
ATOM 2544 C CA . GLU A 1 314 ? 25.749 0.546 8.144 1.00 94.12 314 GLU A CA 1
ATOM 2545 C C . GLU A 1 314 ? 26.077 -0.894 7.725 1.00 94.12 314 GLU A C 1
ATOM 2547 O O . GLU A 1 314 ? 26.783 -1.607 8.439 1.00 94.12 314 GLU A O 1
ATOM 2552 N N . ILE A 1 315 ? 25.657 -1.304 6.523 1.00 93.69 315 ILE A N 1
ATOM 2553 C CA . ILE A 1 315 ? 26.032 -2.599 5.946 1.00 93.69 315 ILE A CA 1
ATOM 2554 C C . ILE A 1 315 ? 27.553 -2.691 5.811 1.00 93.69 315 ILE A C 1
ATOM 2556 O O . ILE A 1 315 ? 28.140 -3.657 6.297 1.00 93.69 315 ILE A O 1
ATOM 2560 N N . ARG A 1 316 ? 28.207 -1.684 5.212 1.00 93.38 316 ARG A N 1
ATOM 2561 C CA . ARG A 1 316 ? 29.669 -1.666 5.007 1.00 93.38 316 ARG A CA 1
ATOM 2562 C C . ARG A 1 316 ? 30.466 -1.735 6.316 1.00 93.38 316 ARG A C 1
ATOM 2564 O O . ARG A 1 316 ? 31.579 -2.257 6.315 1.00 93.38 316 ARG A O 1
ATOM 2571 N N . GLU A 1 317 ? 29.916 -1.214 7.412 1.00 91.75 317 GLU A N 1
ATOM 2572 C CA . GLU A 1 317 ? 30.529 -1.242 8.748 1.00 91.75 317 GLU A CA 1
ATOM 2573 C C . GLU A 1 317 ? 30.298 -2.574 9.493 1.00 91.75 317 GLU A C 1
ATOM 2575 O O . GLU A 1 317 ? 31.010 -2.875 10.453 1.00 91.75 317 GLU A O 1
ATOM 2580 N N . SER A 1 318 ? 29.350 -3.402 9.042 1.00 90.44 318 SER A N 1
ATOM 2581 C CA . SER A 1 318 ? 28.999 -4.673 9.683 1.00 90.44 318 SER A CA 1
ATOM 2582 C C . SER A 1 318 ? 30.005 -5.801 9.409 1.00 90.44 318 SER A C 1
ATOM 2584 O O . SER A 1 318 ? 30.624 -5.876 8.346 1.00 90.44 318 SER A O 1
ATOM 2586 N N . ASP A 1 319 ? 30.117 -6.755 10.339 1.00 86.88 319 ASP A N 1
ATOM 2587 C CA . ASP A 1 319 ? 30.938 -7.959 10.131 1.00 86.88 319 ASP A CA 1
ATOM 2588 C C . ASP A 1 319 ? 30.398 -8.857 9.014 1.00 86.88 319 ASP A C 1
ATOM 2590 O O . ASP A 1 319 ? 31.172 -9.518 8.325 1.00 86.88 319 ASP A O 1
ATOM 2594 N N . PHE A 1 320 ? 29.086 -8.809 8.771 1.00 82.19 320 PHE A N 1
ATOM 2595 C CA . PHE A 1 320 ? 28.439 -9.498 7.657 1.00 82.19 320 PHE A CA 1
ATOM 2596 C C . PHE A 1 320 ? 29.067 -9.106 6.317 1.00 82.19 320 PHE A C 1
ATOM 2598 O O . PHE A 1 320 ? 29.448 -9.980 5.545 1.00 82.19 320 PHE A O 1
ATOM 2605 N N . TYR A 1 321 ? 29.289 -7.811 6.082 1.00 84.38 321 TYR A N 1
ATOM 2606 C CA . TYR A 1 321 ? 29.908 -7.328 4.848 1.00 84.38 321 TYR A CA 1
ATOM 2607 C C . TYR A 1 321 ? 31.360 -7.799 4.670 1.00 84.38 321 TYR A C 1
ATOM 2609 O O . TYR A 1 321 ? 31.806 -8.037 3.546 1.00 84.38 321 TYR A O 1
ATOM 2617 N N . LYS A 1 322 ? 32.101 -7.987 5.771 1.00 83.94 322 LYS A N 1
ATOM 2618 C CA . LYS A 1 322 ? 33.507 -8.423 5.735 1.00 83.94 322 LYS A CA 1
ATOM 2619 C C . LYS A 1 322 ? 33.674 -9.867 5.249 1.00 83.94 322 LYS A C 1
ATOM 2621 O O . LYS A 1 322 ? 34.753 -10.199 4.768 1.00 83.94 322 LYS A O 1
ATOM 2626 N N . LEU A 1 323 ? 32.632 -10.700 5.332 1.00 81.56 323 LEU A N 1
ATOM 2627 C CA . LEU A 1 323 ? 32.683 -12.109 4.919 1.00 81.56 323 LEU A CA 1
ATOM 2628 C C . LEU A 1 323 ? 32.798 -12.290 3.394 1.00 81.56 323 LEU A C 1
ATOM 2630 O O . LEU A 1 323 ? 33.442 -13.234 2.947 1.00 81.56 323 LEU A O 1
ATOM 2634 N N . ASN A 1 324 ? 32.184 -11.408 2.593 1.00 81.38 324 ASN A N 1
ATOM 2635 C CA . ASN A 1 324 ? 32.215 -11.478 1.125 1.00 81.38 324 ASN A CA 1
ATOM 2636 C C . ASN A 1 324 ? 31.960 -10.101 0.483 1.00 81.38 324 ASN A C 1
ATOM 2638 O O . ASN A 1 324 ? 30.898 -9.815 -0.074 1.00 81.38 324 ASN A O 1
ATOM 2642 N N . LYS A 1 325 ? 32.964 -9.229 0.589 1.00 84.81 325 LYS A N 1
ATOM 2643 C CA . LYS A 1 325 ? 32.872 -7.807 0.237 1.00 84.81 325 LYS A CA 1
ATOM 2644 C C . LYS A 1 325 ? 32.349 -7.544 -1.181 1.00 84.81 325 LYS A C 1
ATOM 2646 O O . LYS A 1 325 ? 31.495 -6.680 -1.356 1.00 84.81 325 LYS A O 1
ATOM 2651 N N . GLU A 1 326 ? 32.873 -8.246 -2.186 1.00 84.12 326 GLU A N 1
ATOM 2652 C CA . GLU A 1 326 ? 32.526 -7.993 -3.593 1.00 84.12 326 GLU A CA 1
ATOM 2653 C C . GLU A 1 326 ? 31.077 -8.372 -3.897 1.00 84.12 326 GLU A C 1
ATOM 2655 O O . GLU A 1 326 ? 30.329 -7.544 -4.419 1.00 84.12 326 GLU A O 1
ATOM 2660 N N . ASN A 1 327 ? 30.654 -9.573 -3.488 1.00 84.94 327 ASN A N 1
ATOM 2661 C CA . ASN A 1 327 ? 29.299 -10.063 -3.733 1.00 84.94 327 ASN A CA 1
ATOM 2662 C C . ASN A 1 327 ? 28.240 -9.166 -3.067 1.00 84.94 327 ASN A C 1
ATOM 2664 O O . ASN A 1 327 ? 27.246 -8.787 -3.692 1.00 84.94 327 ASN A O 1
ATOM 2668 N N . TYR A 1 328 ? 28.480 -8.766 -1.813 1.00 87.56 328 TYR A N 1
ATOM 2669 C CA . TYR A 1 328 ? 27.563 -7.888 -1.089 1.00 87.56 328 TYR A CA 1
ATOM 2670 C C . TYR A 1 328 ? 27.532 -6.474 -1.653 1.00 87.56 328 TYR A C 1
ATOM 2672 O O . TYR A 1 328 ? 26.459 -5.880 -1.709 1.00 87.56 328 TYR A O 1
ATOM 2680 N N . ASN A 1 329 ? 28.673 -5.926 -2.081 1.00 90.81 329 ASN A N 1
ATOM 2681 C CA . ASN A 1 329 ? 28.700 -4.590 -2.664 1.00 90.81 329 ASN A CA 1
ATOM 2682 C C . ASN A 1 329 ? 27.938 -4.551 -3.993 1.00 90.81 329 ASN A C 1
ATOM 2684 O O . ASN A 1 329 ? 27.146 -3.639 -4.206 1.00 90.81 329 ASN A O 1
ATOM 2688 N N . GLU A 1 330 ? 28.124 -5.552 -4.856 1.00 90.94 330 GLU A N 1
ATOM 2689 C CA . GLU A 1 330 ? 27.392 -5.635 -6.120 1.00 90.94 330 GLU A CA 1
ATOM 2690 C C . GLU A 1 330 ? 25.878 -5.733 -5.887 1.00 90.94 330 GLU A C 1
ATOM 2692 O O . GLU A 1 330 ? 25.123 -4.955 -6.465 1.00 90.94 330 GLU A O 1
ATOM 2697 N N . TRP A 1 331 ? 25.440 -6.625 -4.988 1.00 94.06 331 TRP A N 1
ATOM 2698 C CA . TRP A 1 331 ? 24.025 -6.749 -4.627 1.00 94.06 331 TRP A CA 1
ATOM 2699 C C . TRP A 1 331 ? 23.470 -5.454 -4.027 1.00 94.06 331 TRP A C 1
ATOM 2701 O O . TRP A 1 331 ? 22.401 -4.994 -4.408 1.00 94.06 331 TRP A O 1
ATOM 2711 N N . MET A 1 332 ? 24.204 -4.823 -3.114 1.00 93.25 332 MET A N 1
ATOM 2712 C CA . MET A 1 332 ? 23.771 -3.598 -2.445 1.00 93.25 332 MET A CA 1
ATOM 2713 C C . MET A 1 332 ? 23.571 -2.435 -3.425 1.00 93.25 332 MET A C 1
ATOM 2715 O O . MET A 1 332 ? 22.617 -1.672 -3.272 1.00 93.25 332 MET A O 1
ATOM 2719 N N . GLU A 1 333 ? 24.435 -2.285 -4.432 1.00 91.81 333 GLU A N 1
ATOM 2720 C CA . GLU A 1 333 ? 24.282 -1.229 -5.439 1.00 91.81 333 GLU A CA 1
ATOM 2721 C C . GLU A 1 333 ? 23.102 -1.483 -6.392 1.00 91.81 333 GLU A C 1
ATOM 2723 O O . GLU A 1 333 ? 22.490 -0.525 -6.867 1.00 91.81 333 GLU A O 1
ATOM 2728 N N . SER A 1 334 ? 22.734 -2.745 -6.643 1.00 92.19 334 SER A N 1
ATOM 2729 C CA . SER A 1 334 ? 21.592 -3.089 -7.501 1.00 92.19 334 SER A CA 1
ATOM 2730 C C . SER A 1 334 ? 20.253 -3.214 -6.766 1.00 92.19 334 SER A C 1
ATOM 2732 O O . SER A 1 334 ? 19.213 -3.031 -7.402 1.00 92.19 334 SER A O 1
ATOM 2734 N N . ASN A 1 335 ? 20.266 -3.523 -5.464 1.00 96.06 335 ASN A N 1
ATOM 2735 C CA . ASN A 1 335 ? 19.090 -3.929 -4.683 1.00 96.06 335 ASN A CA 1
ATOM 2736 C C . ASN A 1 335 ? 18.737 -2.979 -3.527 1.00 96.06 335 ASN A C 1
ATOM 2738 O O . ASN A 1 335 ? 17.680 -3.154 -2.921 1.00 96.06 335 ASN A O 1
ATOM 2742 N N . ILE A 1 336 ? 19.546 -1.945 -3.249 1.00 97.38 336 ILE A N 1
ATOM 2743 C CA . ILE A 1 336 ? 19.211 -0.882 -2.285 1.00 97.38 336 ILE A CA 1
ATOM 2744 C C . ILE A 1 336 ? 19.178 0.480 -2.978 1.00 97.38 336 ILE A C 1
ATOM 2746 O O . ILE A 1 336 ? 20.180 0.942 -3.527 1.00 97.38 336 ILE A O 1
ATOM 2750 N N . GLY A 1 337 ? 18.034 1.159 -2.914 1.00 96.62 337 GLY A N 1
ATOM 2751 C CA . GLY A 1 337 ? 17.838 2.413 -3.636 1.00 96.62 337 GLY A CA 1
ATOM 2752 C C . GLY A 1 337 ? 16.525 3.122 -3.330 1.00 96.62 337 GLY A C 1
ATOM 2753 O O . GLY A 1 337 ? 15.735 2.709 -2.481 1.00 96.62 337 GLY A O 1
ATOM 2754 N N . THR A 1 338 ? 16.295 4.224 -4.038 1.00 93.94 338 THR A N 1
ATOM 2755 C CA . THR A 1 338 ? 15.037 4.973 -3.950 1.00 93.94 338 THR A CA 1
ATOM 2756 C C . THR A 1 338 ? 13.983 4.401 -4.892 1.00 93.94 338 THR A C 1
ATOM 2758 O O . THR A 1 338 ? 14.295 3.603 -5.778 1.00 93.94 338 THR A O 1
ATOM 2761 N N . VAL A 1 339 ? 12.730 4.844 -4.765 1.00 86.62 339 VAL A N 1
ATOM 2762 C CA . VAL A 1 339 ? 11.631 4.421 -5.658 1.00 86.62 339 VAL A CA 1
ATOM 2763 C C . VAL A 1 339 ? 11.950 4.587 -7.149 1.00 86.62 339 VAL A C 1
ATOM 2765 O O . VAL A 1 339 ? 11.592 3.726 -7.948 1.00 86.62 339 VAL A O 1
ATOM 2768 N N . HIS A 1 340 ? 12.708 5.624 -7.521 1.00 81.25 340 HIS A N 1
ATOM 2769 C CA . HIS A 1 340 ? 13.136 5.866 -8.903 1.00 81.25 340 HIS A CA 1
ATOM 2770 C C . HIS A 1 340 ? 14.131 4.814 -9.423 1.00 81.25 340 HIS A C 1
ATOM 2772 O O . 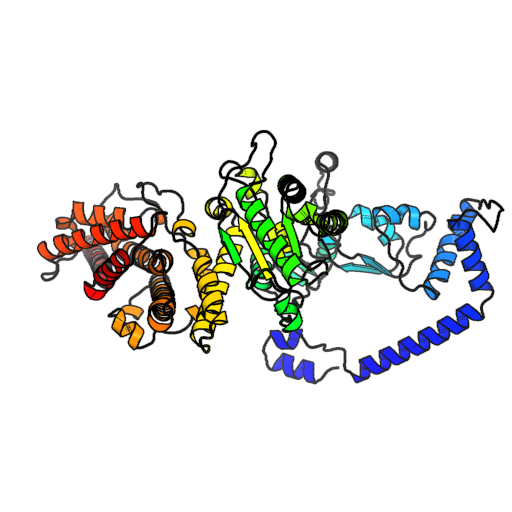HIS A 1 340 ? 14.193 4.563 -10.622 1.00 81.25 340 HIS A O 1
ATOM 2778 N N . THR A 1 341 ? 14.899 4.175 -8.535 1.00 85.25 341 THR A N 1
ATOM 2779 C CA . THR A 1 341 ? 15.926 3.179 -8.903 1.00 85.25 341 THR A CA 1
ATOM 2780 C C . THR A 1 341 ? 15.307 1.848 -9.349 1.00 85.25 341 THR A C 1
ATOM 2782 O O . THR A 1 341 ? 15.890 1.112 -10.152 1.00 85.25 341 THR A O 1
ATOM 2785 N N . PHE A 1 342 ? 14.113 1.538 -8.834 1.00 85.00 342 PHE A N 1
ATOM 2786 C CA . PHE A 1 342 ? 13.436 0.250 -9.021 1.00 85.00 342 PHE A CA 1
ATOM 2787 C C . PHE A 1 342 ? 12.263 0.293 -9.991 1.00 85.00 342 PHE A C 1
ATOM 2789 O O . PHE A 1 342 ? 11.523 -0.687 -10.108 1.00 85.00 342 PHE A O 1
ATOM 2796 N N . GLN A 1 343 ? 12.071 1.397 -10.705 1.00 72.44 343 GLN A N 1
ATOM 2797 C CA . GLN A 1 343 ? 10.981 1.468 -11.659 1.00 72.44 343 GLN A CA 1
ATOM 2798 C C . GLN A 1 343 ? 11.140 0.426 -12.773 1.00 72.44 343 GLN A C 1
ATOM 2800 O O . GLN A 1 343 ? 12.241 0.170 -13.257 1.00 72.44 343 GLN A O 1
ATOM 2805 N N . GLY A 1 344 ? 10.036 -0.238 -13.121 1.00 73.62 344 GLY A N 1
ATOM 2806 C CA . GLY A 1 344 ? 10.022 -1.342 -14.085 1.00 73.62 344 GLY A CA 1
ATOM 2807 C C . GLY A 1 344 ? 10.660 -2.653 -13.595 1.00 73.62 344 GLY A C 1
ATOM 2808 O O . GLY A 1 344 ? 10.542 -3.662 -14.282 1.00 73.62 344 GLY A O 1
ATOM 2809 N N . LYS A 1 345 ? 11.285 -2.677 -12.409 1.00 87.56 345 LYS A N 1
ATOM 2810 C CA . LYS A 1 345 ? 11.858 -3.887 -11.792 1.00 87.56 345 LYS A CA 1
ATOM 2811 C C . LYS A 1 345 ? 10.884 -4.523 -10.803 1.00 87.56 345 LYS A C 1
ATOM 2813 O O . LYS A 1 345 ? 9.902 -3.896 -10.413 1.00 87.56 345 LYS A O 1
ATOM 2818 N N . GLU A 1 346 ? 11.150 -5.752 -10.389 1.00 91.94 346 GLU A N 1
ATOM 2819 C CA . GLU A 1 346 ? 10.381 -6.471 -9.371 1.00 91.94 346 GLU A CA 1
ATOM 2820 C C . GLU A 1 346 ? 11.293 -7.437 -8.612 1.00 91.94 346 GLU A C 1
ATOM 2822 O O . GLU A 1 346 ? 12.318 -7.851 -9.149 1.00 91.94 346 GLU A O 1
ATOM 2827 N N . ALA A 1 347 ? 10.907 -7.763 -7.381 1.00 95.50 347 ALA A N 1
ATOM 2828 C CA . ALA A 1 347 ? 11.566 -8.749 -6.535 1.00 95.50 347 ALA A CA 1
ATOM 2829 C C . ALA A 1 347 ? 10.515 -9.580 -5.795 1.00 95.50 347 ALA A C 1
ATOM 2831 O O . ALA A 1 347 ? 9.392 -9.120 -5.544 1.00 95.50 347 ALA A O 1
ATOM 2832 N N . ASN A 1 348 ? 10.865 -10.806 -5.421 1.00 96.31 348 ASN A N 1
ATOM 2833 C CA . ASN A 1 348 ? 10.011 -11.648 -4.588 1.00 96.31 348 ASN A CA 1
ATOM 2834 C C . ASN A 1 348 ? 9.662 -10.967 -3.259 1.00 96.31 348 ASN A C 1
ATOM 2836 O O . ASN A 1 348 ? 8.503 -11.001 -2.825 1.00 96.31 348 ASN A O 1
ATOM 2840 N N . GLU A 1 349 ? 10.646 -10.300 -2.660 1.00 98.00 349 GLU A N 1
ATOM 2841 C CA . GLU A 1 349 ? 10.537 -9.656 -1.360 1.00 98.00 349 GLU A CA 1
ATOM 2842 C C . GLU A 1 349 ? 10.961 -8.179 -1.421 1.00 98.00 349 GLU A C 1
ATOM 2844 O O . GLU A 1 349 ? 11.909 -7.809 -2.115 1.00 98.00 349 GLU A O 1
ATOM 2849 N N . VAL A 1 350 ? 10.289 -7.312 -0.661 1.00 98.38 350 VAL A N 1
ATOM 2850 C CA . VAL A 1 350 ? 10.678 -5.901 -0.497 1.00 98.38 350 VAL A CA 1
ATOM 2851 C C . VAL A 1 350 ? 10.670 -5.513 0.974 1.00 98.38 350 VAL A C 1
ATOM 2853 O O . VAL A 1 350 ? 9.685 -5.735 1.678 1.00 98.38 350 VAL A O 1
ATOM 2856 N N . VAL A 1 351 ? 11.736 -4.846 1.416 1.00 98.62 351 VAL A N 1
ATOM 2857 C CA . VAL A 1 351 ? 11.723 -3.995 2.606 1.00 98.62 351 VAL A CA 1
ATOM 2858 C C . VAL A 1 351 ? 11.488 -2.548 2.178 1.00 98.62 351 VAL A C 1
ATOM 2860 O O . VAL A 1 351 ? 12.283 -1.985 1.429 1.00 98.62 351 VAL A O 1
ATOM 2863 N N . LEU A 1 352 ? 10.417 -1.929 2.666 1.00 98.44 352 LEU A N 1
ATOM 2864 C CA . LEU A 1 352 ? 10.210 -0.487 2.576 1.00 98.44 352 LEU A CA 1
ATOM 2865 C C . LEU A 1 352 ? 10.722 0.163 3.865 1.00 98.44 352 LEU A C 1
ATOM 2867 O O . LEU A 1 352 ? 10.057 0.113 4.899 1.00 98.44 352 LEU A O 1
ATOM 2871 N N . LEU A 1 353 ? 11.912 0.757 3.796 1.00 98.19 353 LEU A N 1
ATOM 2872 C CA . LEU A 1 353 ? 12.565 1.429 4.916 1.00 98.19 353 LEU A CA 1
ATOM 2873 C C . LEU A 1 353 ? 12.192 2.915 4.920 1.00 98.19 353 LEU A C 1
ATOM 2875 O O . LEU A 1 353 ? 12.625 3.678 4.050 1.00 98.19 353 LEU A O 1
ATOM 2879 N N . LEU A 1 354 ? 11.371 3.323 5.887 1.00 96.62 354 LEU A N 1
ATOM 2880 C CA . LEU A 1 354 ? 10.773 4.656 5.896 1.00 96.62 354 LEU A CA 1
ATOM 2881 C C . LEU A 1 354 ? 11.717 5.743 6.426 1.00 96.62 354 LEU A C 1
ATOM 2883 O O . LEU A 1 354 ? 11.747 6.836 5.863 1.00 96.62 354 LEU A O 1
ATOM 2887 N N . GLY A 1 355 ? 12.495 5.454 7.471 1.00 94.12 355 GLY A N 1
ATOM 2888 C CA . GLY A 1 355 ? 13.255 6.470 8.196 1.00 94.12 355 GLY A CA 1
ATOM 2889 C C . GLY A 1 355 ? 12.339 7.439 8.950 1.00 94.12 355 GLY A C 1
ATOM 2890 O O . GLY A 1 355 ? 11.217 7.082 9.331 1.00 94.12 355 GLY A O 1
ATOM 2891 N N . CYS A 1 356 ? 12.837 8.664 9.117 1.00 92.62 356 CYS A N 1
ATOM 2892 C CA . CYS A 1 356 ? 12.211 9.796 9.800 1.00 92.62 356 CYS A CA 1
ATOM 2893 C C . CYS A 1 356 ? 11.967 9.612 11.303 1.00 92.62 356 CYS A C 1
ATOM 2895 O O . CYS A 1 356 ? 11.579 8.543 11.779 1.00 92.62 356 CYS A O 1
ATOM 2897 N N . ASP A 1 357 ? 12.113 10.711 12.040 1.00 89.06 357 ASP A N 1
ATOM 2898 C CA . ASP A 1 357 ? 11.634 10.822 13.414 1.00 89.06 357 ASP A CA 1
ATOM 2899 C C . ASP A 1 357 ? 10.560 11.917 13.583 1.00 89.06 357 ASP A C 1
ATOM 2901 O O . ASP A 1 357 ? 9.991 12.428 12.614 1.00 89.06 357 ASP A O 1
ATOM 2905 N N . GLN A 1 358 ? 10.224 12.239 14.834 1.00 84.12 358 GLN A N 1
ATOM 2906 C CA . GLN A 1 358 ? 9.141 13.159 15.192 1.00 84.12 358 GLN A CA 1
ATOM 2907 C C . GLN A 1 358 ? 9.331 14.591 14.665 1.00 84.12 358 GLN A C 1
ATOM 2909 O O . GLN A 1 358 ? 8.340 15.307 14.490 1.00 84.12 358 GLN A O 1
ATOM 2914 N N . ASP A 1 359 ? 10.573 14.999 14.390 1.00 83.88 359 ASP A N 1
ATOM 2915 C CA . ASP A 1 359 ? 10.912 16.359 13.967 1.00 83.88 359 ASP A CA 1
ATOM 2916 C C . ASP A 1 359 ? 10.860 16.514 12.432 1.00 83.88 359 ASP A C 1
ATOM 2918 O O . ASP A 1 359 ? 10.854 17.626 11.900 1.00 83.88 359 ASP A O 1
ATOM 2922 N N . ALA A 1 360 ? 10.702 15.410 11.693 1.00 83.38 360 ALA A N 1
ATOM 2923 C CA . ALA A 1 360 ? 10.698 15.368 10.231 1.00 83.38 360 ALA A CA 1
ATOM 2924 C C . ALA A 1 360 ? 9.301 15.464 9.586 1.00 83.38 360 ALA A C 1
ATOM 2926 O O . ALA A 1 360 ? 9.055 14.898 8.516 1.00 83.38 360 ALA A O 1
ATOM 2927 N N . LYS A 1 361 ? 8.373 16.228 10.182 1.00 83.12 361 LYS A N 1
ATOM 2928 C CA . LYS A 1 361 ? 6.981 16.369 9.688 1.00 83.12 361 LYS A CA 1
ATOM 2929 C C . LYS A 1 361 ? 6.888 16.739 8.201 1.00 83.12 361 LYS A C 1
ATOM 2931 O O . LYS A 1 361 ? 6.031 16.222 7.483 1.00 83.12 361 LYS A O 1
ATOM 2936 N N . GLY A 1 362 ? 7.780 17.612 7.726 1.00 84.81 362 GLY A N 1
ATOM 2937 C CA . GLY A 1 362 ? 7.834 18.012 6.317 1.00 84.81 362 GLY A CA 1
ATOM 2938 C C . GLY A 1 362 ? 8.164 16.848 5.376 1.00 84.81 362 GLY A C 1
ATOM 2939 O O . GLY A 1 362 ? 7.511 16.691 4.348 1.00 84.81 362 GLY A O 1
ATOM 2940 N N . ALA A 1 363 ? 9.121 15.995 5.754 1.00 86.75 363 ALA A N 1
ATOM 2941 C CA . ALA A 1 363 ? 9.510 14.820 4.975 1.00 86.75 363 ALA A CA 1
ATOM 2942 C C . ALA A 1 363 ? 8.403 13.754 4.970 1.00 86.75 363 ALA A C 1
ATOM 2944 O O . ALA A 1 363 ? 8.066 13.220 3.915 1.00 86.75 363 ALA A O 1
ATOM 2945 N N . VAL A 1 364 ? 7.766 13.519 6.123 1.00 90.25 364 VAL A N 1
ATOM 2946 C CA . VAL A 1 364 ? 6.614 12.608 6.257 1.00 90.25 364 VAL A CA 1
ATOM 2947 C C . VAL A 1 364 ? 5.447 13.048 5.370 1.00 90.25 364 VAL A C 1
ATOM 2949 O O . VAL A 1 364 ? 4.817 12.215 4.721 1.00 90.25 364 VAL A O 1
ATOM 2952 N N . THR A 1 365 ? 5.167 14.353 5.308 1.00 88.69 365 THR A N 1
ATOM 2953 C CA . THR A 1 365 ? 4.074 14.911 4.489 1.00 88.69 365 THR A CA 1
ATOM 2954 C C . THR A 1 365 ? 4.386 14.861 2.991 1.00 88.69 365 THR A C 1
ATOM 2956 O O . THR A 1 365 ? 3.478 14.713 2.180 1.00 88.69 365 THR A O 1
ATOM 2959 N N . TRP A 1 366 ? 5.663 14.962 2.613 1.00 89.75 366 TRP A N 1
ATOM 2960 C CA . TRP A 1 366 ? 6.097 14.927 1.214 1.00 89.75 366 TRP A CA 1
ATOM 2961 C C . TRP A 1 366 ? 5.882 13.559 0.547 1.00 89.75 366 TRP A C 1
ATOM 2963 O O . TRP A 1 366 ? 5.614 13.497 -0.654 1.00 89.75 366 TRP A O 1
ATOM 2973 N N . VAL A 1 367 ? 5.968 12.461 1.306 1.00 91.25 367 VAL A N 1
ATOM 2974 C CA . VAL A 1 367 ? 5.743 11.114 0.765 1.00 91.25 367 VAL A CA 1
ATOM 2975 C C . VAL A 1 367 ? 4.294 10.967 0.295 1.00 91.25 367 VAL A C 1
ATOM 2977 O O . VAL A 1 367 ? 3.358 10.997 1.089 1.00 91.25 367 VAL A O 1
ATOM 2980 N N . ASN A 1 368 ? 4.097 10.780 -1.006 1.00 89.31 368 ASN A N 1
ATOM 2981 C CA . ASN A 1 368 ? 2.774 10.712 -1.623 1.00 89.31 368 ASN A CA 1
ATOM 2982 C C . ASN A 1 368 ? 2.376 9.278 -2.027 1.00 89.31 368 ASN A C 1
ATOM 2984 O O . ASN A 1 368 ? 3.144 8.322 -1.881 1.00 89.31 368 ASN A O 1
ATOM 2988 N N . ALA A 1 369 ? 1.154 9.128 -2.552 1.00 90.12 369 ALA A N 1
ATOM 2989 C CA . ALA A 1 369 ? 0.618 7.839 -2.987 1.00 90.12 369 ALA A CA 1
ATOM 2990 C C . ALA A 1 369 ? 1.459 7.196 -4.099 1.00 90.12 369 ALA A C 1
ATOM 2992 O O . ALA A 1 369 ? 1.658 5.987 -4.068 1.00 90.12 369 ALA A O 1
ATOM 2993 N N . ASN A 1 370 ? 2.007 7.988 -5.025 1.00 87.50 370 ASN A N 1
ATOM 2994 C CA . ASN A 1 370 ? 2.806 7.491 -6.146 1.00 87.50 370 ASN A CA 1
ATOM 2995 C C . ASN A 1 370 ? 4.094 6.804 -5.656 1.00 87.50 370 ASN A C 1
ATOM 2997 O O . ASN A 1 370 ? 4.413 5.702 -6.103 1.00 87.50 370 ASN A O 1
ATOM 3001 N N . ILE A 1 371 ? 4.799 7.411 -4.691 1.00 90.38 371 ILE A N 1
ATOM 3002 C CA . ILE A 1 371 ? 6.014 6.846 -4.073 1.00 90.38 371 ILE A CA 1
ATOM 3003 C C . ILE A 1 371 ? 5.694 5.504 -3.403 1.00 90.38 371 ILE A C 1
ATOM 3005 O O . ILE A 1 371 ? 6.365 4.501 -3.661 1.00 90.38 371 ILE A O 1
ATOM 3009 N N . ILE A 1 372 ? 4.649 5.465 -2.572 1.00 94.56 372 ILE A N 1
ATOM 3010 C CA . ILE A 1 372 ? 4.264 4.241 -1.860 1.00 94.56 372 ILE A CA 1
ATOM 3011 C C . ILE A 1 372 ? 3.776 3.170 -2.837 1.00 94.56 372 ILE A C 1
ATOM 3013 O O . ILE A 1 372 ? 4.208 2.027 -2.726 1.00 94.56 372 ILE A O 1
ATOM 3017 N N . ASN A 1 373 ? 2.952 3.528 -3.826 1.00 92.69 373 ASN A N 1
ATOM 3018 C CA . ASN A 1 373 ? 2.447 2.611 -4.848 1.00 92.69 373 ASN A CA 1
ATOM 3019 C C . ASN A 1 373 ? 3.597 1.922 -5.589 1.00 92.69 373 ASN A C 1
ATOM 3021 O O . ASN A 1 373 ? 3.613 0.700 -5.735 1.00 92.69 373 ASN A O 1
ATOM 3025 N N . VAL A 1 374 ? 4.611 2.684 -5.997 1.00 90.62 374 VAL A N 1
ATOM 3026 C CA . VAL A 1 374 ? 5.784 2.124 -6.674 1.00 90.62 374 VAL A CA 1
ATOM 3027 C C . VAL A 1 374 ? 6.525 1.169 -5.752 1.00 90.62 374 VAL A C 1
ATOM 3029 O O . VAL A 1 374 ? 6.754 0.033 -6.162 1.00 90.62 374 VAL A O 1
ATOM 3032 N N . ALA A 1 375 ? 6.827 1.582 -4.517 1.00 94.00 375 ALA A N 1
ATOM 3033 C CA . ALA A 1 375 ? 7.550 0.759 -3.550 1.00 94.00 375 ALA A CA 1
ATOM 3034 C C . ALA A 1 375 ? 6.837 -0.571 -3.254 1.00 94.00 375 ALA A C 1
ATOM 3036 O O . ALA A 1 375 ? 7.451 -1.632 -3.355 1.00 94.00 375 ALA A O 1
ATOM 3037 N N . VAL A 1 376 ? 5.536 -0.537 -2.942 1.00 95.38 376 VAL A N 1
ATOM 3038 C CA . VAL A 1 376 ? 4.785 -1.751 -2.575 1.00 95.38 376 VAL A CA 1
ATOM 3039 C C . VAL A 1 376 ? 4.565 -2.680 -3.766 1.00 95.38 376 VAL A C 1
ATOM 3041 O O . VAL A 1 376 ? 4.610 -3.895 -3.604 1.00 95.38 376 VAL A O 1
ATOM 3044 N N . THR A 1 377 ? 4.386 -2.137 -4.976 1.00 93.56 377 THR A N 1
ATOM 3045 C CA . THR A 1 377 ? 4.181 -2.946 -6.193 1.00 93.56 377 THR A CA 1
ATOM 3046 C C . THR A 1 377 ? 5.465 -3.555 -6.750 1.00 93.56 377 THR A C 1
ATOM 3048 O O . THR A 1 377 ? 5.389 -4.324 -7.710 1.00 93.56 377 THR A O 1
ATOM 3051 N N . ARG A 1 378 ? 6.640 -3.240 -6.180 1.00 94.56 378 ARG A N 1
ATOM 3052 C CA . ARG A 1 378 ? 7.885 -3.952 -6.506 1.00 94.56 378 ARG A CA 1
ATOM 3053 C C . ARG A 1 378 ? 7.927 -5.352 -5.888 1.00 94.56 378 ARG A C 1
ATOM 3055 O O . ARG A 1 378 ? 8.599 -6.213 -6.444 1.00 94.56 378 ARG A O 1
ATOM 3062 N N . ALA A 1 379 ? 7.212 -5.576 -4.781 1.00 96.50 379 ALA A N 1
ATOM 3063 C CA . ALA A 1 379 ? 7.130 -6.875 -4.118 1.00 96.50 379 ALA A CA 1
ATOM 3064 C C . ALA A 1 379 ? 6.103 -7.768 -4.804 1.00 96.50 379 ALA A C 1
ATOM 3066 O O . ALA A 1 379 ? 4.921 -7.429 -4.855 1.00 96.50 379 ALA A O 1
ATOM 3067 N N . LYS A 1 380 ? 6.533 -8.946 -5.258 1.00 96.00 380 LYS A N 1
ATOM 3068 C CA . LYS A 1 380 ? 5.625 -9.974 -5.782 1.00 96.00 380 LYS A CA 1
ATOM 3069 C C . LYS A 1 380 ? 4.913 -10.709 -4.651 1.00 96.00 380 LYS A C 1
ATOM 3071 O O . LYS A 1 380 ? 3.694 -10.864 -4.707 1.00 96.00 380 LYS A O 1
ATOM 3076 N N . TYR A 1 381 ? 5.653 -11.105 -3.611 1.00 96.88 381 TYR A N 1
ATOM 3077 C CA . TYR A 1 381 ? 5.153 -12.035 -2.596 1.00 96.88 381 TYR A CA 1
ATOM 3078 C C . TYR A 1 381 ? 5.228 -11.519 -1.164 1.00 96.88 381 TYR A C 1
ATOM 3080 O O . TYR A 1 381 ? 4.323 -11.818 -0.383 1.00 96.88 381 TYR A O 1
ATOM 3088 N N . ARG A 1 382 ? 6.266 -10.765 -0.787 1.00 96.56 382 ARG A N 1
ATOM 3089 C CA . ARG A 1 382 ? 6.450 -10.322 0.605 1.00 96.56 382 ARG A CA 1
ATOM 3090 C C . ARG A 1 382 ? 6.845 -8.857 0.704 1.00 96.56 382 ARG A C 1
ATOM 3092 O O . ARG A 1 382 ? 7.726 -8.396 -0.013 1.00 96.56 382 ARG A O 1
ATOM 3099 N N . LEU A 1 383 ? 6.208 -8.143 1.628 1.00 97.94 383 LEU A N 1
ATOM 3100 C CA . LEU A 1 383 ? 6.483 -6.740 1.932 1.00 97.94 383 LEU A CA 1
ATOM 3101 C C . LEU A 1 383 ? 6.703 -6.558 3.435 1.00 97.94 383 LEU A C 1
ATOM 3103 O O . LEU A 1 383 ? 5.797 -6.810 4.221 1.00 97.94 383 LEU A O 1
ATOM 3107 N N . CYS A 1 384 ? 7.864 -6.053 3.836 1.00 97.19 384 CYS A N 1
ATOM 3108 C CA . CYS A 1 384 ? 8.118 -5.601 5.202 1.00 97.19 384 CYS A CA 1
ATOM 3109 C C . CYS A 1 384 ? 8.279 -4.080 5.203 1.00 97.19 384 CYS A C 1
ATOM 3111 O O . CYS A 1 384 ? 9.215 -3.562 4.603 1.00 97.19 384 CYS A O 1
ATOM 3113 N N . ILE A 1 385 ? 7.382 -3.351 5.860 1.00 97.75 385 ILE A N 1
ATOM 3114 C CA . ILE A 1 385 ? 7.539 -1.907 6.064 1.00 97.75 385 ILE A CA 1
ATOM 3115 C C . ILE A 1 385 ? 8.185 -1.688 7.426 1.00 97.75 385 ILE A C 1
ATOM 3117 O O . ILE A 1 385 ? 7.675 -2.199 8.416 1.00 97.75 385 ILE A O 1
ATOM 3121 N N . ILE A 1 386 ? 9.281 -0.935 7.490 1.00 96.94 386 ILE A N 1
ATOM 3122 C CA . ILE A 1 386 ? 9.985 -0.634 8.742 1.00 96.94 386 ILE A CA 1
ATOM 3123 C C . ILE A 1 386 ? 9.898 0.866 9.001 1.00 96.94 386 ILE A C 1
ATOM 3125 O O . ILE A 1 386 ? 10.346 1.670 8.180 1.00 96.94 386 ILE A O 1
ATOM 3129 N N . GLY A 1 387 ? 9.319 1.235 10.144 1.00 95.00 387 GLY A N 1
ATOM 3130 C CA . GLY A 1 387 ? 9.215 2.625 10.575 1.00 95.00 387 GLY A CA 1
ATOM 3131 C C . GLY A 1 387 ? 8.354 2.816 11.820 1.00 95.00 387 GLY A C 1
ATOM 3132 O O . GLY A 1 387 ? 7.657 1.902 12.265 1.00 95.00 387 GLY A O 1
ATOM 3133 N N . ASP A 1 388 ? 8.384 4.028 12.374 1.00 91.69 388 ASP A N 1
ATOM 3134 C CA . ASP A 1 388 ? 7.567 4.394 13.532 1.00 91.69 388 ASP A CA 1
ATOM 3135 C C . ASP A 1 388 ? 6.183 4.887 13.089 1.00 91.69 388 ASP A C 1
ATOM 3137 O O . ASP A 1 388 ? 6.010 6.025 12.640 1.00 91.69 388 ASP A O 1
ATOM 3141 N N . TYR A 1 389 ? 5.165 4.045 13.242 1.00 90.81 389 TYR A N 1
ATOM 3142 C CA . TYR A 1 389 ? 3.802 4.387 12.858 1.00 90.81 389 TYR A CA 1
ATOM 3143 C C . TYR A 1 389 ? 3.237 5.579 13.645 1.00 90.81 389 TYR A C 1
ATOM 3145 O O . TYR A 1 389 ? 2.405 6.314 13.119 1.00 90.81 389 TYR A O 1
ATOM 3153 N N . ARG A 1 390 ? 3.728 5.877 14.855 1.00 86.19 390 ARG A N 1
ATOM 3154 C CA . ARG A 1 390 ? 3.279 7.052 15.629 1.00 86.19 390 ARG A CA 1
ATOM 3155 C C . ARG A 1 390 ? 3.644 8.366 14.934 1.00 86.19 390 ARG A C 1
ATOM 3157 O O . ARG A 1 390 ? 2.943 9.361 15.112 1.00 86.19 390 ARG A O 1
ATOM 3164 N N . ILE A 1 391 ? 4.696 8.348 14.119 1.00 89.69 391 ILE A N 1
ATOM 3165 C CA . ILE A 1 391 ? 5.113 9.458 13.258 1.00 89.69 391 ILE A CA 1
ATOM 3166 C C . IL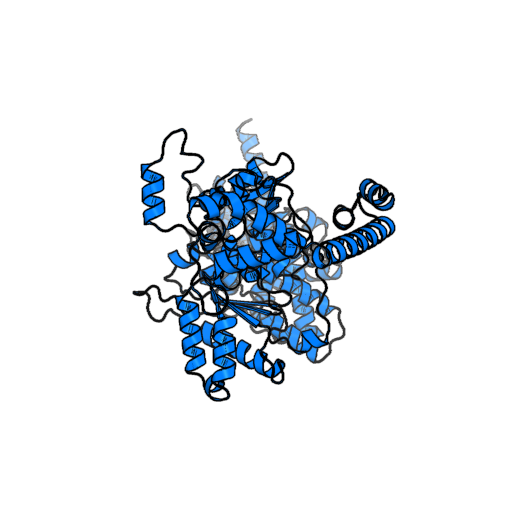E A 1 391 ? 4.377 9.367 11.918 1.00 89.69 391 ILE A C 1
ATOM 3168 O O . ILE A 1 391 ? 3.698 10.310 11.502 1.00 89.69 391 ILE A O 1
ATOM 3172 N N . TRP A 1 392 ? 4.439 8.201 11.271 1.00 92.56 392 TRP A N 1
ATOM 3173 C CA . TRP A 1 392 ? 3.907 7.998 9.922 1.00 92.56 392 TRP A CA 1
ATOM 3174 C C . TRP A 1 392 ? 2.381 8.023 9.826 1.00 92.56 392 TRP A C 1
ATOM 3176 O O . TRP A 1 392 ? 1.855 8.286 8.745 1.00 92.56 392 TRP A O 1
ATOM 3186 N N . LYS A 1 393 ? 1.649 7.867 10.937 1.00 89.25 393 LYS A N 1
ATOM 3187 C CA . LYS A 1 393 ? 0.195 8.069 10.970 1.00 89.25 393 LYS A CA 1
ATOM 3188 C C . LYS A 1 393 ? -0.206 9.496 10.604 1.00 89.25 393 LYS A C 1
ATOM 3190 O O . LYS A 1 393 ? -1.358 9.717 10.283 1.00 89.25 393 LYS A O 1
ATOM 3195 N N . GLN A 1 394 ? 0.684 10.487 10.611 1.00 87.25 394 GLN A N 1
ATOM 3196 C CA . GLN A 1 394 ? 0.337 11.825 10.105 1.00 87.25 394 GLN A CA 1
ATOM 3197 C C . GLN A 1 394 ? 0.103 11.828 8.584 1.00 87.25 394 GLN A C 1
ATOM 3199 O O . GLN A 1 394 ? -0.597 12.696 8.066 1.00 87.25 394 GLN A O 1
ATOM 3204 N N . ASN A 1 395 ? 0.638 10.835 7.871 1.00 91.62 395 ASN A N 1
ATOM 3205 C CA . ASN A 1 395 ? 0.460 10.672 6.440 1.00 91.62 395 ASN A CA 1
ATOM 3206 C C . ASN A 1 395 ? -0.732 9.750 6.131 1.00 91.62 395 ASN A C 1
ATOM 3208 O O . ASN A 1 395 ? -0.742 8.570 6.488 1.00 91.62 395 ASN A O 1
ATOM 3212 N N . GLN A 1 396 ? -1.729 10.272 5.412 1.00 90.25 396 GLN A N 1
ATOM 3213 C CA . GLN A 1 396 ? -2.960 9.541 5.101 1.00 90.25 396 GLN A CA 1
ATOM 3214 C C . GLN A 1 396 ? -2.723 8.269 4.268 1.00 90.25 396 GLN A C 1
ATOM 3216 O O . GLN A 1 396 ? -3.420 7.274 4.468 1.00 90.25 396 GLN A O 1
ATOM 3221 N N . VAL A 1 397 ? -1.737 8.275 3.364 1.00 92.75 397 VAL A N 1
ATOM 3222 C CA . VAL A 1 397 ? -1.375 7.102 2.553 1.00 92.75 397 VAL A CA 1
ATOM 3223 C C . VAL A 1 397 ? -0.849 5.997 3.463 1.00 92.75 397 VAL A C 1
ATOM 3225 O O . VAL A 1 397 ? -1.324 4.868 3.384 1.00 92.75 397 VAL A O 1
ATOM 3228 N N . LEU A 1 398 ? 0.067 6.322 4.381 1.00 94.56 398 LEU A N 1
ATOM 3229 C CA . LEU A 1 398 ? 0.630 5.335 5.305 1.00 94.56 398 LEU A CA 1
ATOM 3230 C C . LEU A 1 398 ? -0.388 4.864 6.351 1.00 94.56 398 LEU A C 1
ATOM 3232 O O . LEU A 1 398 ? -0.354 3.687 6.710 1.00 94.56 398 LEU A O 1
ATOM 3236 N N . LYS A 1 399 ? -1.348 5.706 6.773 1.00 91.88 399 LYS A N 1
ATOM 3237 C CA . LYS A 1 399 ? -2.488 5.237 7.583 1.00 91.88 399 LYS A CA 1
ATOM 3238 C C . LYS A 1 399 ? -3.296 4.155 6.855 1.00 91.88 399 LYS A C 1
ATOM 3240 O O . LYS A 1 399 ? -3.623 3.130 7.451 1.00 91.88 399 LYS A O 1
ATOM 3245 N N . ILE A 1 400 ? -3.623 4.369 5.574 1.00 92.88 400 ILE A N 1
ATOM 3246 C CA . ILE A 1 400 ? -4.349 3.381 4.753 1.00 92.88 400 ILE A CA 1
ATOM 3247 C C . ILE A 1 400 ? -3.514 2.109 4.603 1.00 92.88 400 ILE A C 1
ATOM 3249 O O . ILE A 1 400 ? -4.027 1.020 4.849 1.00 92.88 400 ILE A O 1
ATOM 3253 N N . THR A 1 401 ? -2.230 2.245 4.269 1.00 95.12 401 THR A N 1
ATOM 3254 C CA . THR A 1 401 ? -1.295 1.120 4.147 1.00 95.12 401 THR A CA 1
ATOM 3255 C C . THR A 1 401 ? -1.254 0.275 5.419 1.00 95.12 401 THR A C 1
ATOM 3257 O O . THR A 1 401 ? -1.404 -0.944 5.338 1.00 95.12 401 THR A O 1
ATOM 3260 N N . LYS A 1 402 ? -1.123 0.903 6.598 1.00 92.75 402 LYS A N 1
ATOM 3261 C CA . LYS A 1 402 ? -1.142 0.197 7.887 1.00 92.75 402 LYS A CA 1
ATOM 3262 C C . LYS A 1 402 ? -2.469 -0.521 8.118 1.00 92.75 402 LYS A C 1
ATOM 3264 O O . LYS A 1 402 ? -2.461 -1.696 8.460 1.00 92.75 402 LYS A O 1
ATOM 3269 N N . GLY A 1 403 ? -3.600 0.138 7.856 1.00 92.50 403 GLY A N 1
ATOM 3270 C CA . GLY A 1 403 ? -4.922 -0.478 7.997 1.00 92.50 403 GLY A CA 1
ATOM 3271 C C . GLY A 1 403 ? -5.129 -1.707 7.104 1.00 92.50 403 GLY A C 1
ATOM 3272 O O . GLY A 1 403 ? -5.735 -2.681 7.547 1.00 92.50 403 GLY A O 1
ATOM 3273 N N . VAL A 1 404 ? -4.606 -1.691 5.871 1.00 94.06 404 VAL A N 1
ATOM 3274 C CA . VAL A 1 404 ? -4.656 -2.853 4.963 1.00 94.06 404 VAL A CA 1
ATOM 3275 C C . VAL A 1 404 ? -3.776 -3.990 5.483 1.00 94.06 404 VAL A C 1
ATOM 3277 O O . VAL A 1 404 ? -4.224 -5.135 5.496 1.00 94.06 404 VAL A O 1
ATOM 3280 N N . ILE A 1 405 ? -2.556 -3.687 5.942 1.00 93.56 405 ILE A N 1
ATOM 3281 C CA . ILE A 1 405 ? -1.648 -4.684 6.530 1.00 93.56 405 ILE A CA 1
ATOM 3282 C C . ILE A 1 405 ? -2.275 -5.316 7.777 1.00 93.56 405 ILE A C 1
ATOM 3284 O O . ILE A 1 405 ? -2.305 -6.536 7.882 1.00 93.56 405 ILE A O 1
ATOM 3288 N N . ASP A 1 406 ? -2.837 -4.519 8.683 1.00 91.12 406 ASP A N 1
ATOM 3289 C CA . ASP A 1 406 ? -3.415 -5.023 9.932 1.00 91.12 406 ASP A CA 1
ATOM 3290 C C . ASP A 1 406 ? -4.655 -5.891 9.680 1.00 91.12 406 ASP A C 1
ATOM 3292 O O . ASP A 1 406 ? -4.817 -6.949 10.294 1.00 91.12 406 ASP A O 1
ATOM 3296 N N . ALA A 1 407 ? -5.509 -5.493 8.731 1.00 91.38 407 ALA A N 1
ATOM 3297 C CA . ALA A 1 407 ? -6.641 -6.310 8.304 1.00 91.38 407 ALA A CA 1
ATOM 3298 C C . ALA A 1 407 ? -6.184 -7.630 7.658 1.00 91.38 407 ALA A C 1
ATOM 3300 O O . ALA A 1 407 ? -6.752 -8.684 7.950 1.00 91.38 407 ALA A O 1
ATOM 3301 N N . TYR A 1 408 ? -5.142 -7.587 6.823 1.00 91.69 408 TYR A N 1
ATOM 3302 C CA . TYR A 1 408 ? -4.534 -8.775 6.226 1.00 91.69 408 TYR A CA 1
ATOM 3303 C C . TYR A 1 408 ? -3.981 -9.728 7.298 1.00 91.69 408 TYR A C 1
ATOM 3305 O O . TYR A 1 408 ? -4.298 -10.917 7.276 1.00 91.69 408 TYR A O 1
ATOM 3313 N N . THR A 1 409 ? -3.244 -9.207 8.284 1.00 89.56 409 THR A N 1
ATOM 3314 C CA . THR A 1 409 ? -2.707 -9.976 9.418 1.00 89.56 409 THR A CA 1
ATOM 3315 C C . THR A 1 409 ? -3.820 -10.665 10.206 1.00 89.56 409 THR A C 1
ATOM 3317 O O . THR A 1 409 ? -3.741 -11.868 10.452 1.00 89.56 409 THR A O 1
ATOM 3320 N N . LEU A 1 410 ? -4.895 -9.945 10.551 1.00 88.75 410 LEU A N 1
ATOM 3321 C CA . LEU A 1 410 ? -6.045 -10.515 11.265 1.00 88.75 410 LEU A CA 1
ATOM 3322 C C . LEU A 1 410 ? -6.760 -11.601 10.454 1.00 88.75 410 LEU A C 1
ATOM 3324 O O . LEU A 1 410 ? -7.135 -12.637 11.004 1.00 88.75 410 LEU A O 1
ATOM 3328 N N . GLN A 1 411 ? -6.926 -11.398 9.144 1.00 88.38 411 GLN A N 1
ATOM 3329 C CA . GLN A 1 411 ? -7.506 -12.416 8.272 1.00 88.38 411 GLN A CA 1
ATOM 3330 C C . GLN A 1 411 ? -6.646 -13.683 8.238 1.00 88.38 411 GLN A C 1
ATOM 3332 O O . GLN A 1 411 ? -7.185 -14.786 8.315 1.00 88.38 411 GLN A O 1
ATOM 3337 N N . TYR A 1 412 ? -5.329 -13.522 8.122 1.00 88.06 412 TYR A N 1
ATOM 3338 C CA . TYR A 1 412 ? -4.397 -14.639 8.040 1.00 88.06 412 TYR A CA 1
ATOM 3339 C C . TYR A 1 412 ? -4.329 -15.417 9.360 1.00 88.06 412 TYR A C 1
ATOM 3341 O O . TYR A 1 412 ? -4.407 -16.642 9.363 1.00 88.06 412 TYR A O 1
ATOM 3349 N N . LEU A 1 413 ? -4.299 -14.718 10.499 1.00 87.25 413 LEU A N 1
ATOM 3350 C CA . LEU A 1 413 ? -4.410 -15.336 11.824 1.00 87.25 413 LEU A CA 1
ATOM 3351 C C . LEU A 1 413 ? -5.704 -16.141 11.978 1.00 87.25 413 LEU A C 1
ATOM 3353 O O . LEU A 1 413 ? -5.674 -17.252 12.503 1.00 87.25 413 LEU A O 1
ATOM 3357 N N . ASN A 1 414 ? -6.832 -15.623 11.484 1.00 86.56 414 ASN A N 1
ATOM 3358 C CA . ASN A 1 414 ? -8.092 -16.361 11.517 1.00 86.56 414 ASN A CA 1
ATOM 3359 C C . ASN A 1 414 ? -8.047 -17.642 10.670 1.00 86.56 414 ASN A C 1
ATOM 3361 O O . ASN A 1 414 ? -8.641 -18.638 11.059 1.00 86.56 414 ASN A O 1
ATOM 3365 N N . GLN A 1 415 ? -7.343 -17.640 9.536 1.00 85.81 415 GLN A N 1
ATOM 3366 C CA . GLN A 1 415 ? -7.149 -18.851 8.728 1.00 85.81 415 GLN A CA 1
ATOM 3367 C C . GLN A 1 415 ? -6.254 -19.869 9.444 1.00 85.81 415 GLN A C 1
ATOM 3369 O O . GLN A 1 415 ? -6.551 -21.059 9.439 1.00 85.81 415 GLN A O 1
ATOM 3374 N N . LEU A 1 416 ? -5.185 -19.406 10.101 1.00 82.19 416 LEU A N 1
ATOM 3375 C CA . LEU A 1 416 ? -4.286 -20.275 10.865 1.00 82.19 416 LEU A CA 1
ATOM 3376 C C . LEU A 1 416 ? -4.945 -20.867 12.114 1.00 82.19 416 LEU A C 1
ATOM 3378 O O . LEU A 1 416 ? -4.590 -21.975 12.506 1.00 82.19 416 LEU A O 1
ATOM 3382 N N . LYS A 1 417 ? -5.910 -20.167 12.726 1.00 76.50 417 LYS A N 1
ATOM 3383 C CA . LYS A 1 417 ? -6.706 -20.696 13.846 1.00 76.50 417 LYS A CA 1
ATOM 3384 C C . LYS A 1 417 ? -7.430 -21.995 13.469 1.00 76.50 417 LYS A C 1
ATOM 3386 O O . LYS A 1 417 ? -7.570 -22.868 14.316 1.00 76.50 417 LYS A O 1
ATOM 3391 N N . GLU A 1 418 ? -7.892 -22.110 12.226 1.00 69.81 418 GLU A N 1
ATOM 3392 C CA . GLU A 1 418 ? -8.663 -23.259 11.729 1.00 69.81 418 GLU A CA 1
ATOM 3393 C C . GLU A 1 418 ? -7.776 -24.408 11.206 1.00 69.81 418 GLU A C 1
ATOM 3395 O O . GLU A 1 418 ? -8.288 -25.485 10.906 1.00 69.81 418 GLU A O 1
ATOM 3400 N N . ALA A 1 419 ? -6.461 -24.196 11.083 1.00 69.56 419 ALA A N 1
ATOM 3401 C CA . ALA A 1 419 ? -5.514 -25.176 10.553 1.00 69.56 419 ALA A CA 1
ATOM 3402 C C . ALA A 1 419 ? -4.900 -26.064 11.652 1.00 69.56 419 ALA A C 1
ATOM 3404 O O . ALA A 1 419 ? -4.761 -25.642 12.802 1.00 69.56 419 ALA A O 1
ATOM 3405 N N . ASP A 1 420 ? -4.452 -27.271 11.282 1.00 65.06 420 ASP A N 1
ATOM 3406 C CA . ASP A 1 420 ? -3.715 -28.160 12.190 1.00 65.06 420 ASP A CA 1
ATOM 3407 C C . ASP A 1 420 ? -2.456 -27.464 12.742 1.00 65.06 420 ASP A C 1
ATOM 3409 O O . ASP A 1 420 ? -1.618 -26.919 12.012 1.00 65.06 420 ASP A O 1
ATOM 3413 N N . GLN A 1 421 ? -2.313 -27.477 14.065 1.00 66.69 421 GLN A N 1
ATOM 3414 C CA . GLN A 1 421 ? -1.312 -26.689 14.786 1.00 66.69 421 GLN A CA 1
ATOM 3415 C C . GLN A 1 421 ? 0.042 -27.404 14.834 1.00 66.69 421 GLN A C 1
ATOM 3417 O O . GLN A 1 421 ? 0.408 -28.038 15.825 1.00 66.69 421 GLN A O 1
ATOM 3422 N N . THR A 1 422 ? 0.809 -27.295 13.750 1.00 70.44 422 THR A N 1
ATOM 3423 C CA . THR A 1 422 ? 2.219 -27.711 13.702 1.00 70.44 422 THR A CA 1
ATOM 3424 C C . THR A 1 422 ? 3.121 -26.728 14.468 1.00 70.44 422 THR A C 1
ATOM 3426 O O . THR A 1 422 ? 2.761 -25.570 14.680 1.00 70.44 422 THR A O 1
ATOM 3429 N N . ASN A 1 423 ? 4.334 -27.148 14.856 1.00 67.00 423 ASN A N 1
ATOM 3430 C CA . ASN A 1 423 ? 5.303 -26.252 15.515 1.00 67.00 423 ASN A CA 1
ATOM 3431 C C . ASN A 1 423 ? 5.642 -25.016 14.658 1.00 67.00 423 ASN A C 1
ATOM 3433 O O . ASN A 1 423 ? 5.744 -23.913 15.187 1.00 67.00 423 ASN A O 1
ATOM 3437 N N . GLN A 1 424 ? 5.734 -25.184 13.335 1.00 67.38 424 GLN A N 1
ATOM 3438 C CA . GLN A 1 424 ? 5.957 -24.079 12.396 1.00 67.38 424 GLN A CA 1
ATOM 3439 C C . GLN A 1 424 ? 4.788 -23.084 12.391 1.00 67.38 424 GLN A C 1
ATOM 3441 O O . GLN A 1 424 ? 5.009 -21.873 12.386 1.00 67.38 424 GLN A O 1
ATOM 3446 N N . ASN A 1 425 ? 3.545 -23.577 12.459 1.00 75.88 425 ASN A N 1
ATOM 3447 C CA . ASN A 1 425 ? 2.369 -22.714 12.563 1.00 75.88 425 ASN A CA 1
ATOM 3448 C C . ASN A 1 425 ? 2.383 -21.918 13.872 1.00 75.88 425 ASN A C 1
ATOM 3450 O O . ASN A 1 425 ? 2.121 -20.719 13.847 1.00 75.88 425 ASN A O 1
ATOM 3454 N N . LYS A 1 426 ? 2.775 -22.527 14.998 1.00 77.38 426 LYS A N 1
ATOM 3455 C CA . LYS A 1 426 ? 2.885 -21.819 16.286 1.00 77.38 426 LYS A CA 1
ATOM 3456 C C . LYS A 1 426 ? 3.927 -20.701 16.267 1.00 77.38 426 LYS A C 1
ATOM 3458 O O . LYS A 1 426 ? 3.653 -19.608 16.765 1.00 77.38 426 LYS A O 1
ATOM 3463 N N . GLU A 1 427 ? 5.097 -20.936 15.673 1.00 79.56 427 GLU A N 1
ATOM 3464 C CA . GLU A 1 427 ? 6.129 -19.902 15.507 1.00 79.56 427 GLU A CA 1
ATOM 3465 C C . GLU A 1 427 ? 5.637 -18.750 14.623 1.00 79.56 427 GLU A C 1
ATOM 3467 O O . GLU A 1 427 ? 5.804 -17.579 14.973 1.00 79.56 427 GLU A O 1
ATOM 3472 N N . LEU A 1 428 ? 4.967 -19.071 13.511 1.00 81.19 428 LEU A N 1
ATOM 3473 C CA . LEU A 1 428 ? 4.404 -18.073 12.607 1.00 81.19 428 LEU A CA 1
ATOM 3474 C C . LEU A 1 428 ? 3.288 -17.258 13.269 1.00 81.19 428 LEU A C 1
ATOM 3476 O O . LEU A 1 428 ? 3.277 -16.035 13.138 1.00 81.19 428 LEU A O 1
ATOM 3480 N N . ILE A 1 429 ? 2.381 -17.904 14.008 1.00 82.31 429 ILE A N 1
ATOM 3481 C CA . ILE A 1 429 ? 1.336 -17.213 14.772 1.00 82.31 429 ILE A CA 1
ATOM 3482 C C . ILE A 1 429 ? 1.983 -16.300 15.812 1.00 82.31 429 ILE A C 1
ATOM 3484 O O . ILE A 1 429 ? 1.647 -15.123 15.869 1.00 82.31 429 ILE A O 1
ATOM 3488 N N . THR A 1 430 ? 2.956 -16.791 16.581 1.00 81.19 430 THR A N 1
ATOM 3489 C CA . THR A 1 430 ? 3.674 -15.977 17.578 1.00 81.19 430 THR A CA 1
ATOM 3490 C C . THR A 1 430 ? 4.308 -14.743 16.929 1.00 81.19 430 THR A C 1
ATOM 3492 O O . THR A 1 430 ? 4.213 -13.632 17.451 1.00 81.19 430 THR A O 1
ATOM 3495 N N . LEU A 1 431 ? 4.912 -14.912 15.751 1.00 79.94 431 LEU A N 1
ATOM 3496 C CA . LEU A 1 431 ? 5.508 -13.823 14.989 1.00 79.94 431 LEU A CA 1
ATOM 3497 C C . LEU A 1 431 ? 4.465 -12.822 14.463 1.00 79.94 431 LEU A C 1
ATOM 3499 O O . LEU A 1 431 ? 4.731 -11.622 14.471 1.00 79.94 431 LEU A O 1
ATOM 3503 N N . LEU A 1 432 ? 3.310 -13.294 13.992 1.00 81.62 432 LEU A N 1
ATOM 3504 C CA . LEU A 1 432 ? 2.197 -12.462 13.518 1.00 81.62 432 LEU A CA 1
ATOM 3505 C C . LEU A 1 432 ? 1.531 -11.689 14.653 1.00 81.62 432 LEU A C 1
ATOM 3507 O O . LEU A 1 432 ? 1.196 -10.521 14.488 1.00 81.62 432 LEU A O 1
ATOM 3511 N N . MET A 1 433 ? 1.383 -12.310 15.820 1.00 79.06 433 MET A N 1
ATOM 3512 C CA . MET A 1 433 ? 0.813 -11.662 16.998 1.00 79.06 433 MET A CA 1
ATOM 3513 C C . MET A 1 433 ? 1.695 -10.508 17.475 1.00 79.06 433 MET A C 1
ATOM 3515 O O . MET A 1 433 ? 1.176 -9.436 17.762 1.00 79.06 433 MET A O 1
ATOM 3519 N N . LYS A 1 434 ? 3.026 -10.666 17.444 1.00 76.81 434 LYS A N 1
ATOM 3520 C CA . LYS A 1 434 ? 3.976 -9.564 17.704 1.00 76.81 434 LYS A CA 1
ATOM 3521 C C . LYS A 1 434 ? 3.900 -8.419 16.685 1.00 76.81 434 LYS A C 1
ATOM 3523 O O . LYS A 1 434 ? 4.451 -7.354 16.933 1.00 76.81 434 LYS A O 1
ATOM 3528 N N . GLN A 1 435 ? 3.283 -8.645 15.525 1.00 73.56 435 GLN A N 1
ATOM 3529 C CA . GLN A 1 435 ? 3.090 -7.627 14.484 1.00 73.56 435 GLN A CA 1
ATOM 3530 C C . GLN A 1 435 ? 1.726 -6.955 14.557 1.00 73.56 435 GLN A C 1
ATOM 3532 O O . GLN A 1 435 ? 1.500 -5.987 13.825 1.00 73.56 435 GLN A O 1
ATOM 3537 N N . LEU A 1 436 ? 0.801 -7.478 15.370 1.00 76.56 436 LEU A N 1
ATOM 3538 C CA . LEU A 1 436 ? -0.472 -6.810 15.549 1.00 76.56 436 LEU A CA 1
ATOM 3539 C C . LEU A 1 436 ? -0.217 -5.410 16.118 1.00 76.56 436 LEU A C 1
ATOM 3541 O O . LEU A 1 436 ? 0.704 -5.214 16.913 1.00 76.56 436 LEU A O 1
ATOM 3545 N N . PRO A 1 437 ? -0.986 -4.419 15.653 1.00 71.06 437 PRO A N 1
ATOM 3546 C CA . PRO A 1 437 ? -0.823 -3.044 16.093 1.00 71.06 437 PRO A CA 1
ATOM 3547 C C . PRO A 1 437 ? -0.960 -2.934 17.610 1.00 71.06 437 PRO A C 1
ATOM 3549 O O . PRO A 1 437 ? -1.760 -3.640 18.221 1.00 71.06 437 PRO A O 1
ATOM 3552 N N . SER A 1 438 ? -0.236 -1.985 18.195 1.00 76.31 438 SER A N 1
ATOM 3553 C CA . SER A 1 438 ? -0.512 -1.561 19.567 1.00 76.31 438 SER A CA 1
ATOM 3554 C C . SER A 1 438 ? -1.783 -0.709 19.596 1.00 76.31 438 SER A C 1
ATOM 3556 O O . SER A 1 438 ? -2.165 -0.109 18.587 1.00 76.31 438 SER A O 1
ATOM 3558 N N . SER A 1 439 ? -2.440 -0.573 20.746 1.00 73.56 439 SER A N 1
ATOM 3559 C CA . SER A 1 439 ? -3.518 0.416 20.876 1.00 73.56 439 SER A CA 1
ATOM 3560 C C . SER A 1 439 ? -3.058 1.843 20.561 1.00 73.56 439 SER A C 1
ATOM 3562 O O . SER A 1 439 ? -3.827 2.620 19.989 1.00 73.56 439 SER A O 1
ATOM 3564 N N . SER A 1 440 ? -1.796 2.170 20.862 1.00 75.50 440 SER A N 1
ATOM 3565 C CA . SER A 1 440 ? -1.200 3.489 20.623 1.00 75.50 440 SER A CA 1
ATOM 3566 C C . SER A 1 440 ? -1.138 3.867 19.135 1.00 75.50 440 SER A C 1
ATOM 3568 O O . SER A 1 440 ? -1.144 5.055 18.786 1.00 75.50 440 SER A O 1
ATOM 3570 N N . ASP A 1 441 ? -1.173 2.870 18.243 1.00 80.31 441 ASP A N 1
ATOM 3571 C CA . ASP A 1 441 ? -1.267 3.058 16.794 1.00 80.31 441 ASP A CA 1
ATOM 3572 C C . ASP A 1 441 ? -2.577 3.782 16.424 1.00 80.31 441 ASP A C 1
ATOM 3574 O O . ASP A 1 441 ? -2.610 4.602 15.504 1.00 80.31 441 ASP A O 1
ATOM 3578 N N . TYR A 1 442 ? -3.650 3.530 17.178 1.00 80.75 442 TYR A N 1
ATOM 3579 C CA . TYR A 1 442 ? -4.999 4.050 16.934 1.00 80.75 442 TYR A CA 1
ATOM 3580 C C . TYR A 1 442 ? -5.365 5.245 17.811 1.00 80.75 442 TYR A C 1
ATOM 3582 O O . TYR A 1 442 ? -6.521 5.663 17.832 1.00 80.75 442 TYR A O 1
ATOM 3590 N N . VAL A 1 443 ? -4.406 5.812 18.534 1.00 77.25 443 VAL A N 1
ATOM 3591 C CA . VAL A 1 443 ? -4.622 6.950 19.429 1.00 77.25 443 VAL A CA 1
ATOM 3592 C C . VAL A 1 443 ? -4.072 8.227 18.793 1.00 77.25 443 VAL A C 1
ATOM 3594 O O . VAL A 1 443 ? -2.892 8.301 18.464 1.00 77.25 443 VAL A O 1
ATOM 3597 N N . ASN A 1 444 ? -4.908 9.247 18.596 1.00 72.06 444 ASN A N 1
ATOM 3598 C CA . ASN A 1 444 ? -4.516 10.582 18.121 1.00 72.06 444 ASN A CA 1
ATOM 3599 C C . ASN A 1 444 ? -4.274 11.552 19.300 1.00 72.06 444 ASN A C 1
ATOM 3601 O O . ASN A 1 444 ? -4.656 11.245 20.428 1.00 72.06 444 ASN A O 1
ATOM 3605 N N . GLU A 1 445 ? -3.657 12.715 19.027 1.00 63.78 445 GLU A N 1
ATOM 3606 C CA . GLU A 1 445 ? -3.353 13.760 20.027 1.00 63.78 445 GLU A CA 1
ATOM 3607 C C . GLU A 1 445 ? -4.557 14.112 20.925 1.00 63.78 445 GLU A C 1
ATOM 3609 O O . GLU A 1 445 ? -5.719 14.000 20.517 1.00 63.78 445 GLU A O 1
ATOM 3614 N N . LYS A 1 446 ? -4.255 14.558 22.155 1.00 63.03 446 LYS A N 1
ATOM 3615 C CA . LYS A 1 446 ? -5.239 14.908 23.189 1.00 63.03 446 LYS A CA 1
ATOM 3616 C C . LYS A 1 446 ? -6.292 15.882 22.648 1.00 63.03 446 LYS A C 1
ATOM 3618 O O . LYS A 1 446 ? -5.953 16.927 22.097 1.00 63.03 446 LYS A O 1
ATOM 3623 N N . GLY A 1 447 ? -7.572 15.570 22.855 1.00 55.75 447 GLY A N 1
ATOM 3624 C CA . GLY A 1 447 ? -8.658 16.525 22.616 1.00 55.75 447 GLY A CA 1
ATOM 3625 C C . GLY A 1 447 ? -8.634 17.696 23.614 1.00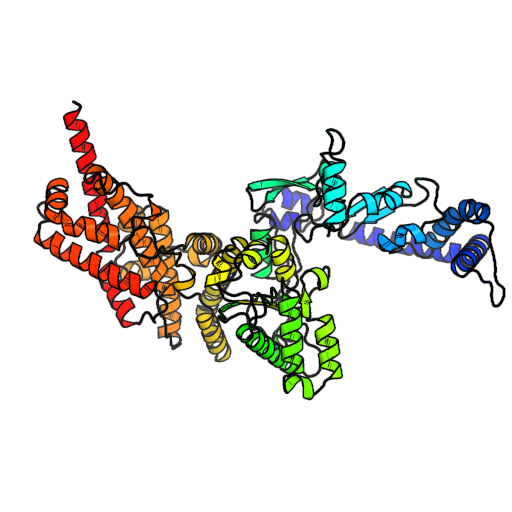 55.75 447 GLY A C 1
ATOM 3626 O O . GLY A 1 447 ? -7.819 17.720 24.536 1.00 55.75 447 GLY A O 1
ATOM 3627 N N . ASP A 1 448 ? -9.596 18.626 23.501 1.00 50.69 448 ASP A N 1
ATOM 3628 C CA . ASP A 1 448 ? -9.783 19.815 24.375 1.00 50.69 448 ASP A CA 1
ATOM 3629 C C . ASP A 1 448 ? -10.080 19.489 25.870 1.00 50.69 448 ASP A C 1
ATOM 3631 O O . ASP A 1 448 ? -10.688 20.281 26.593 1.00 50.69 448 ASP A O 1
ATOM 3635 N N . GLY A 1 449 ? -9.758 18.286 26.345 1.00 50.94 449 GLY A N 1
ATOM 3636 C CA . GLY A 1 449 ? -10.057 17.781 27.685 1.00 50.94 449 GLY A CA 1
ATOM 3637 C C . GLY A 1 449 ? -8.997 16.833 28.244 1.00 50.94 449 GLY A C 1
ATOM 3638 O O . GLY A 1 449 ? -9.347 15.977 29.046 1.00 50.94 449 GLY A O 1
ATOM 3639 N N . GLU A 1 450 ? -7.742 16.961 27.800 1.00 58.47 450 GLU A N 1
ATOM 3640 C CA . GLU A 1 450 ? -6.580 16.164 28.244 1.00 58.47 450 GLU A CA 1
ATOM 3641 C C . GLU A 1 450 ? -6.646 14.649 27.958 1.00 58.47 450 GLU A C 1
ATOM 3643 O O . GLU A 1 450 ? -5.731 13.921 28.343 1.00 58.47 450 GLU A O 1
ATOM 3648 N N . GLU A 1 451 ? -7.679 14.174 27.254 1.00 63.03 451 GLU A N 1
ATOM 3649 C CA . GLU A 1 451 ? -7.868 12.764 26.898 1.00 63.03 451 GLU A CA 1
ATOM 3650 C C . GLU A 1 451 ? -7.605 12.486 25.417 1.00 63.03 451 GLU A C 1
ATOM 3652 O O . GLU A 1 451 ? -8.014 13.237 24.529 1.00 63.03 451 GLU A O 1
ATOM 3657 N N . ASP A 1 452 ? -6.970 11.345 25.178 1.00 69.00 452 ASP A N 1
ATOM 3658 C CA . ASP A 1 452 ? -6.637 10.805 23.864 1.00 69.00 452 ASP A CA 1
ATOM 3659 C C . ASP A 1 452 ? -7.882 10.445 23.038 1.00 69.00 452 ASP A C 1
ATOM 3661 O O . ASP A 1 452 ? -8.901 10.021 23.595 1.00 69.00 452 ASP A O 1
ATOM 3665 N N . ILE A 1 453 ? -7.816 10.586 21.708 1.00 76.69 453 ILE A N 1
ATOM 3666 C CA . ILE A 1 453 ? -8.912 10.246 20.780 1.00 76.69 453 ILE A CA 1
ATOM 3667 C C . ILE A 1 453 ? -8.594 8.937 20.055 1.00 76.69 453 ILE A C 1
ATOM 3669 O O . ILE A 1 453 ? -7.583 8.841 19.368 1.00 76.69 453 ILE A O 1
ATOM 3673 N N . ILE A 1 454 ? -9.501 7.958 20.129 1.00 81.19 454 ILE A N 1
ATOM 3674 C CA . ILE A 1 454 ? -9.366 6.680 19.416 1.00 81.19 454 ILE A CA 1
ATOM 3675 C C . ILE A 1 454 ? -9.849 6.835 17.959 1.00 81.19 454 ILE A C 1
ATOM 3677 O O . ILE A 1 454 ? -11.024 7.139 17.722 1.00 81.19 454 ILE A O 1
ATOM 3681 N N . ASP A 1 455 ? -8.970 6.589 16.989 1.00 83.06 455 ASP A N 1
ATOM 3682 C CA . ASP A 1 455 ? -9.196 6.643 15.539 1.00 83.06 455 ASP A CA 1
ATOM 3683 C C . ASP A 1 455 ? -9.029 5.257 14.898 1.00 83.06 455 ASP A C 1
ATOM 3685 O O . ASP A 1 455 ? -7.980 4.890 14.380 1.00 83.06 455 ASP A O 1
ATOM 3689 N N . THR A 1 456 ? -10.110 4.478 14.920 1.00 85.75 456 THR A N 1
ATOM 3690 C CA . THR A 1 456 ? -10.201 3.141 14.308 1.00 85.75 456 THR A CA 1
ATOM 3691 C C . THR A 1 456 ? -10.811 3.166 12.907 1.00 85.75 456 THR A C 1
ATOM 3693 O O . THR A 1 456 ? -11.077 2.107 12.335 1.00 85.75 456 THR A O 1
ATOM 3696 N N . TYR A 1 457 ? -11.084 4.348 12.338 1.00 87.12 457 TYR A N 1
ATOM 3697 C CA . TYR A 1 457 ? -11.913 4.477 11.134 1.00 87.12 457 TYR A CA 1
ATOM 3698 C C . TYR A 1 457 ? -11.337 3.702 9.943 1.00 87.12 457 TYR A C 1
ATOM 3700 O O . TYR A 1 457 ? -12.058 2.957 9.274 1.00 87.12 457 TYR A O 1
ATOM 3708 N N . ILE A 1 458 ? -10.033 3.851 9.700 1.00 87.62 458 ILE A N 1
ATOM 3709 C CA . ILE A 1 458 ? -9.351 3.220 8.565 1.00 87.62 458 ILE A CA 1
ATOM 3710 C C . ILE A 1 458 ? -9.293 1.704 8.747 1.00 87.62 458 ILE A C 1
ATOM 3712 O O . ILE A 1 458 ? -9.709 0.980 7.845 1.00 87.62 458 ILE A O 1
ATOM 3716 N N . LEU A 1 459 ? -8.881 1.221 9.924 1.00 88.94 459 LEU A N 1
ATOM 3717 C CA . LEU A 1 459 ? -8.884 -0.211 10.224 1.00 88.94 459 LEU A CA 1
ATOM 3718 C C . LEU A 1 459 ? -10.284 -0.808 10.037 1.00 88.94 459 LEU A C 1
ATOM 3720 O O . LEU A 1 459 ? -10.435 -1.811 9.350 1.0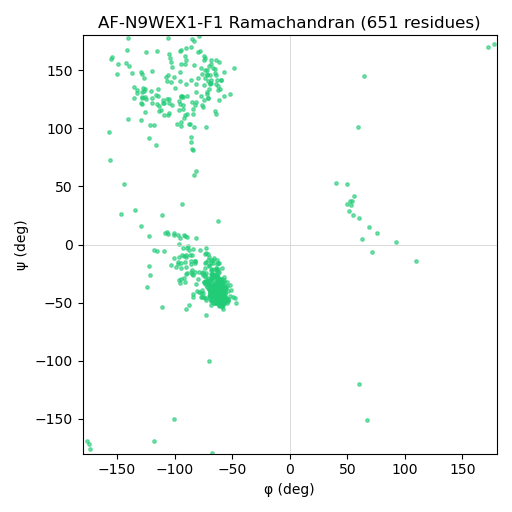0 88.94 459 LEU A O 1
ATOM 3724 N N . MET A 1 460 ? -11.332 -0.170 10.565 1.00 89.00 460 MET A N 1
ATOM 3725 C CA . MET A 1 460 ? -12.709 -0.644 10.391 1.00 89.00 460 MET A CA 1
ATOM 3726 C C . MET A 1 460 ? -13.151 -0.657 8.927 1.00 89.00 460 MET A C 1
ATOM 3728 O O . MET A 1 460 ? -13.879 -1.560 8.512 1.00 89.00 460 MET A O 1
ATOM 3732 N N . LYS A 1 461 ? -12.723 0.325 8.129 1.00 89.69 461 LYS A N 1
ATOM 3733 C CA . LYS A 1 461 ? -12.990 0.356 6.687 1.00 89.69 461 LYS A CA 1
ATOM 3734 C C . LYS A 1 461 ? -12.325 -0.823 5.971 1.00 89.69 461 LYS A C 1
ATOM 3736 O O . LYS A 1 461 ? -12.943 -1.369 5.056 1.00 89.69 461 LYS A O 1
ATOM 3741 N N . GLU A 1 462 ? -11.120 -1.220 6.379 1.00 90.31 462 GLU A N 1
ATOM 3742 C CA . GLU A 1 462 ? -10.411 -2.376 5.814 1.00 90.31 462 GLU A CA 1
ATOM 3743 C C . GLU A 1 462 ? -10.971 -3.716 6.310 1.00 90.31 462 GLU A C 1
ATOM 3745 O O . GLU A 1 462 ? -11.307 -4.580 5.499 1.00 90.31 462 GLU A O 1
ATOM 3750 N N . LEU A 1 463 ? -11.227 -3.851 7.613 1.00 88.56 463 LEU A N 1
ATOM 3751 C CA . LEU A 1 463 ? -11.829 -5.047 8.208 1.00 88.56 463 LEU A CA 1
ATOM 3752 C C . LEU A 1 463 ? -13.195 -5.381 7.598 1.00 88.56 463 LEU A C 1
ATOM 3754 O O . LEU A 1 463 ? -13.495 -6.539 7.327 1.00 88.56 463 LEU A O 1
ATOM 3758 N N . LYS A 1 464 ? -14.014 -4.374 7.282 1.00 85.75 464 LYS A N 1
ATOM 3759 C CA . LYS A 1 464 ? -15.315 -4.580 6.623 1.00 85.75 464 LYS A CA 1
ATOM 3760 C C . LYS A 1 464 ? -15.230 -5.190 5.228 1.00 85.75 464 LYS A C 1
ATOM 3762 O O . LYS A 1 464 ? -16.266 -5.576 4.691 1.00 85.75 464 LYS A O 1
ATOM 3767 N N . LYS A 1 465 ? -14.058 -5.243 4.595 1.00 83.12 465 LYS A N 1
ATOM 3768 C CA . LYS A 1 465 ? -13.899 -5.830 3.255 1.00 83.12 465 LYS A CA 1
ATOM 3769 C C . LYS A 1 465 ? -13.543 -7.308 3.316 1.00 83.12 465 LYS A C 1
ATOM 3771 O O . LYS A 1 465 ? -13.947 -8.048 2.419 1.00 83.12 465 LYS A O 1
ATOM 3776 N N . ILE A 1 466 ? -12.871 -7.731 4.381 1.00 81.75 466 ILE A N 1
ATOM 3777 C CA . ILE A 1 466 ? -12.461 -9.117 4.588 1.00 81.75 466 ILE A CA 1
ATOM 3778 C C . ILE A 1 466 ? -13.599 -9.946 5.196 1.00 81.75 466 ILE A C 1
ATOM 3780 O O . ILE A 1 466 ? -14.500 -9.421 5.851 1.00 81.75 466 ILE A O 1
ATOM 3784 N N . LYS A 1 467 ? -13.582 -11.263 4.963 1.00 77.69 467 LYS A N 1
ATOM 3785 C CA . LYS A 1 467 ? -14.636 -12.176 5.451 1.00 77.69 467 LYS A CA 1
ATOM 3786 C C . LYS A 1 467 ? -14.716 -12.209 6.982 1.00 77.69 467 LYS A C 1
ATOM 3788 O O . LYS A 1 467 ? -15.814 -12.229 7.524 1.00 77.69 467 LYS A O 1
ATOM 3793 N N . PHE A 1 468 ? -13.565 -12.129 7.652 1.00 77.25 468 PHE A N 1
ATOM 3794 C CA . PHE A 1 468 ? -13.423 -12.174 9.110 1.00 77.25 468 PHE A CA 1
ATOM 3795 C C . PHE A 1 468 ? -14.423 -11.270 9.858 1.00 77.25 468 PHE A C 1
ATOM 3797 O O . PHE A 1 468 ? -15.138 -11.749 10.734 1.00 77.25 468 PHE A O 1
ATOM 3804 N N . ALA A 1 469 ? -14.548 -9.994 9.473 1.00 73.81 469 ALA A N 1
ATOM 3805 C CA . ALA A 1 469 ? -15.417 -9.042 10.177 1.00 73.81 469 ALA A CA 1
ATOM 3806 C C . ALA A 1 469 ? -16.869 -8.999 9.658 1.00 73.81 469 ALA A C 1
ATOM 3808 O O . ALA A 1 469 ? -17.686 -8.250 10.191 1.00 73.81 469 ALA A O 1
ATOM 3809 N N . LYS A 1 470 ? -17.202 -9.757 8.602 1.00 71.38 470 LYS A N 1
ATOM 3810 C CA . LYS A 1 470 ? -18.566 -9.826 8.040 1.00 71.38 470 LYS A CA 1
ATOM 3811 C C . LYS A 1 470 ? -19.419 -10.931 8.658 1.00 71.38 470 LYS A C 1
ATOM 3813 O O . LYS A 1 470 ? -20.633 -10.924 8.468 1.00 71.38 470 LYS A O 1
ATOM 3818 N N . ASN A 1 471 ? -18.802 -11.878 9.359 1.00 72.12 471 ASN A N 1
ATOM 3819 C CA . ASN A 1 471 ? -19.514 -13.001 9.950 1.00 72.12 471 ASN A CA 1
ATOM 3820 C C . ASN A 1 471 ? -20.404 -12.539 11.110 1.00 72.12 471 ASN A C 1
ATOM 3822 O O . ASN A 1 471 ? -19.984 -11.744 11.954 1.00 72.12 471 ASN A O 1
ATOM 3826 N N . PHE A 1 472 ? -21.621 -13.079 11.174 1.00 81.75 472 PHE A N 1
ATOM 3827 C CA . PHE A 1 472 ? -22.502 -12.900 12.326 1.00 81.75 472 PHE A CA 1
ATOM 3828 C C . PHE A 1 472 ? -21.865 -13.488 13.594 1.00 81.75 472 PHE A C 1
ATOM 3830 O O . PHE A 1 472 ? -20.992 -14.364 13.528 1.00 81.75 472 PHE A O 1
ATOM 3837 N N . LEU A 1 473 ? -22.295 -12.996 14.758 1.00 86.44 473 LEU A N 1
ATOM 3838 C CA . LEU A 1 473 ? -21.939 -13.648 16.014 1.00 86.44 473 LEU A CA 1
ATOM 3839 C C . LEU A 1 473 ? -22.628 -15.003 16.098 1.00 86.44 473 LEU A C 1
ATOM 3841 O O . LEU A 1 473 ? -23.805 -15.134 15.761 1.00 86.44 473 LEU A O 1
ATOM 3845 N N . THR A 1 474 ? -21.881 -15.979 16.578 1.00 89.12 474 THR A N 1
ATOM 3846 C CA . THR A 1 474 ? -22.393 -17.268 17.027 1.00 89.12 474 THR A CA 1
ATOM 3847 C C . THR A 1 474 ? -23.214 -17.086 18.306 1.00 89.12 474 THR A C 1
ATOM 3849 O O . THR A 1 474 ? -23.048 -16.106 19.036 1.00 89.12 474 THR A O 1
ATOM 3852 N N . GLU A 1 475 ? -24.094 -18.041 18.606 1.00 89.25 475 GLU A N 1
ATOM 3853 C CA . GLU A 1 475 ? -24.869 -18.027 19.857 1.00 89.25 475 GLU A CA 1
ATOM 3854 C C . GLU A 1 475 ? -23.975 -18.116 21.101 1.00 89.25 475 GLU A C 1
ATOM 3856 O O . GLU A 1 475 ? -24.291 -17.546 22.143 1.00 89.25 475 GLU A O 1
ATOM 3861 N N . GLU A 1 476 ? -22.826 -18.779 20.985 1.00 89.62 476 GLU A N 1
ATOM 3862 C CA . GLU A 1 476 ? -21.835 -18.857 22.056 1.00 89.62 476 GLU A CA 1
ATOM 3863 C C . GLU A 1 476 ? -21.181 -17.497 22.325 1.00 89.62 476 GLU A C 1
ATOM 3865 O O . GLU A 1 476 ? -21.174 -17.043 23.467 1.00 89.62 476 GLU A O 1
ATOM 3870 N N . GLU A 1 477 ? -20.737 -16.789 21.279 1.00 91.56 477 GLU A N 1
ATOM 3871 C CA . GLU A 1 477 ? -20.222 -15.419 21.409 1.00 91.56 477 GLU A CA 1
ATOM 3872 C C . GLU A 1 477 ? -21.278 -14.490 22.031 1.00 91.56 477 GLU A C 1
ATOM 3874 O O . GLU A 1 477 ? -20.980 -13.743 22.959 1.00 91.56 477 GLU A O 1
ATOM 3879 N N . LYS A 1 478 ? -22.539 -14.558 21.584 1.00 92.56 478 LYS A N 1
ATOM 3880 C CA . LYS A 1 478 ? -23.631 -13.768 22.183 1.00 92.56 478 LYS A CA 1
ATOM 3881 C C . LYS A 1 478 ? -23.793 -14.055 23.678 1.00 92.56 478 LYS A C 1
ATOM 3883 O O . LYS A 1 478 ? -23.936 -13.121 24.468 1.00 92.56 478 LYS A O 1
ATOM 3888 N N . LYS A 1 479 ? -23.731 -15.331 24.072 1.00 92.25 479 LYS A N 1
ATOM 3889 C CA . LYS A 1 479 ? -23.866 -15.764 25.467 1.00 92.25 479 LYS A CA 1
ATOM 3890 C C . LYS A 1 479 ? -22.715 -15.267 26.343 1.00 92.25 479 LYS A C 1
ATOM 3892 O O . LYS A 1 479 ? -22.994 -14.787 27.438 1.00 92.25 479 LYS A O 1
ATOM 3897 N N . ILE A 1 480 ? -21.469 -15.347 25.863 1.00 91.19 480 ILE A N 1
ATOM 3898 C CA . ILE A 1 480 ? -20.267 -14.880 26.583 1.00 91.19 480 ILE A CA 1
ATOM 3899 C C . ILE A 1 480 ? -20.364 -13.385 26.897 1.00 91.19 480 ILE A C 1
ATOM 3901 O O . ILE A 1 480 ? -20.056 -12.968 28.004 1.00 91.19 480 ILE A O 1
ATOM 3905 N N . TYR A 1 481 ? -20.831 -12.582 25.941 1.00 93.38 481 TYR A N 1
ATOM 3906 C CA . TYR A 1 481 ? -20.934 -11.128 26.099 1.00 93.38 481 TYR A CA 1
ATOM 3907 C C . TYR A 1 481 ? -22.297 -10.666 26.640 1.00 93.38 481 TYR A C 1
ATOM 3909 O O . TYR A 1 481 ? -22.580 -9.468 26.664 1.00 93.38 481 TYR A O 1
ATOM 3917 N N . HIS A 1 482 ? -23.158 -11.600 27.056 1.00 93.62 482 HIS A N 1
ATOM 3918 C CA . HIS A 1 482 ? -24.513 -11.335 27.542 1.00 93.62 482 HIS A CA 1
ATOM 3919 C C . HIS A 1 482 ? -25.378 -10.499 26.579 1.00 93.62 482 HIS A C 1
ATOM 3921 O O . HIS A 1 482 ? -26.213 -9.715 27.026 1.00 93.62 482 HIS A O 1
ATOM 3927 N N . LEU A 1 483 ? -25.215 -10.647 25.262 1.00 92.25 483 LEU A N 1
ATOM 3928 C CA . LEU A 1 483 ? -25.939 -9.875 24.243 1.00 92.25 483 LEU A CA 1
ATOM 3929 C C . LEU A 1 483 ? -27.062 -10.695 23.605 1.00 92.25 483 LEU A C 1
ATOM 3931 O O . LEU A 1 483 ? -26.883 -11.863 23.278 1.00 92.25 483 LEU A O 1
ATOM 3935 N N . THR A 1 484 ? -28.205 -10.058 23.357 1.00 92.00 484 THR A N 1
ATOM 3936 C CA . THR A 1 484 ? -29.307 -10.636 22.571 1.00 92.00 484 THR A CA 1
ATOM 3937 C C . THR A 1 484 ? -29.385 -10.016 21.175 1.00 92.00 484 THR A C 1
ATOM 3939 O O . THR A 1 484 ? -28.837 -8.940 20.923 1.00 92.00 484 THR A O 1
ATOM 3942 N N . ASP A 1 485 ? -30.099 -10.659 20.246 1.00 90.44 485 ASP A N 1
ATOM 3943 C CA . ASP A 1 485 ? -30.368 -10.053 18.934 1.00 90.44 485 ASP A CA 1
ATOM 3944 C C . ASP A 1 485 ? -31.191 -8.764 19.047 1.00 90.44 485 ASP A C 1
ATOM 3946 O O . ASP A 1 485 ? -30.998 -7.844 18.253 1.00 90.44 485 ASP A O 1
ATOM 3950 N N . GLU A 1 486 ? -32.063 -8.663 20.054 1.00 90.50 486 GLU A N 1
ATOM 3951 C CA . GLU A 1 486 ? -32.803 -7.438 20.358 1.00 90.50 486 GLU A CA 1
ATOM 3952 C C . GLU A 1 486 ? -31.845 -6.311 20.763 1.00 90.50 486 GLU A C 1
ATOM 3954 O O . GLU A 1 486 ? -31.862 -5.251 20.133 1.00 90.50 486 GLU A O 1
ATOM 3959 N N . ASP A 1 487 ? -30.924 -6.572 21.702 1.00 90.38 487 ASP A N 1
ATOM 3960 C CA . ASP A 1 487 ? -29.891 -5.605 22.100 1.00 90.38 487 ASP A CA 1
ATOM 3961 C C . ASP A 1 487 ? -29.079 -5.134 20.883 1.00 90.38 487 ASP A C 1
ATOM 3963 O O . ASP A 1 487 ? -28.872 -3.938 20.688 1.00 90.38 487 ASP A O 1
ATOM 3967 N N . LEU A 1 488 ? -28.652 -6.063 20.020 1.00 91.50 488 LEU A N 1
ATOM 3968 C CA . LEU A 1 488 ? -27.869 -5.755 18.820 1.00 91.50 488 LEU A CA 1
ATOM 3969 C C . LEU A 1 488 ? -28.660 -4.991 17.750 1.00 91.50 488 LEU A C 1
ATOM 3971 O O . LEU A 1 488 ? -28.051 -4.330 16.905 1.00 91.50 488 LEU A O 1
ATOM 3975 N N . ASN A 1 489 ? -29.985 -5.109 17.718 1.00 91.06 489 ASN A N 1
ATOM 3976 C CA . ASN A 1 489 ? -30.844 -4.407 16.762 1.00 91.06 489 ASN A CA 1
ATOM 3977 C C . ASN A 1 489 ? -31.203 -2.988 17.225 1.00 91.06 489 ASN A C 1
ATOM 3979 O O . ASN A 1 489 ? -31.476 -2.136 16.382 1.00 91.06 489 ASN A O 1
ATOM 3983 N N . GLU A 1 490 ? -31.127 -2.699 18.528 1.00 90.44 490 GLU A N 1
ATOM 3984 C CA . GLU A 1 490 ? -31.274 -1.338 19.064 1.00 90.44 490 GLU A CA 1
ATOM 3985 C C . GLU A 1 490 ? -30.048 -0.439 18.794 1.00 90.44 490 GLU A C 1
ATOM 3987 O O . GLU A 1 490 ? -30.135 0.796 18.857 1.00 90.44 490 GLU A O 1
ATOM 3992 N N . LEU A 1 491 ? -28.883 -1.030 18.518 1.00 92.75 491 LEU A N 1
ATOM 3993 C CA . LEU A 1 491 ? -27.639 -0.295 18.287 1.00 92.75 491 LEU A CA 1
ATOM 3994 C C . LEU A 1 491 ? -27.608 0.355 16.900 1.00 92.75 491 LEU A C 1
ATOM 3996 O O . LEU A 1 491 ? -28.082 -0.200 15.909 1.00 92.75 491 LEU A O 1
ATOM 4000 N N . SER A 1 492 ? -26.967 1.523 16.809 1.00 92.81 492 SER A N 1
ATOM 4001 C CA . SER A 1 492 ? -26.667 2.115 15.506 1.00 92.81 492 SER A CA 1
ATOM 4002 C C . SER A 1 492 ? -25.697 1.221 14.732 1.00 92.81 492 SER A C 1
ATOM 4004 O O . SER A 1 492 ? -24.930 0.450 15.316 1.00 92.81 492 SER A O 1
ATOM 4006 N N . TYR A 1 493 ? -25.657 1.373 13.408 1.00 90.56 493 TYR A N 1
ATOM 4007 C CA . TYR A 1 493 ? -24.701 0.640 12.579 1.00 90.56 493 TYR A CA 1
ATOM 4008 C C . TYR A 1 493 ? -23.242 0.859 13.023 1.00 90.56 493 TYR A C 1
ATOM 4010 O O . TYR A 1 493 ? -22.446 -0.080 13.000 1.00 90.56 493 TYR A O 1
ATOM 4018 N N . SER A 1 494 ? -22.887 2.076 13.455 1.00 89.62 494 SER A N 1
ATOM 4019 C CA . SER A 1 494 ? -21.523 2.401 13.885 1.00 89.62 494 SER A CA 1
ATOM 4020 C C . SER A 1 494 ? -21.144 1.658 15.167 1.00 89.62 494 SER A C 1
ATOM 4022 O O . SER A 1 494 ? -20.118 0.975 15.193 1.00 89.62 494 SER A O 1
ATOM 4024 N N . VAL A 1 495 ? -21.994 1.724 16.198 1.00 93.25 495 VAL A N 1
ATOM 4025 C CA . VAL A 1 495 ? -21.771 1.042 17.482 1.00 93.25 495 VAL A CA 1
ATOM 4026 C C . VAL A 1 495 ? -21.777 -0.470 17.293 1.00 93.25 495 VAL A C 1
ATOM 4028 O O . VAL A 1 495 ? -20.826 -1.139 17.697 1.00 93.25 495 VAL A O 1
ATOM 4031 N N . LYS A 1 496 ? -22.805 -0.999 16.614 1.00 92.50 496 LYS A N 1
ATOM 4032 C CA . LYS A 1 496 ? -22.944 -2.430 16.324 1.00 92.50 496 LYS A CA 1
ATOM 4033 C C . LYS A 1 496 ? -21.704 -2.947 15.612 1.00 92.50 496 LYS A C 1
ATOM 4035 O O . LYS A 1 496 ? -21.101 -3.910 16.060 1.00 92.50 496 LYS A O 1
ATOM 4040 N N . SER A 1 497 ? -21.270 -2.281 14.543 1.00 90.25 497 SER A N 1
ATOM 4041 C CA . SER A 1 497 ? -20.119 -2.738 13.768 1.00 90.25 497 SER A CA 1
ATOM 4042 C C . SER A 1 497 ? -18.828 -2.790 14.590 1.00 90.25 497 SER A C 1
ATOM 4044 O O . SER A 1 497 ? -18.087 -3.750 14.429 1.00 90.25 497 SER A O 1
ATOM 4046 N N . HIS A 1 498 ? -18.551 -1.808 15.455 1.00 92.44 498 HIS A N 1
ATOM 4047 C CA . HIS A 1 498 ? -17.354 -1.839 16.308 1.00 92.44 498 HIS A CA 1
ATOM 4048 C C . HIS A 1 498 ? -17.444 -2.924 17.383 1.00 92.44 498 HIS A C 1
ATOM 4050 O O . HIS A 1 498 ? -16.464 -3.627 17.613 1.00 92.44 498 HIS A O 1
ATOM 4056 N N . LEU A 1 499 ? -18.617 -3.089 18.002 1.00 93.44 499 LEU A N 1
ATOM 4057 C CA . LEU A 1 499 ? -18.854 -4.127 19.002 1.00 93.44 499 LEU A CA 1
ATOM 4058 C C . LEU A 1 499 ? -18.659 -5.526 18.406 1.00 93.44 499 LEU A C 1
ATOM 4060 O O . LEU A 1 499 ? -17.901 -6.321 18.950 1.00 93.44 499 LEU A O 1
ATOM 4064 N N . LEU A 1 500 ? -19.290 -5.798 17.258 1.00 91.94 500 LEU A N 1
ATOM 4065 C CA . LEU A 1 500 ? -19.180 -7.081 16.562 1.00 91.94 500 LEU A CA 1
ATOM 4066 C C . LEU A 1 500 ? -17.729 -7.394 16.181 1.00 91.94 500 LEU A C 1
ATOM 4068 O O . LEU A 1 500 ? -17.244 -8.489 16.457 1.00 91.94 500 LEU A O 1
ATOM 4072 N N . THR A 1 501 ? -17.018 -6.424 15.600 1.00 90.81 501 THR A N 1
ATOM 4073 C CA . THR A 1 501 ? -15.598 -6.586 15.269 1.00 90.81 501 THR A CA 1
ATOM 4074 C C . THR A 1 501 ? -14.749 -6.819 16.519 1.00 90.81 501 THR A C 1
ATOM 4076 O O . THR A 1 501 ? -13.882 -7.688 16.502 1.00 90.81 501 THR A O 1
ATOM 4079 N N . GLY A 1 502 ? -15.001 -6.088 17.610 1.00 91.75 502 GLY A N 1
ATOM 4080 C CA . GLY A 1 502 ? -14.298 -6.269 18.883 1.00 91.75 502 GLY A CA 1
ATOM 4081 C C . GLY A 1 502 ? -14.475 -7.672 19.461 1.00 91.75 502 GLY A C 1
ATOM 4082 O O . GLY A 1 502 ? -13.490 -8.284 19.870 1.00 91.75 502 GLY A O 1
ATOM 4083 N N . ILE A 1 503 ? -15.696 -8.217 19.408 1.00 92.62 503 ILE A N 1
ATOM 4084 C CA . ILE A 1 503 ? -15.982 -9.602 19.811 1.00 92.62 503 ILE A CA 1
ATOM 4085 C C . ILE A 1 503 ? -15.195 -10.581 18.938 1.00 92.62 503 ILE A C 1
ATOM 4087 O O . ILE A 1 503 ? -14.472 -11.412 19.474 1.00 92.62 503 ILE A O 1
ATOM 4091 N N . LYS A 1 504 ? -15.239 -10.440 17.605 1.00 90.69 504 LYS A N 1
ATOM 4092 C CA . LYS A 1 504 ? -14.500 -11.330 16.690 1.00 90.69 504 LYS A CA 1
ATOM 4093 C C . LYS A 1 504 ? -12.988 -11.303 16.917 1.00 90.69 504 LYS A C 1
ATOM 4095 O O . LYS A 1 504 ? -12.353 -12.354 16.903 1.00 90.69 504 LYS A O 1
ATOM 4100 N N . ILE A 1 505 ? -12.408 -10.123 17.147 1.00 90.12 505 ILE A N 1
ATOM 4101 C CA . ILE A 1 505 ? -10.983 -10.000 17.484 1.00 90.12 505 ILE A CA 1
ATOM 4102 C C . ILE A 1 505 ? -10.701 -10.683 18.827 1.00 90.12 505 ILE A C 1
ATOM 4104 O O . ILE A 1 505 ? -9.739 -11.439 18.921 1.00 90.12 505 ILE A O 1
ATOM 4108 N N . ASN A 1 506 ? -11.547 -10.500 19.844 1.00 90.31 506 ASN A N 1
ATOM 4109 C CA . ASN A 1 506 ? -11.367 -11.187 21.124 1.00 90.31 506 ASN A CA 1
ATOM 4110 C C . ASN A 1 506 ? -11.449 -12.707 20.992 1.00 90.31 506 ASN A C 1
ATOM 4112 O O . ASN A 1 506 ? -10.564 -13.385 21.493 1.00 90.31 506 ASN A O 1
ATOM 4116 N N . SER A 1 507 ? -12.430 -13.244 20.267 1.00 88.81 507 SER A N 1
ATOM 4117 C CA . SER A 1 507 ? -12.575 -14.690 20.054 1.00 88.81 507 SER A CA 1
ATOM 4118 C C . SER A 1 507 ? -11.439 -15.300 19.225 1.00 88.81 507 SER A C 1
ATOM 4120 O O . SER A 1 507 ? -11.148 -16.495 19.333 1.00 88.81 507 SER A O 1
ATOM 4122 N N . LEU A 1 508 ? -10.781 -14.503 18.377 1.00 88.19 508 LEU A N 1
ATOM 4123 C CA . LEU A 1 508 ? -9.530 -14.899 17.734 1.00 88.19 508 LEU A CA 1
ATOM 4124 C C . LEU A 1 508 ? -8.404 -14.983 18.771 1.00 88.19 508 LEU A C 1
ATOM 4126 O O . LEU A 1 508 ? -7.758 -16.019 18.880 1.00 88.19 508 LEU A O 1
ATOM 4130 N N . TYR A 1 509 ? -8.206 -13.927 19.561 1.00 87.50 509 TYR A N 1
ATOM 4131 C CA . TYR A 1 509 ? -7.177 -13.886 20.602 1.00 87.50 509 TYR A CA 1
ATOM 4132 C C . TYR A 1 509 ? -7.355 -14.975 21.662 1.00 87.50 509 TYR A C 1
ATOM 4134 O O . TYR A 1 509 ? -6.375 -15.597 22.045 1.00 87.50 509 TYR A O 1
ATOM 4142 N N . GLU A 1 510 ? -8.577 -15.218 22.131 1.00 86.06 510 GLU A N 1
ATOM 4143 C CA . GLU A 1 510 ? -8.884 -16.249 23.128 1.00 86.06 510 GLU A CA 1
ATOM 4144 C C . GLU A 1 510 ? -8.520 -17.637 22.606 1.00 86.06 510 GLU A C 1
ATOM 4146 O O . GLU A 1 510 ? -7.840 -18.383 23.303 1.00 86.06 510 GLU A O 1
ATOM 4151 N N . ALA A 1 511 ? -8.854 -17.945 21.351 1.00 84.56 511 ALA A N 1
ATOM 4152 C CA . ALA A 1 511 ? -8.467 -19.215 20.748 1.00 84.56 511 ALA A CA 1
ATOM 4153 C C . ALA A 1 511 ? -6.946 -19.351 20.567 1.00 84.56 511 ALA A C 1
ATOM 4155 O O . ALA A 1 511 ? -6.373 -20.424 20.730 1.00 84.56 511 ALA A O 1
ATOM 4156 N N . LEU A 1 512 ? -6.243 -18.264 20.249 1.00 83.88 512 LEU A N 1
ATOM 4157 C CA . LEU A 1 512 ? -4.781 -18.298 20.157 1.00 83.88 512 LEU A CA 1
ATOM 4158 C C . LEU A 1 512 ? -4.111 -18.377 21.543 1.00 83.88 512 LEU A C 1
ATOM 4160 O O . LEU A 1 512 ? -3.086 -19.040 21.686 1.00 83.88 512 LEU A O 1
ATOM 4164 N N . PHE A 1 513 ? -4.693 -17.754 22.570 1.00 83.00 513 PHE A N 1
ATOM 4165 C CA . PHE A 1 513 ? -4.169 -17.789 23.936 1.00 83.00 513 PHE A CA 1
ATOM 4166 C C . PHE A 1 513 ? -4.396 -19.154 24.584 1.00 83.00 513 PHE A C 1
ATOM 4168 O O . PHE A 1 513 ? -3.447 -19.829 24.970 1.00 83.00 513 PHE A O 1
ATOM 4175 N N . TYR A 1 514 ? -5.663 -19.553 24.703 1.00 80.25 514 TYR A N 1
ATOM 4176 C CA . TYR A 1 514 ? -6.083 -20.694 25.508 1.00 80.25 514 TYR A CA 1
ATOM 4177 C C . TYR A 1 514 ? -5.935 -22.005 24.743 1.00 80.25 514 TYR A C 1
ATOM 4179 O O . TYR A 1 514 ? -5.370 -22.954 25.281 1.00 80.25 514 TYR A O 1
ATOM 4187 N N . ASP A 1 515 ? -6.366 -22.048 23.479 1.00 73.12 515 ASP A N 1
ATOM 4188 C CA . ASP A 1 515 ? -6.352 -23.303 22.718 1.00 73.12 515 ASP A CA 1
ATOM 4189 C C . ASP A 1 515 ? -4.946 -23.620 22.184 1.00 73.12 515 ASP A C 1
ATOM 4191 O O . ASP A 1 515 ? -4.574 -24.786 22.049 1.00 73.12 515 ASP A O 1
ATOM 4195 N N . ASN A 1 516 ? -4.133 -22.588 21.913 1.00 71.38 516 ASN A N 1
ATOM 4196 C CA . ASN A 1 516 ? -2.806 -22.738 21.301 1.00 71.38 516 ASN A CA 1
ATOM 4197 C C . ASN A 1 516 ? -1.622 -22.458 22.240 1.00 71.38 516 ASN A C 1
ATOM 4199 O O . ASN A 1 516 ? -0.477 -22.726 21.859 1.00 71.38 516 ASN A O 1
ATOM 4203 N N . ASN A 1 517 ? -1.891 -21.997 23.467 1.00 75.62 517 ASN A N 1
ATOM 4204 C CA . ASN A 1 517 ? -0.904 -21.691 24.507 1.00 75.62 517 ASN A CA 1
ATOM 4205 C C . ASN A 1 517 ? 0.166 -20.677 24.057 1.00 75.62 517 ASN A C 1
ATOM 4207 O O . ASN A 1 517 ? 1.360 -20.857 24.310 1.00 75.62 517 ASN A O 1
ATOM 4211 N N . ILE A 1 518 ? -0.258 -19.633 23.338 1.00 75.00 518 ILE A N 1
ATOM 4212 C CA . ILE A 1 518 ? 0.620 -18.560 22.856 1.00 75.00 518 ILE A CA 1
ATOM 4213 C C . ILE A 1 518 ? 0.545 -17.395 23.850 1.00 75.00 518 ILE A C 1
ATOM 4215 O O . ILE A 1 518 ? -0.531 -16.821 23.998 1.00 75.00 518 ILE A O 1
ATOM 4219 N N . PRO A 1 519 ? 1.641 -17.029 24.541 1.00 73.50 519 PRO A N 1
ATOM 4220 C CA . PRO A 1 519 ? 1.612 -15.977 25.551 1.00 73.50 519 PRO A CA 1
ATOM 4221 C C . PRO A 1 519 ? 1.454 -14.584 24.926 1.00 73.50 519 PRO A C 1
ATOM 4223 O O . PRO A 1 519 ? 2.002 -14.304 23.858 1.00 73.50 519 PRO A O 1
ATOM 4226 N N . PHE A 1 520 ? 0.748 -13.702 25.637 1.00 74.44 520 PHE A N 1
ATOM 4227 C CA . PHE A 1 520 ? 0.546 -12.302 25.266 1.00 74.44 520 PHE A CA 1
ATOM 4228 C C . PHE A 1 520 ? 0.934 -11.387 26.424 1.00 74.44 520 PHE A C 1
ATOM 4230 O O . PHE A 1 520 ? 0.561 -11.645 27.567 1.00 74.44 520 PHE A O 1
ATOM 4237 N N . GLU A 1 521 ? 1.671 -10.327 26.104 1.00 74.12 521 GLU A N 1
ATOM 4238 C CA . GLU A 1 521 ? 2.121 -9.312 27.067 1.00 74.12 521 GLU A CA 1
ATOM 4239 C C . GLU A 1 521 ? 1.173 -8.100 27.079 1.00 74.12 521 GLU A C 1
ATOM 4241 O O . GLU A 1 521 ? 0.945 -7.511 28.129 1.00 74.12 521 GLU A O 1
ATOM 4246 N N . ASP A 1 522 ? 0.537 -7.788 25.941 1.00 82.50 522 ASP A N 1
ATOM 4247 C CA . ASP A 1 522 ? -0.392 -6.664 25.801 1.00 82.50 522 ASP A CA 1
ATOM 4248 C C . ASP A 1 522 ? -1.741 -7.092 25.192 1.00 82.50 522 ASP A C 1
ATOM 4250 O O . ASP A 1 522 ? -1.817 -7.674 24.104 1.00 82.50 522 ASP A O 1
ATOM 4254 N N . PHE A 1 523 ? -2.826 -6.764 25.895 1.00 86.25 523 PHE A N 1
ATOM 4255 C CA . PHE A 1 523 ? -4.208 -7.033 25.499 1.00 86.25 523 PHE A CA 1
ATOM 4256 C C . PHE A 1 523 ? -4.958 -5.770 25.040 1.00 86.25 523 PHE A C 1
ATOM 4258 O O . PHE A 1 523 ? -6.178 -5.805 24.844 1.00 86.25 523 PHE A O 1
ATOM 4265 N N . SER A 1 524 ? -4.262 -4.650 24.845 1.00 86.75 524 SER A N 1
ATOM 4266 C CA . SER A 1 524 ? -4.859 -3.356 24.507 1.00 86.75 524 SER A CA 1
ATOM 4267 C C . SER A 1 524 ? -5.589 -3.373 23.155 1.00 86.75 524 SER A C 1
ATOM 4269 O O . SER A 1 524 ? -6.751 -2.968 23.052 1.00 86.75 524 SER A O 1
ATOM 4271 N N . PHE A 1 525 ? -4.962 -3.915 22.107 1.00 85.94 525 PHE A N 1
ATOM 4272 C CA . PHE A 1 525 ? -5.508 -3.871 20.749 1.00 85.94 525 PHE A CA 1
ATOM 4273 C C . PHE A 1 525 ? -6.835 -4.617 20.606 1.00 85.94 525 PHE A C 1
ATOM 4275 O O . PHE A 1 525 ? -7.770 -4.101 19.992 1.00 85.94 525 PHE A O 1
ATOM 4282 N N . LYS A 1 526 ? -6.976 -5.801 21.213 1.00 86.75 526 LYS A N 1
ATOM 4283 C CA . LYS A 1 526 ? -8.247 -6.539 21.142 1.00 86.75 526 LYS A CA 1
ATOM 4284 C C . LYS A 1 526 ? -9.378 -5.826 21.891 1.00 86.75 526 LYS A C 1
ATOM 4286 O O . LYS A 1 526 ? -10.543 -6.022 21.561 1.00 86.75 526 LYS A O 1
ATOM 4291 N N . ASN A 1 527 ? -9.055 -4.952 22.845 1.00 90.62 527 ASN A N 1
ATOM 4292 C CA . ASN A 1 527 ? -10.034 -4.220 23.647 1.00 90.62 527 ASN A CA 1
ATOM 4293 C C . ASN A 1 527 ? -10.323 -2.796 23.143 1.00 90.62 527 ASN A C 1
ATOM 4295 O O . ASN A 1 527 ? -11.379 -2.241 23.459 1.00 90.62 527 ASN A O 1
ATOM 4299 N N . ILE A 1 528 ? -9.474 -2.224 22.279 1.00 89.31 528 ILE A N 1
ATOM 4300 C CA . ILE A 1 528 ? -9.653 -0.855 21.767 1.00 89.31 528 ILE A CA 1
ATOM 4301 C C . ILE A 1 528 ? -10.993 -0.667 21.038 1.00 89.31 528 ILE A C 1
ATOM 4303 O O . ILE A 1 528 ? -11.618 0.396 21.116 1.00 89.31 528 ILE A O 1
ATOM 4307 N N . MET A 1 529 ? -11.487 -1.723 20.380 1.00 90.88 529 MET A N 1
ATOM 4308 C CA . MET A 1 529 ? -12.786 -1.722 19.704 1.00 90.88 529 MET A CA 1
ATOM 4309 C C . MET A 1 529 ? -13.953 -1.623 20.690 1.00 90.88 529 MET A C 1
ATOM 4311 O O . MET A 1 529 ? -14.931 -0.936 20.390 1.00 90.88 529 MET A O 1
ATOM 4315 N N . PHE A 1 530 ? -13.848 -2.227 21.880 1.00 93.44 530 PHE A N 1
ATOM 4316 C CA . PHE A 1 530 ? -14.852 -2.080 22.938 1.00 93.44 530 PHE A CA 1
ATOM 4317 C C . PHE A 1 530 ? -14.845 -0.676 23.527 1.00 93.44 530 PHE A C 1
ATOM 4319 O O . PHE A 1 530 ? -15.912 -0.072 23.671 1.00 93.44 530 PHE A O 1
ATOM 4326 N N . CYS A 1 531 ? -13.664 -0.109 23.786 1.00 91.88 531 CYS A N 1
ATOM 4327 C CA . CYS A 1 531 ? -13.545 1.284 24.210 1.00 91.88 531 CYS A CA 1
ATOM 4328 C C . CYS A 1 531 ? -14.182 2.226 23.178 1.00 91.88 531 CYS A C 1
ATOM 4330 O O . CYS A 1 531 ? -14.966 3.104 23.544 1.00 91.88 531 CYS A O 1
ATOM 4332 N N . LYS A 1 532 ? -13.926 2.010 21.879 1.00 91.69 532 LYS A N 1
ATOM 4333 C CA . LYS A 1 532 ? -14.519 2.836 20.822 1.00 91.69 532 LYS A CA 1
ATOM 4334 C C . LYS A 1 532 ? -16.027 2.637 20.680 1.00 91.69 532 LYS A C 1
ATOM 4336 O O . LYS A 1 532 ? -16.746 3.624 20.536 1.00 91.69 532 LYS A O 1
ATOM 4341 N N . ALA A 1 533 ? -16.520 1.400 20.737 1.00 93.88 533 ALA A N 1
ATOM 4342 C CA . ALA A 1 533 ? -17.953 1.111 20.700 1.00 93.88 533 ALA A CA 1
ATOM 4343 C C . ALA A 1 533 ? -18.686 1.785 21.871 1.00 93.88 533 ALA A C 1
ATOM 4345 O O . ALA A 1 533 ? -19.734 2.396 21.671 1.00 93.88 533 ALA A O 1
ATOM 4346 N N . THR A 1 534 ? -18.097 1.733 23.069 1.00 94.12 534 THR A N 1
ATOM 4347 C CA . THR A 1 534 ? -18.624 2.371 24.286 1.00 94.12 534 THR A CA 1
ATOM 4348 C C . THR A 1 534 ? -18.654 3.889 24.141 1.00 94.12 534 THR A C 1
ATOM 4350 O O . THR A 1 534 ? -19.680 4.511 24.403 1.00 94.12 534 THR A O 1
ATOM 4353 N N . GLU A 1 535 ? -17.567 4.491 23.646 1.00 91.69 535 GLU A N 1
ATOM 4354 C CA . GLU A 1 535 ? -17.494 5.929 23.366 1.00 91.69 535 GLU A CA 1
ATOM 4355 C C . GLU A 1 535 ? -18.581 6.358 22.371 1.00 91.69 535 GLU A C 1
ATOM 4357 O O . GLU A 1 535 ? -19.335 7.288 22.648 1.00 91.69 535 GLU A O 1
ATOM 4362 N N . LEU A 1 536 ? -18.715 5.657 21.240 1.00 92.25 536 LEU A N 1
ATOM 4363 C CA . LEU A 1 536 ? -19.740 5.941 20.233 1.00 92.25 536 LEU A CA 1
ATOM 4364 C C . LEU A 1 536 ? -21.155 5.814 20.809 1.00 92.25 536 LEU A C 1
ATOM 4366 O O . LEU A 1 536 ? -21.995 6.681 20.571 1.00 92.25 536 LEU A O 1
ATOM 4370 N N . TYR A 1 537 ? -21.414 4.778 21.608 1.00 94.56 537 TYR A N 1
ATOM 4371 C CA . TYR A 1 537 ? -22.738 4.566 22.177 1.00 94.56 537 TYR A CA 1
ATOM 4372 C C . TYR A 1 537 ? -23.082 5.609 23.248 1.00 94.56 537 TYR A C 1
ATOM 4374 O O . TYR A 1 537 ? -24.205 6.120 23.284 1.00 94.56 537 TYR A O 1
ATOM 4382 N N . MET A 1 538 ? -22.106 6.000 24.074 1.00 92.62 538 MET A N 1
ATOM 4383 C CA . MET A 1 538 ? -22.251 7.124 24.999 1.00 92.62 538 MET A CA 1
ATOM 4384 C C . MET A 1 538 ? -22.566 8.418 24.252 1.00 92.62 538 MET A C 1
ATOM 4386 O O . MET A 1 538 ? -23.487 9.133 24.646 1.00 92.62 538 MET A O 1
ATOM 4390 N N . ARG A 1 539 ? -21.851 8.702 23.155 1.00 91.19 539 ARG A N 1
ATOM 4391 C CA . ARG A 1 539 ? -22.071 9.906 22.346 1.00 91.19 539 ARG A CA 1
ATOM 4392 C C . ARG A 1 539 ? -23.497 9.975 21.818 1.00 91.19 539 ARG A C 1
ATOM 4394 O O . ARG A 1 539 ? -24.192 10.961 22.051 1.00 91.19 539 ARG A O 1
ATOM 4401 N N . GLU A 1 540 ? -23.950 8.899 21.183 1.00 91.50 540 GLU A N 1
ATOM 4402 C CA . GLU A 1 540 ? -25.316 8.786 20.661 1.00 91.50 540 GLU A CA 1
ATOM 4403 C C . GLU A 1 540 ? -26.388 8.893 21.752 1.00 91.50 540 GLU A C 1
ATOM 4405 O O . GLU A 1 540 ? -27.505 9.328 21.480 1.00 91.50 540 GLU A O 1
ATOM 4410 N N . SER A 1 541 ? -26.069 8.479 22.979 1.00 91.88 541 SER A N 1
ATOM 4411 C CA . SER A 1 541 ? -27.037 8.423 24.074 1.00 91.88 541 SER A CA 1
ATOM 4412 C C . SER A 1 541 ? -27.094 9.703 24.906 1.00 91.88 541 SER A C 1
ATOM 4414 O O . SER A 1 541 ? -28.162 10.034 25.413 1.00 91.88 541 SER A O 1
ATOM 4416 N N . PHE A 1 542 ? -25.982 10.425 25.068 1.00 90.56 542 PHE A N 1
ATOM 4417 C CA . PHE A 1 542 ? -25.873 11.503 26.058 1.00 90.56 542 PHE A CA 1
ATOM 4418 C C . PHE A 1 542 ? -25.515 12.881 25.490 1.00 90.56 542 PHE A C 1
ATOM 4420 O O . PHE A 1 542 ? -25.773 13.864 26.184 1.00 90.56 542 PHE A O 1
ATOM 4427 N N . ILE A 1 543 ? -24.973 13.011 24.267 1.00 88.88 543 ILE A N 1
ATOM 4428 C CA . ILE A 1 543 ? -24.559 14.330 23.736 1.00 88.88 543 ILE A CA 1
ATOM 4429 C C . ILE A 1 543 ? -25.730 15.313 23.702 1.00 88.88 543 ILE A C 1
ATOM 4431 O O . ILE A 1 543 ? -25.599 16.421 24.221 1.00 88.88 543 ILE A O 1
ATOM 4435 N N . SER A 1 544 ? -26.876 14.914 23.144 1.00 87.00 544 SER A N 1
ATOM 4436 C CA . SER A 1 544 ? -28.050 15.791 23.029 1.00 87.00 544 SER A CA 1
ATOM 4437 C C . SER A 1 544 ? -28.560 16.244 24.399 1.00 87.00 544 SER A C 1
ATOM 4439 O O . SER A 1 544 ? -28.859 17.422 24.601 1.00 87.00 544 SER A O 1
ATOM 4441 N N . VAL A 1 545 ? -28.576 15.331 25.375 1.00 87.38 545 VAL A N 1
ATOM 4442 C CA . VAL A 1 545 ? -28.938 15.622 26.767 1.00 87.38 545 VAL A CA 1
ATOM 4443 C C . VAL A 1 545 ? -27.966 16.644 27.356 1.00 87.38 545 VAL A C 1
ATOM 4445 O O . VAL A 1 545 ? -28.399 17.693 27.831 1.00 87.38 545 VAL A O 1
ATOM 4448 N N . ILE A 1 546 ? -26.659 16.393 27.258 1.00 87.50 546 ILE A N 1
ATOM 4449 C CA . ILE A 1 546 ? -25.613 17.261 27.812 1.00 87.50 546 ILE A CA 1
ATOM 4450 C C . ILE A 1 546 ? -25.652 18.656 27.168 1.00 87.50 546 ILE A C 1
ATOM 4452 O O . ILE A 1 546 ? -25.635 19.658 27.878 1.00 87.50 546 ILE A O 1
ATOM 4456 N N . GLN A 1 547 ? -25.755 18.740 25.842 1.00 86.12 547 GLN A N 1
ATOM 4457 C CA . GLN A 1 547 ? -25.804 20.013 25.116 1.00 86.12 547 GLN A CA 1
ATOM 4458 C C . GLN A 1 547 ? -27.068 20.825 25.421 1.00 86.12 547 GLN A C 1
ATOM 4460 O O . GLN A 1 547 ? -27.011 22.056 25.435 1.00 86.12 547 GLN A O 1
ATOM 4465 N N . SER A 1 548 ? -28.204 20.158 25.659 1.00 83.25 548 SER A N 1
ATOM 4466 C CA . SER A 1 548 ? -29.464 20.836 25.986 1.00 83.25 548 SER A CA 1
ATOM 4467 C C . SER A 1 548 ? -29.465 21.443 27.391 1.00 83.25 548 SER A C 1
ATOM 4469 O O . SER A 1 548 ? -30.023 22.521 27.587 1.00 83.25 548 SER A O 1
ATOM 4471 N N . GLN A 1 549 ? -28.830 20.776 28.360 1.00 84.00 549 GLN A N 1
ATOM 4472 C CA . GLN A 1 549 ? -28.875 21.176 29.769 1.00 84.00 549 GLN A CA 1
ATOM 4473 C C . GLN A 1 549 ? -27.696 22.066 30.181 1.00 84.00 549 GLN A C 1
ATOM 4475 O O . GLN A 1 549 ? -27.843 22.912 31.061 1.00 84.00 549 GLN A O 1
ATOM 4480 N N . PHE A 1 550 ? -26.532 21.917 29.540 1.00 82.06 550 PHE A N 1
ATOM 4481 C CA . PHE A 1 550 ? -25.290 22.565 29.964 1.00 82.06 550 PHE A CA 1
ATOM 4482 C C . PHE A 1 550 ? -24.721 23.450 28.846 1.00 82.06 550 PHE A C 1
ATOM 4484 O O . PHE A 1 550 ? -24.114 22.974 27.887 1.00 82.06 550 PHE A O 1
ATOM 4491 N N . LYS A 1 551 ? -24.909 24.773 28.960 1.00 70.50 551 LYS A N 1
ATOM 4492 C CA . LYS A 1 551 ? -24.484 25.753 27.935 1.00 70.50 551 LYS A CA 1
ATOM 4493 C C . LYS A 1 551 ? -22.966 25.775 27.702 1.00 70.50 551 LYS A C 1
ATOM 4495 O O . LYS A 1 551 ? -22.538 26.026 26.579 1.00 70.50 551 LYS A O 1
ATOM 4500 N N . ASP A 1 552 ? -22.172 25.487 28.732 1.00 72.50 552 ASP A N 1
ATOM 4501 C CA . ASP A 1 552 ? -20.705 25.378 28.694 1.00 72.50 552 ASP A CA 1
ATOM 4502 C C . ASP A 1 552 ? -20.211 24.094 28.003 1.00 72.50 552 ASP A C 1
ATOM 4504 O O . ASP A 1 552 ? -19.018 23.925 27.758 1.00 72.50 552 ASP A O 1
ATOM 4508 N N . ALA A 1 553 ? -21.123 23.173 27.682 1.00 68.62 553 ALA A N 1
ATOM 4509 C CA . ALA A 1 553 ? -20.794 21.867 27.140 1.00 68.62 553 ALA A CA 1
ATOM 4510 C C . ALA A 1 553 ? -20.892 21.780 25.613 1.00 68.62 553 ALA A C 1
ATOM 4512 O O . ALA A 1 553 ? -20.777 20.678 25.087 1.00 68.62 553 ALA A O 1
ATOM 4513 N N . LYS A 1 554 ? -21.093 22.889 24.883 1.00 72.00 554 LYS A N 1
ATOM 4514 C CA . LYS A 1 554 ? -21.080 22.892 23.409 1.00 72.00 554 LYS A CA 1
ATOM 4515 C C . LYS A 1 554 ? -19.651 22.724 22.888 1.00 72.00 554 LYS A C 1
ATOM 4517 O O . LYS A 1 554 ? -18.877 23.677 22.867 1.00 72.00 554 LYS A O 1
ATOM 4522 N N . LYS A 1 555 ? -19.312 21.509 22.460 1.00 68.69 555 LYS A N 1
ATOM 4523 C CA . LYS A 1 555 ? -18.012 21.147 21.877 1.00 68.69 555 LYS A CA 1
ATOM 4524 C C . LYS A 1 555 ? -18.210 20.500 20.505 1.00 68.69 555 LYS A C 1
ATOM 4526 O O . LYS A 1 555 ? -19.320 20.094 20.172 1.00 68.69 555 LYS A O 1
ATOM 4531 N N . LYS A 1 556 ? -17.133 20.373 19.720 1.00 68.56 556 LYS A N 1
ATOM 4532 C CA . LYS A 1 556 ? -17.135 19.489 18.540 1.00 68.56 556 LYS A CA 1
ATOM 4533 C C . LYS A 1 556 ? -17.427 18.054 18.994 1.00 68.56 556 LYS A C 1
ATOM 4535 O O . LYS A 1 556 ? -16.884 17.628 20.012 1.00 68.56 556 LYS A O 1
ATOM 4540 N N . ASP A 1 557 ? -18.210 17.297 18.226 1.00 65.88 557 ASP A N 1
ATOM 4541 C CA . ASP A 1 557 ? -18.644 15.935 18.593 1.00 65.88 557 ASP A CA 1
ATOM 4542 C C . ASP A 1 557 ? -17.483 14.988 18.939 1.00 65.88 557 ASP A C 1
ATOM 4544 O O . ASP A 1 557 ? -17.589 14.140 19.826 1.00 65.88 557 ASP A O 1
ATOM 4548 N N . ASN A 1 558 ? -16.327 15.177 18.298 1.00 66.81 558 ASN A N 1
ATOM 4549 C CA . ASN A 1 558 ? -15.131 14.378 18.556 1.00 66.81 558 ASN A CA 1
ATOM 4550 C C . ASN A 1 558 ? -14.497 14.599 19.936 1.00 66.81 558 ASN A C 1
ATOM 4552 O O . ASN A 1 558 ? -13.705 13.760 20.358 1.00 66.81 558 ASN A O 1
ATOM 4556 N N . ASN A 1 559 ? -14.893 15.651 20.654 1.00 74.19 559 ASN A N 1
ATOM 4557 C CA . ASN A 1 559 ? -14.346 16.016 21.961 1.00 74.19 559 ASN A CA 1
ATOM 4558 C C . ASN A 1 559 ? -15.199 15.492 23.132 1.00 74.19 559 ASN A C 1
ATOM 4560 O O . ASN A 1 559 ? -14.847 15.715 24.290 1.00 74.19 559 ASN A O 1
ATOM 4564 N N . TYR A 1 560 ? -16.304 14.784 22.861 1.00 79.44 560 TYR A N 1
ATOM 4565 C CA . TYR A 1 560 ? -17.048 14.039 23.881 1.00 79.44 560 TYR A CA 1
ATOM 4566 C C . TYR A 1 560 ? -16.411 12.658 24.063 1.00 79.44 560 TYR A C 1
ATOM 4568 O O . TYR A 1 560 ? -16.824 11.671 23.452 1.00 79.44 560 TYR A O 1
ATOM 4576 N N . THR A 1 561 ? -15.350 12.592 24.859 1.00 82.44 561 THR A N 1
ATOM 4577 C CA . THR A 1 561 ? -14.728 11.330 25.284 1.00 82.44 561 THR A CA 1
ATOM 4578 C C . THR A 1 561 ? -15.542 10.663 26.397 1.00 82.44 561 THR A C 1
ATOM 4580 O O . THR A 1 561 ? -16.419 11.294 27.003 1.00 82.44 561 THR A O 1
ATOM 4583 N N . ILE A 1 562 ? -15.248 9.388 26.686 1.00 85.50 562 ILE A N 1
ATOM 4584 C CA . ILE A 1 562 ? -15.863 8.658 27.809 1.00 85.50 562 ILE A CA 1
ATOM 4585 C C . ILE A 1 562 ? -15.685 9.444 29.110 1.00 85.50 562 ILE A C 1
ATOM 4587 O O . ILE A 1 562 ? -16.672 9.692 29.800 1.00 85.50 562 ILE A O 1
ATOM 4591 N N . GLY A 1 563 ? -14.472 9.915 29.410 1.00 84.88 563 GLY A N 1
ATOM 4592 C CA . GLY A 1 563 ? -14.200 10.641 30.646 1.00 84.88 563 GLY A CA 1
ATOM 4593 C C . GLY A 1 563 ? -14.921 11.976 30.751 1.00 84.88 563 GLY A C 1
ATOM 4594 O O . GLY A 1 563 ? -15.467 12.289 31.808 1.00 84.88 563 GLY A O 1
ATOM 4595 N N . TYR A 1 564 ? -15.013 12.743 29.659 1.00 85.31 564 TYR A N 1
ATOM 4596 C CA . TYR A 1 564 ? -15.775 13.994 29.663 1.00 85.31 564 TYR A CA 1
ATOM 4597 C C . TYR A 1 564 ? -17.261 13.754 29.971 1.00 85.31 564 TYR A C 1
ATOM 4599 O O . TYR A 1 564 ? -17.845 14.447 30.808 1.00 85.31 564 TYR A O 1
ATOM 4607 N N . MET A 1 565 ? -17.873 12.761 29.318 1.00 88.56 565 MET A N 1
ATOM 4608 C CA . MET A 1 565 ? -19.285 12.433 29.529 1.00 88.56 565 MET A CA 1
ATOM 4609 C C . MET A 1 565 ? -19.528 11.835 30.918 1.00 88.56 565 MET A C 1
ATOM 4611 O O . MET A 1 565 ? -20.463 12.258 31.594 1.00 88.56 565 MET A O 1
ATOM 4615 N N . ALA A 1 566 ? -18.671 10.918 31.375 1.00 89.62 566 ALA A N 1
ATOM 4616 C CA . ALA A 1 566 ? -18.746 10.327 32.710 1.00 89.62 566 ALA A CA 1
ATOM 4617 C C . ALA A 1 566 ? -18.650 11.397 33.804 1.00 89.62 566 ALA A C 1
ATOM 4619 O O . ALA A 1 566 ? -19.473 11.417 34.719 1.00 89.62 566 ALA A O 1
ATOM 4620 N N . LYS A 1 567 ? -17.718 12.350 33.669 1.00 89.12 567 LYS A N 1
ATOM 4621 C CA . LYS A 1 567 ? -17.598 13.494 34.580 1.00 89.12 567 LYS A CA 1
ATOM 4622 C C . LYS A 1 567 ? -18.866 14.345 34.588 1.00 89.12 567 LYS A C 1
ATOM 4624 O O . LYS A 1 567 ? -19.412 14.609 35.653 1.00 89.12 567 LYS A O 1
ATOM 4629 N N . LYS A 1 568 ? -19.393 14.722 33.416 1.00 89.25 568 LYS A N 1
ATOM 4630 C CA . LYS A 1 568 ? -20.632 15.517 33.332 1.00 89.25 568 LYS A CA 1
ATOM 4631 C C . LYS A 1 568 ? -21.838 14.800 33.944 1.00 89.25 568 LYS A C 1
ATOM 4633 O O . LYS A 1 568 ? -22.656 15.466 34.577 1.00 89.25 568 LYS A O 1
ATOM 4638 N N . ILE A 1 569 ? -21.941 13.481 33.785 1.00 89.31 569 ILE A N 1
ATOM 4639 C CA . ILE A 1 569 ? -22.986 12.667 34.420 1.00 89.31 569 ILE A CA 1
ATOM 4640 C C . ILE A 1 569 ? -22.819 12.680 35.944 1.00 89.31 569 ILE A C 1
ATOM 4642 O O . ILE A 1 569 ? -23.774 12.993 36.651 1.00 89.31 569 ILE A O 1
ATOM 4646 N N . ASN A 1 570 ? -21.611 12.406 36.441 1.00 89.50 570 ASN A N 1
ATOM 4647 C CA . ASN A 1 570 ? -21.307 12.342 37.872 1.00 89.50 570 ASN A CA 1
ATOM 4648 C C . ASN A 1 570 ? -21.516 13.676 38.597 1.00 89.50 570 ASN A C 1
ATOM 4650 O O . ASN A 1 570 ? -22.124 13.704 39.665 1.00 89.50 570 ASN A O 1
ATOM 4654 N N . ASP A 1 571 ? -21.087 14.782 37.989 1.00 90.50 571 ASP A N 1
ATOM 4655 C CA . ASP A 1 571 ? -21.229 16.124 38.561 1.00 90.50 571 ASP A CA 1
ATOM 4656 C C . ASP A 1 571 ? -22.703 16.581 38.620 1.00 90.50 571 ASP A C 1
ATOM 4658 O O . ASP A 1 571 ? -23.023 17.543 39.314 1.00 90.50 571 ASP A O 1
ATOM 4662 N N . ASN A 1 572 ? -23.615 15.918 37.891 1.00 90.31 572 ASN A N 1
ATOM 4663 C CA . ASN A 1 572 ? -25.001 16.368 37.707 1.00 90.31 572 ASN A CA 1
ATOM 4664 C C . ASN A 1 572 ? -26.047 15.252 37.885 1.00 90.31 572 ASN A C 1
ATOM 4666 O O . ASN A 1 572 ? -27.121 15.315 37.279 1.00 90.31 572 ASN A O 1
ATOM 4670 N N . ILE A 1 573 ? -25.767 14.240 38.715 1.00 90.19 573 ILE A N 1
ATOM 4671 C CA . ILE A 1 573 ? -26.638 13.066 38.925 1.00 90.19 573 ILE A CA 1
ATOM 4672 C C . ILE A 1 573 ? -28.102 13.459 39.198 1.00 90.19 573 ILE A C 1
ATOM 4674 O O . ILE A 1 573 ? -29.011 12.908 38.576 1.00 90.19 573 ILE A O 1
ATOM 4678 N N . ASP A 1 574 ? -28.348 14.455 40.055 1.00 88.56 574 ASP A N 1
ATOM 4679 C CA . ASP A 1 574 ? -29.707 14.894 40.410 1.00 88.56 574 ASP A CA 1
ATOM 4680 C C . ASP A 1 574 ? -30.505 15.437 39.217 1.00 88.56 574 ASP A C 1
ATOM 4682 O O . ASP A 1 574 ? -31.738 15.371 39.201 1.00 88.56 574 ASP A O 1
ATOM 4686 N N . THR A 1 575 ? -29.821 15.988 38.215 1.00 87.81 575 THR A N 1
ATOM 4687 C CA . THR A 1 575 ? -30.437 16.452 36.968 1.00 87.81 575 THR A CA 1
ATOM 4688 C C . THR A 1 575 ? -30.830 15.257 36.103 1.00 87.81 575 THR A C 1
ATOM 4690 O O . THR A 1 575 ? -31.964 15.188 35.634 1.00 87.81 575 THR A O 1
ATOM 4693 N N . PHE A 1 576 ? -29.943 14.268 35.949 1.00 88.88 576 PHE A N 1
ATOM 4694 C CA . PHE A 1 576 ? -30.230 13.056 35.173 1.00 88.88 576 PHE A CA 1
ATOM 4695 C C . PHE A 1 576 ? -31.360 12.213 35.789 1.00 88.88 576 PHE A C 1
ATOM 4697 O O . PHE A 1 576 ? -32.224 11.738 35.051 1.00 88.88 576 PHE A O 1
ATOM 4704 N N . ILE A 1 577 ? -31.426 12.101 37.123 1.00 89.31 577 ILE A N 1
ATOM 4705 C CA . ILE A 1 577 ? -32.539 11.441 37.834 1.00 89.31 577 ILE A CA 1
ATOM 4706 C C . ILE A 1 577 ? -33.870 12.125 37.506 1.00 89.31 577 ILE A C 1
ATOM 4708 O O . ILE A 1 577 ? -34.837 11.460 37.130 1.00 89.31 577 ILE A O 1
ATOM 4712 N N . ARG A 1 578 ? -33.913 13.460 37.615 1.00 87.31 578 ARG A N 1
ATOM 4713 C CA . ARG A 1 578 ? -35.122 14.252 37.346 1.00 87.31 578 ARG A CA 1
ATOM 4714 C C . ARG A 1 578 ? -35.606 14.107 35.906 1.00 87.31 578 ARG A C 1
ATOM 4716 O O . ARG A 1 578 ? -36.806 13.981 35.685 1.00 87.31 578 ARG A O 1
ATOM 4723 N N . LEU A 1 579 ? -34.690 14.107 34.939 1.00 87.00 579 LEU A N 1
ATOM 4724 C CA . LEU A 1 579 ? -35.037 14.014 33.518 1.00 87.00 579 LEU A CA 1
ATOM 4725 C C . LEU A 1 579 ? -35.497 12.607 33.102 1.00 87.00 579 LEU A C 1
ATOM 4727 O O . LEU A 1 579 ? -36.333 12.461 32.208 1.00 87.00 579 LEU A O 1
ATOM 4731 N N . LEU A 1 580 ? -34.963 11.563 33.739 1.00 88.75 580 LEU A N 1
ATOM 4732 C CA . LEU A 1 580 ? -35.374 10.189 33.468 1.00 88.75 580 LEU A CA 1
ATOM 4733 C C . LEU A 1 580 ? -36.735 9.858 34.097 1.00 88.75 580 LEU A C 1
ATOM 4735 O O . LEU A 1 580 ? -37.540 9.189 33.453 1.00 88.75 580 LEU A O 1
ATOM 4739 N N . ASN A 1 581 ? -36.991 10.358 35.314 1.00 86.06 581 ASN A N 1
ATOM 4740 C CA . ASN A 1 581 ? -38.232 10.165 36.073 1.00 86.06 581 ASN A CA 1
ATOM 4741 C C . ASN A 1 581 ? -38.683 8.691 36.152 1.00 86.06 581 ASN A C 1
ATOM 4743 O O . ASN A 1 581 ? -39.821 8.346 35.832 1.00 86.06 581 ASN A O 1
ATOM 4747 N N . ASP A 1 582 ? -37.770 7.814 36.567 1.00 88.56 582 ASP A N 1
ATOM 4748 C CA . ASP A 1 582 ? -37.995 6.373 36.688 1.00 88.56 582 ASP A CA 1
ATOM 4749 C C . ASP A 1 582 ? -37.644 5.907 38.110 1.00 88.56 582 ASP A C 1
ATOM 4751 O O . ASP A 1 582 ? -36.604 6.276 38.657 1.00 88.56 582 ASP A O 1
ATOM 4755 N N . LYS A 1 583 ? -38.520 5.100 38.723 1.00 85.50 583 LYS A N 1
ATOM 4756 C CA . LYS A 1 583 ? -38.346 4.605 40.099 1.00 85.50 583 LYS A CA 1
ATOM 4757 C C . LYS A 1 583 ? -37.177 3.626 40.235 1.00 85.50 583 LYS A C 1
ATOM 4759 O O . LYS A 1 583 ? -36.603 3.527 41.318 1.00 85.50 583 LYS A O 1
ATOM 4764 N N . TYR A 1 584 ? -36.846 2.900 39.168 1.00 88.81 584 TYR A N 1
ATOM 4765 C CA . TYR A 1 584 ? -35.751 1.934 39.158 1.00 88.81 584 TYR A CA 1
ATOM 4766 C C . TYR A 1 584 ? -34.388 2.641 39.158 1.00 88.81 584 TYR A C 1
ATOM 4768 O O . TYR A 1 584 ? -33.526 2.347 39.986 1.00 88.81 584 TYR A O 1
ATOM 4776 N N . TYR A 1 585 ? -34.217 3.639 38.288 1.00 89.06 585 TYR A N 1
ATOM 4777 C CA . TYR A 1 585 ? -32.972 4.397 38.120 1.00 89.06 585 TYR A CA 1
ATOM 4778 C C . TYR A 1 585 ? -32.837 5.529 39.154 1.00 89.06 585 TYR A C 1
ATOM 4780 O O . TYR A 1 585 ? -32.764 6.714 38.823 1.00 89.06 585 TYR A O 1
ATOM 4788 N N . ASN A 1 586 ? -32.828 5.148 40.431 1.00 88.38 586 ASN A N 1
ATOM 4789 C CA . ASN A 1 586 ? -32.750 6.060 41.570 1.00 88.38 586 ASN A CA 1
ATOM 4790 C C . ASN A 1 586 ? -31.317 6.577 41.836 1.00 88.38 586 ASN A C 1
ATOM 4792 O O . ASN A 1 586 ? -30.354 6.212 41.160 1.00 88.38 586 ASN A O 1
ATOM 4796 N N . GLY A 1 587 ? -31.151 7.432 42.851 1.00 88.50 587 GLY A N 1
ATOM 4797 C CA . GLY A 1 587 ? -29.852 8.039 43.160 1.00 88.50 587 GLY A CA 1
ATOM 4798 C C . GLY A 1 587 ? -28.751 7.060 43.571 1.00 88.50 587 GLY A C 1
ATOM 4799 O O . GLY A 1 587 ? -27.579 7.340 43.330 1.00 88.50 587 GLY A O 1
ATOM 4800 N N . ILE A 1 588 ? -29.096 5.903 44.143 1.00 91.62 588 ILE A N 1
ATOM 4801 C CA . ILE A 1 588 ? -28.113 4.857 44.457 1.00 91.62 588 ILE A CA 1
ATOM 4802 C C . ILE A 1 588 ? -27.609 4.236 43.154 1.00 91.62 588 ILE A C 1
ATOM 4804 O O . ILE A 1 588 ? -26.398 4.116 42.964 1.00 91.62 588 ILE A O 1
ATOM 4808 N N . TRP A 1 589 ? -28.526 3.919 42.235 1.00 94.06 589 TRP A N 1
ATOM 4809 C CA . TRP A 1 589 ? -28.180 3.378 40.924 1.00 94.06 589 TRP A CA 1
ATOM 4810 C C . TRP A 1 589 ? -27.242 4.317 40.161 1.00 94.06 589 TRP A C 1
ATOM 4812 O O . TRP A 1 589 ? -26.184 3.881 39.721 1.00 94.06 589 TRP A O 1
ATOM 4822 N N . TRP A 1 590 ? -27.564 5.614 40.075 1.00 92.25 590 TRP A N 1
ATOM 4823 C CA . TRP A 1 590 ? -26.724 6.583 39.357 1.00 92.25 590 TRP A CA 1
ATOM 4824 C C . TRP A 1 590 ? -25.345 6.778 39.984 1.00 92.25 590 TRP A C 1
ATOM 4826 O O . TRP A 1 590 ? -24.375 6.924 39.248 1.00 92.25 590 TRP A O 1
ATOM 4836 N N . LYS A 1 591 ? -25.227 6.741 41.318 1.00 92.12 591 LYS A N 1
ATOM 4837 C CA . LYS A 1 591 ? -23.919 6.797 41.994 1.00 92.12 591 LYS A CA 1
ATOM 4838 C C . LYS A 1 591 ? -23.063 5.574 41.671 1.00 92.12 591 LYS A C 1
ATOM 4840 O O . LYS A 1 591 ? -21.879 5.717 41.379 1.00 92.12 591 LYS A O 1
ATOM 4845 N N . ILE A 1 592 ? -23.659 4.381 41.699 1.00 93.25 592 ILE A N 1
ATOM 4846 C CA . ILE A 1 592 ? -22.973 3.134 41.340 1.00 93.25 592 ILE A CA 1
ATOM 4847 C C . ILE A 1 592 ? -22.577 3.161 39.860 1.00 93.25 592 ILE A C 1
ATOM 4849 O O . ILE A 1 592 ? -21.420 2.931 39.526 1.00 93.25 592 ILE A O 1
ATOM 4853 N N . TYR A 1 593 ? -23.518 3.489 38.978 1.00 93.06 593 TYR A N 1
ATOM 4854 C CA . TYR A 1 593 ? -23.302 3.556 37.536 1.00 93.06 593 TYR A CA 1
ATOM 4855 C C . TYR A 1 593 ? -22.233 4.587 37.159 1.00 93.06 593 TYR A C 1
ATOM 4857 O O . TYR A 1 593 ? -21.328 4.303 36.380 1.00 93.06 593 TYR A O 1
ATOM 4865 N N . GLY A 1 594 ? -22.288 5.766 37.772 1.00 91.06 594 GLY A N 1
ATOM 4866 C CA . GLY A 1 594 ? -21.312 6.829 37.594 1.00 91.06 594 GLY A CA 1
ATOM 4867 C C . GLY A 1 594 ? -19.902 6.452 38.056 1.00 91.06 594 GLY A C 1
ATOM 4868 O O . GLY A 1 594 ? -18.929 6.799 37.381 1.00 91.06 594 GLY A O 1
ATOM 4869 N N . LYS A 1 595 ? -19.779 5.675 39.144 1.00 93.25 595 LYS A N 1
ATOM 4870 C CA . LYS A 1 595 ? -18.503 5.075 39.561 1.00 93.25 595 LYS A CA 1
ATOM 4871 C C . LYS A 1 595 ? -17.983 4.094 38.505 1.00 93.25 595 LYS A C 1
ATOM 4873 O O . LYS A 1 595 ? -16.854 4.257 38.058 1.00 93.25 595 LYS A O 1
ATOM 4878 N N . LYS A 1 596 ? -18.821 3.164 38.033 1.00 95.38 596 LYS A N 1
ATOM 4879 C CA . LYS A 1 596 ? -18.439 2.199 36.985 1.00 95.38 596 LYS A CA 1
ATOM 4880 C C . LYS A 1 596 ? -17.991 2.883 35.691 1.00 95.38 596 LYS A C 1
ATOM 4882 O O . LYS A 1 596 ? -17.033 2.445 35.067 1.00 95.38 596 LYS A O 1
ATOM 4887 N N . LEU A 1 597 ? -18.635 3.986 35.297 1.00 92.94 597 LEU A N 1
ATOM 4888 C CA . LEU A 1 597 ? -18.203 4.789 34.146 1.00 92.94 597 LEU A CA 1
ATOM 4889 C C . LEU A 1 597 ? -16.814 5.415 34.349 1.00 92.94 597 LEU A C 1
ATOM 4891 O O . LEU A 1 597 ? -16.038 5.484 33.396 1.00 92.94 597 LEU A O 1
ATOM 4895 N N . ASN A 1 598 ? -16.485 5.858 35.567 1.00 91.69 598 ASN A N 1
ATOM 4896 C CA . ASN A 1 598 ? -15.137 6.336 35.880 1.00 91.69 598 ASN A CA 1
ATOM 4897 C C . ASN A 1 598 ? -14.117 5.192 35.842 1.00 91.69 598 ASN A C 1
ATOM 4899 O O . ASN A 1 598 ? -13.045 5.380 35.275 1.00 91.69 598 ASN A O 1
ATOM 4903 N N . ASP A 1 599 ? -14.461 4.018 36.376 1.00 93.50 599 ASP A N 1
ATOM 4904 C CA . ASP A 1 599 ? -13.592 2.836 36.359 1.00 93.50 599 ASP A CA 1
ATOM 4905 C C . ASP A 1 599 ? -13.310 2.383 34.909 1.00 93.50 599 ASP A C 1
ATOM 4907 O O . ASP A 1 599 ? -12.156 2.182 34.529 1.00 93.50 599 ASP A O 1
ATOM 4911 N N . ILE A 1 600 ? -14.334 2.363 34.043 1.00 92.88 600 ILE A N 1
ATOM 4912 C CA . ILE A 1 600 ? -14.172 2.145 32.593 1.00 92.88 600 ILE A CA 1
ATOM 4913 C C . ILE A 1 600 ? -13.285 3.220 31.967 1.00 92.88 600 ILE A C 1
ATOM 4915 O O . ILE A 1 600 ? -12.481 2.907 31.094 1.00 92.88 600 ILE A O 1
ATOM 4919 N N . ASN A 1 601 ? -13.407 4.486 32.377 1.00 90.06 601 ASN A N 1
ATOM 4920 C CA . ASN A 1 601 ? -12.551 5.543 31.845 1.00 90.06 601 ASN A CA 1
ATOM 4921 C C . ASN A 1 601 ? -11.076 5.335 32.220 1.00 90.06 601 ASN A C 1
ATOM 4923 O O . ASN A 1 601 ? -10.205 5.578 31.388 1.00 90.06 601 ASN A O 1
ATOM 4927 N N . VAL A 1 602 ? -10.793 4.868 33.440 1.00 90.06 602 VAL A N 1
ATOM 4928 C CA . VAL A 1 602 ? -9.431 4.516 33.870 1.00 90.06 602 VAL A CA 1
ATOM 4929 C C . VAL A 1 602 ? -8.887 3.390 32.995 1.00 90.06 602 VAL A C 1
ATOM 4931 O O . VAL A 1 602 ? -7.854 3.576 32.360 1.00 90.06 602 VAL A O 1
ATOM 4934 N N . LEU A 1 603 ? -9.629 2.287 32.861 1.00 90.94 603 LEU A N 1
ATOM 4935 C CA . LEU A 1 603 ? -9.233 1.156 32.014 1.00 90.94 603 LEU A CA 1
ATOM 4936 C C . LEU A 1 603 ? -9.068 1.563 30.549 1.00 90.94 603 LEU A C 1
ATOM 4938 O O . LEU A 1 603 ? -8.123 1.149 29.890 1.00 90.94 603 LEU A O 1
ATOM 4942 N N . ARG A 1 604 ? -9.946 2.425 30.031 1.00 88.44 604 ARG A N 1
ATOM 4943 C CA . ARG A 1 604 ? -9.841 2.965 28.673 1.00 88.44 604 ARG A CA 1
ATOM 4944 C C . ARG A 1 604 ? -8.576 3.794 28.492 1.00 88.44 604 ARG A C 1
ATOM 4946 O O . ARG A 1 604 ? -7.963 3.695 27.436 1.00 88.44 604 ARG A O 1
ATOM 4953 N N . ARG A 1 605 ? -8.191 4.618 29.472 1.00 85.25 605 ARG A N 1
ATOM 4954 C CA . ARG A 1 605 ? -6.930 5.377 29.425 1.00 85.25 605 ARG A CA 1
ATOM 4955 C C . ARG A 1 605 ? -5.737 4.429 29.420 1.00 85.25 605 ARG A C 1
ATOM 4957 O O . ARG A 1 605 ? -4.907 4.564 28.533 1.00 85.25 605 ARG A O 1
ATOM 4964 N N . THR A 1 606 ? -5.707 3.433 30.308 1.00 86.19 606 THR A N 1
ATOM 4965 C CA . THR A 1 606 ? -4.667 2.389 30.304 1.00 86.19 606 THR A CA 1
ATOM 4966 C C . THR A 1 606 ? -4.604 1.688 28.947 1.00 86.19 606 THR A C 1
ATOM 4968 O O . THR A 1 606 ? -3.548 1.623 28.339 1.00 86.19 606 THR A O 1
ATOM 4971 N N . CYS A 1 607 ? -5.754 1.293 28.394 1.00 84.62 607 CYS A N 1
ATOM 4972 C CA . CYS A 1 607 ? -5.861 0.659 27.081 1.00 84.62 607 CYS A CA 1
ATOM 4973 C C . CYS A 1 607 ? -5.379 1.555 25.928 1.00 84.62 607 CYS A C 1
ATOM 4975 O O . CYS A 1 607 ? -5.101 1.030 24.860 1.00 84.62 607 CYS A O 1
ATOM 4977 N N . CYS A 1 608 ? -5.314 2.881 26.088 1.00 77.19 608 CYS A N 1
ATOM 4978 C CA . CYS A 1 608 ? -4.869 3.826 25.054 1.00 77.19 608 CYS A CA 1
ATOM 4979 C C . CYS A 1 608 ? -3.415 4.293 25.236 1.00 77.19 608 CYS A C 1
ATOM 4981 O O . CYS A 1 608 ? -2.870 4.943 24.341 1.00 77.19 608 CYS A O 1
ATOM 4983 N N . HIS A 1 609 ? -2.799 4.016 26.383 1.00 72.81 609 HIS A N 1
ATOM 4984 C CA 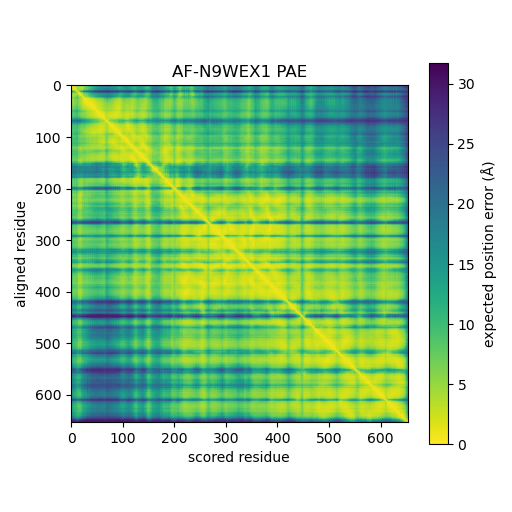. HIS A 1 609 ? -1.432 4.425 26.674 1.00 72.81 609 HIS A CA 1
ATOM 4985 C C . HIS A 1 609 ? -0.421 3.347 26.252 1.00 72.81 609 HIS A C 1
ATOM 4987 O O . HIS A 1 609 ? -0.809 2.212 25.998 1.00 72.81 609 HIS A O 1
ATOM 4993 N N . PRO A 1 610 ? 0.871 3.703 26.110 1.00 60.84 610 PRO A N 1
ATOM 4994 C CA . PRO A 1 610 ? 1.911 2.766 25.680 1.00 60.84 610 PRO A CA 1
ATOM 4995 C C . PRO A 1 610 ? 2.256 1.695 26.723 1.00 60.84 610 PRO A C 1
ATOM 4997 O O . PRO A 1 610 ? 3.029 0.794 26.410 1.00 60.84 610 PRO A O 1
ATOM 5000 N N . ASP A 1 611 ? 1.759 1.843 27.952 1.00 66.56 611 ASP A N 1
ATOM 5001 C CA . ASP A 1 611 ? 1.968 0.885 29.032 1.00 66.56 611 ASP A CA 1
ATOM 5002 C C . ASP A 1 611 ? 1.153 -0.394 28.775 1.00 66.56 611 ASP A C 1
ATOM 5004 O O . ASP A 1 611 ? 0.097 -0.356 28.141 1.00 66.56 611 ASP A O 1
ATOM 5008 N N . GLU A 1 612 ? 1.644 -1.533 29.263 1.00 71.19 612 GLU A N 1
ATOM 5009 C CA . GLU A 1 612 ? 1.021 -2.840 29.027 1.00 71.19 612 GLU A CA 1
ATOM 5010 C C . GLU A 1 612 ? -0.406 -2.896 29.600 1.00 71.19 612 GLU A C 1
ATOM 5012 O O . GLU A 1 612 ? -0.620 -2.667 30.793 1.00 71.19 612 GLU A O 1
ATOM 5017 N N . PHE A 1 613 ? -1.393 -3.228 28.758 1.00 84.69 613 PHE A N 1
ATOM 5018 C CA . PHE A 1 613 ? -2.755 -3.510 29.206 1.00 84.69 613 PHE A CA 1
ATOM 5019 C C . PHE A 1 613 ? -2.855 -4.994 29.563 1.00 84.69 613 PHE A C 1
ATOM 5021 O O . PHE A 1 613 ? -2.901 -5.856 28.680 1.00 84.69 613 PHE A O 1
ATOM 5028 N N . LEU A 1 614 ? -2.853 -5.294 30.862 1.00 89.00 614 LEU A N 1
ATOM 5029 C CA . LEU A 1 614 ? -2.677 -6.653 31.369 1.00 89.00 614 LEU A CA 1
ATOM 5030 C C . LEU A 1 614 ? -3.974 -7.474 31.299 1.00 89.00 614 LEU A C 1
ATOM 5032 O O . LEU A 1 614 ? -5.082 -6.946 31.191 1.00 89.00 614 LEU A O 1
ATOM 5036 N N . LEU A 1 615 ? -3.851 -8.797 31.454 1.00 87.81 615 LEU A N 1
ATOM 5037 C CA . LEU A 1 615 ? -5.001 -9.713 31.491 1.00 87.81 615 LEU A CA 1
ATOM 5038 C C . LEU A 1 615 ? -6.021 -9.336 32.584 1.00 87.81 615 LEU A C 1
ATOM 5040 O O . LEU A 1 615 ? -7.225 -9.472 32.380 1.00 87.81 615 LEU A O 1
ATOM 5044 N N . ALA A 1 616 ? -5.557 -8.843 33.736 1.00 90.06 616 ALA A N 1
ATOM 5045 C CA . ALA A 1 616 ? -6.436 -8.396 34.818 1.00 90.06 616 ALA A CA 1
ATOM 5046 C C . ALA A 1 616 ? -7.255 -7.151 34.425 1.00 90.06 616 ALA A C 1
ATOM 5048 O O . ALA A 1 616 ? -8.440 -7.067 34.753 1.00 90.06 616 ALA A O 1
ATOM 5049 N N . ASP A 1 617 ? -6.650 -6.217 33.683 1.00 91.81 617 ASP A N 1
ATOM 5050 C CA . ASP A 1 617 ? -7.336 -5.024 33.179 1.00 91.81 617 ASP A CA 1
ATOM 5051 C C . ASP A 1 617 ? -8.390 -5.396 32.132 1.00 91.81 617 ASP A C 1
ATOM 5053 O O . ASP A 1 617 ? -9.503 -4.866 32.150 1.00 91.81 617 ASP A O 1
ATOM 5057 N N . GLU A 1 618 ? -8.082 -6.359 31.258 1.00 90.94 618 GLU A N 1
ATOM 5058 C CA . GLU A 1 618 ? -9.050 -6.929 30.318 1.00 90.94 618 GLU A CA 1
ATOM 5059 C C . GLU A 1 618 ? -10.242 -7.557 31.041 1.00 90.94 618 GLU A C 1
ATOM 5061 O O . GLU A 1 618 ? -11.388 -7.267 30.692 1.00 90.94 618 GLU A O 1
ATOM 5066 N N . GLN A 1 619 ? -9.985 -8.434 32.015 1.00 92.31 619 GLN A N 1
ATOM 5067 C CA . GLN A 1 619 ? -11.040 -9.121 32.759 1.00 92.31 619 GLN A CA 1
ATOM 5068 C C . GLN A 1 619 ? -11.955 -8.111 33.454 1.00 92.31 619 GLN A C 1
ATOM 5070 O O . GLN A 1 619 ? -13.176 -8.217 33.350 1.00 92.31 619 GLN A O 1
ATOM 5075 N N . ASN A 1 620 ? -11.373 -7.081 34.072 1.00 95.00 620 ASN A N 1
ATOM 5076 C CA . ASN A 1 620 ? -12.123 -6.001 34.703 1.00 95.00 620 ASN A CA 1
ATOM 5077 C C . ASN A 1 620 ? -12.943 -5.192 33.679 1.00 95.00 620 ASN A C 1
ATOM 5079 O O . ASN A 1 620 ? -14.118 -4.902 33.902 1.00 95.00 620 ASN A O 1
ATOM 5083 N N . LEU A 1 621 ? -12.366 -4.869 32.515 1.00 94.81 621 LEU A N 1
ATOM 5084 C CA . LEU A 1 621 ? -13.079 -4.148 31.458 1.00 94.81 621 LEU A CA 1
ATOM 5085 C C . LEU A 1 621 ? -14.271 -4.955 30.927 1.00 94.81 621 LEU A C 1
ATOM 5087 O O . LEU A 1 621 ? -15.359 -4.398 30.772 1.00 94.81 621 LEU A O 1
ATOM 5091 N N . LYS A 1 622 ? -14.086 -6.256 30.669 1.00 93.75 622 LYS A N 1
ATOM 5092 C CA . LYS A 1 622 ? -15.158 -7.157 30.218 1.00 93.75 622 LYS A CA 1
ATOM 5093 C C . LYS A 1 622 ? -16.256 -7.284 31.271 1.00 93.75 622 LYS A C 1
ATOM 5095 O O . LYS A 1 622 ? -17.424 -7.097 30.930 1.00 93.75 622 LYS A O 1
ATOM 5100 N N . GLN A 1 623 ? -15.880 -7.491 32.534 1.00 95.50 623 GLN A N 1
ATOM 5101 C CA . GLN A 1 623 ? -16.818 -7.558 33.652 1.00 95.50 623 GLN A CA 1
ATOM 5102 C C . GLN A 1 623 ? -17.660 -6.278 33.747 1.00 95.50 623 GLN A C 1
ATOM 5104 O O . GLN A 1 623 ? -18.886 -6.340 33.775 1.00 95.50 623 GLN A O 1
ATOM 5109 N N . LEU A 1 624 ? -17.028 -5.099 33.740 1.00 96.44 624 LEU A N 1
ATOM 5110 C CA . LEU A 1 624 ? -17.744 -3.824 33.827 1.00 96.44 624 LEU A CA 1
ATOM 5111 C C . LEU A 1 624 ? -18.685 -3.608 32.635 1.00 96.44 624 LEU A C 1
ATOM 5113 O O . LEU A 1 624 ? -19.833 -3.194 32.814 1.00 96.44 624 LEU A O 1
ATOM 5117 N N . LEU A 1 625 ? -18.215 -3.864 31.412 1.00 95.81 625 LEU A N 1
ATOM 5118 C CA . LEU A 1 625 ? -19.000 -3.607 30.205 1.00 95.81 625 LEU A CA 1
ATOM 5119 C C . LEU A 1 625 ? -20.191 -4.559 30.058 1.00 95.81 625 LEU A C 1
ATOM 5121 O O . LEU A 1 625 ? -21.283 -4.090 29.716 1.00 95.81 625 LEU A O 1
ATOM 5125 N N . PHE A 1 626 ? -19.984 -5.856 30.296 1.00 95.50 626 PHE A N 1
ATOM 5126 C CA . PHE A 1 626 ? -20.925 -6.910 29.915 1.00 95.50 626 PHE A CA 1
ATOM 5127 C C . PHE A 1 626 ? -21.609 -7.562 31.121 1.00 95.50 626 PHE A C 1
ATOM 5129 O O . PHE A 1 626 ? -22.837 -7.529 31.178 1.00 95.50 626 PHE A O 1
ATOM 5136 N N . ASP A 1 627 ? -20.861 -8.060 32.107 1.00 94.12 627 ASP A N 1
ATOM 5137 C CA . ASP A 1 627 ? -21.425 -8.765 33.277 1.00 94.12 627 ASP A CA 1
ATOM 5138 C C . ASP A 1 627 ? -22.192 -7.807 34.198 1.00 94.12 627 ASP A C 1
ATOM 5140 O O . ASP A 1 627 ? -23.264 -8.110 34.719 1.00 94.12 627 ASP A O 1
ATOM 5144 N N . GLU A 1 628 ? -21.656 -6.601 34.368 1.00 94.44 628 GLU A N 1
ATOM 5145 C CA . GLU A 1 628 ? -22.259 -5.520 35.144 1.00 94.44 628 GLU A CA 1
ATOM 5146 C C . GLU A 1 628 ? -23.158 -4.597 34.305 1.00 94.44 628 GLU A C 1
ATOM 5148 O O . GLU A 1 628 ? -23.638 -3.566 34.795 1.00 94.44 628 GLU A O 1
ATOM 5153 N N . GLU A 1 629 ? -23.387 -4.983 33.047 1.00 93.88 629 GLU A N 1
ATOM 5154 C CA . GLU A 1 629 ? -24.308 -4.385 32.084 1.00 93.88 629 GLU A CA 1
ATOM 5155 C C . GLU A 1 629 ? -24.114 -2.878 31.838 1.00 93.88 629 GLU A C 1
ATOM 5157 O O . GLU A 1 629 ? -25.061 -2.184 31.445 1.00 93.88 629 GLU A O 1
ATOM 5162 N N . VAL A 1 630 ? -22.912 -2.322 32.043 1.00 94.75 630 VAL A N 1
ATOM 5163 C CA . VAL A 1 630 ? -22.692 -0.883 31.820 1.00 94.75 630 VAL A CA 1
ATOM 5164 C C . VAL A 1 630 ? -22.936 -0.519 30.358 1.00 94.75 630 VAL A C 1
ATOM 5166 O O . VAL A 1 630 ? -23.615 0.472 30.088 1.00 94.75 630 VAL A O 1
ATOM 5169 N N . PHE A 1 631 ? -22.479 -1.348 29.413 1.00 94.38 631 PHE A N 1
ATOM 5170 C CA . PHE A 1 631 ? -22.674 -1.095 27.987 1.00 94.38 631 PHE A CA 1
ATOM 5171 C C . PHE A 1 631 ? -24.162 -1.062 27.608 1.00 94.38 631 PHE A C 1
ATOM 5173 O O . PHE A 1 631 ? -24.605 -0.140 26.922 1.00 94.38 631 PHE A O 1
ATOM 5180 N N . LYS A 1 632 ? -24.972 -2.011 28.101 1.00 92.69 632 LYS A N 1
ATOM 5181 C CA . LYS A 1 632 ? -26.428 -2.028 27.860 1.00 92.69 632 LYS A CA 1
ATOM 5182 C C . LYS A 1 632 ? -27.127 -0.823 28.479 1.00 92.69 632 LYS A C 1
ATOM 5184 O O . LYS A 1 632 ? -28.027 -0.246 27.866 1.00 92.69 632 LYS A O 1
ATOM 5189 N N . ASN A 1 633 ? -26.710 -0.425 29.680 1.00 93.44 633 ASN A N 1
ATOM 5190 C CA . ASN A 1 633 ? -27.312 0.681 30.419 1.00 93.44 633 ASN A CA 1
ATOM 5191 C C . ASN A 1 633 ? -27.020 2.065 29.813 1.00 93.44 633 ASN A C 1
ATOM 5193 O O . ASN A 1 633 ? -27.700 3.033 30.157 1.00 93.44 633 ASN A O 1
ATOM 5197 N N . LEU A 1 634 ? -26.137 2.171 28.814 1.00 93.56 634 LEU A N 1
ATOM 5198 C CA . LEU A 1 634 ? -25.979 3.396 28.023 1.00 93.56 634 LEU A CA 1
ATOM 5199 C C . LEU A 1 634 ? -27.284 3.848 27.350 1.00 93.56 634 LEU A C 1
ATOM 5201 O O . LEU A 1 634 ? -27.513 5.054 27.217 1.00 93.56 634 LEU A O 1
ATOM 5205 N N . LYS A 1 635 ? -28.205 2.918 27.043 1.00 91.25 635 LYS A N 1
ATOM 5206 C CA . LYS A 1 635 ? -29.536 3.231 26.485 1.00 91.25 635 LYS A CA 1
ATOM 5207 C C . LYS A 1 635 ? -30.386 4.148 27.360 1.00 91.25 635 LYS A C 1
ATOM 5209 O O . LYS A 1 635 ? -31.311 4.790 26.857 1.00 91.25 635 LYS A O 1
ATOM 5214 N N . VAL A 1 636 ? -30.073 4.244 28.654 1.00 90.69 636 VAL A N 1
ATOM 5215 C CA . VAL A 1 636 ? -30.727 5.174 29.581 1.00 90.69 636 VAL A CA 1
ATOM 5216 C C . VAL A 1 636 ? -30.616 6.615 29.075 1.00 90.69 636 VAL A C 1
ATOM 5218 O O . VAL A 1 636 ? -31.609 7.337 29.112 1.00 90.69 636 VAL A O 1
ATOM 5221 N N . GLY A 1 637 ? -29.480 7.018 28.495 1.00 88.38 637 GLY A N 1
ATOM 5222 C CA . GLY A 1 637 ? -29.322 8.356 27.912 1.00 88.38 637 GLY A CA 1
ATOM 5223 C C . GLY A 1 637 ? -30.333 8.643 26.794 1.00 88.38 637 GLY A C 1
ATOM 5224 O O . GLY A 1 637 ? -30.993 9.682 26.801 1.00 88.38 637 GLY A O 1
ATOM 5225 N N . ARG A 1 638 ? -30.570 7.673 25.897 1.00 89.19 638 ARG A N 1
ATOM 5226 C CA . ARG A 1 638 ? -31.587 7.798 24.835 1.00 89.19 638 ARG A CA 1
ATOM 5227 C C . ARG A 1 638 ? -33.005 7.926 25.399 1.00 89.19 638 ARG A C 1
ATOM 5229 O O . ARG A 1 638 ? -33.825 8.647 24.832 1.00 89.19 638 ARG A O 1
ATOM 5236 N N . ARG A 1 639 ? -33.315 7.247 26.513 1.00 89.75 639 ARG A N 1
ATOM 5237 C CA . ARG A 1 639 ? -34.608 7.404 27.211 1.00 89.75 639 ARG A CA 1
ATOM 5238 C C . ARG A 1 639 ? -34.773 8.824 27.754 1.00 89.75 639 ARG A C 1
ATOM 5240 O O . ARG A 1 639 ? -35.836 9.414 27.582 1.00 89.75 639 ARG A O 1
ATOM 5247 N N . ILE A 1 640 ? -33.711 9.393 28.322 1.00 88.81 640 ILE A N 1
ATOM 5248 C CA . ILE A 1 640 ? -33.694 10.779 28.806 1.00 88.81 640 ILE A CA 1
ATOM 5249 C C . ILE A 1 640 ? -33.906 11.768 27.656 1.00 88.81 640 ILE A C 1
ATOM 5251 O O . ILE A 1 640 ? -34.753 12.652 27.765 1.00 88.81 640 ILE A O 1
ATOM 5255 N N . ALA A 1 641 ? -33.197 11.595 26.538 1.00 86.81 641 ALA A N 1
ATOM 5256 C CA . ALA A 1 641 ? -33.361 12.444 25.359 1.00 86.81 641 ALA A CA 1
ATOM 5257 C C . ALA A 1 641 ? -34.821 12.460 24.861 1.00 86.81 641 ALA A C 1
ATOM 5259 O O . ALA A 1 641 ? -35.397 13.530 24.667 1.00 86.81 641 ALA A O 1
ATOM 5260 N N . LYS A 1 642 ? -35.463 11.286 24.773 1.00 87.12 642 LYS A N 1
ATOM 5261 C CA . LYS A 1 642 ? -36.888 11.165 24.408 1.00 87.12 642 LYS A CA 1
ATOM 5262 C C . LYS A 1 642 ? -37.824 11.861 25.403 1.00 87.12 642 LYS A C 1
ATOM 5264 O O . LYS A 1 642 ? -38.843 12.419 24.998 1.00 87.12 642 LYS A O 1
ATOM 5269 N N . ASN A 1 643 ? -37.520 11.824 26.701 1.00 87.19 643 ASN A N 1
ATOM 5270 C CA . ASN A 1 643 ? -38.310 12.534 27.711 1.00 87.19 643 ASN A CA 1
ATOM 5271 C C . ASN A 1 643 ? -38.193 14.057 27.555 1.00 87.19 643 ASN A C 1
ATOM 5273 O O . ASN A 1 643 ? -39.206 14.748 27.649 1.00 87.19 643 ASN A O 1
ATOM 5277 N N . ILE A 1 644 ? -36.993 14.572 27.266 1.00 84.44 644 ILE A N 1
ATOM 5278 C CA . ILE A 1 644 ? -36.763 16.002 27.006 1.00 84.44 644 ILE A CA 1
ATOM 5279 C C . ILE A 1 644 ? -37.551 16.466 25.777 1.00 84.44 644 ILE A C 1
ATOM 5281 O O . ILE A 1 644 ? -38.225 17.491 25.843 1.00 84.44 644 ILE A O 1
ATOM 5285 N N . GLU A 1 645 ? -37.528 15.706 24.679 1.00 82.00 645 GLU A N 1
ATOM 5286 C CA . GLU A 1 645 ? -38.321 16.022 23.482 1.00 82.00 645 GLU A CA 1
ATOM 5287 C C . GLU A 1 645 ? -39.820 16.098 23.800 1.00 82.00 645 GLU A C 1
ATOM 5289 O O . GLU A 1 645 ? -40.484 17.068 23.436 1.00 82.00 645 GLU A O 1
ATOM 5294 N N . LYS A 1 646 ? -40.353 15.130 24.559 1.00 80.19 646 LYS A N 1
ATOM 5295 C CA . LYS A 1 646 ? -41.760 15.139 24.997 1.00 80.19 646 LYS A CA 1
ATOM 5296 C C . LYS A 1 646 ? -42.107 16.338 25.883 1.00 80.19 646 LYS A C 1
ATOM 5298 O O . LYS A 1 646 ? -43.215 16.860 25.780 1.00 80.19 646 LYS A O 1
ATOM 5303 N N . LEU A 1 647 ? -41.196 16.756 26.762 1.00 73.88 647 LEU A N 1
ATOM 5304 C CA . LEU A 1 647 ? -41.383 17.923 27.630 1.00 73.88 647 LEU A CA 1
ATOM 5305 C C . LEU A 1 647 ? -41.364 19.229 26.828 1.00 73.88 647 LEU A C 1
ATOM 5307 O O . LEU A 1 647 ? -42.216 20.083 27.049 1.00 73.88 647 LEU A O 1
ATOM 5311 N N . ASN A 1 648 ? -40.463 19.355 25.852 1.00 66.62 648 ASN A N 1
ATOM 5312 C CA . ASN A 1 648 ? -40.390 20.533 24.987 1.00 66.62 648 ASN A CA 1
ATOM 5313 C C . ASN A 1 648 ? -41.625 20.674 24.085 1.00 66.62 648 ASN A C 1
ATOM 5315 O O . ASN A 1 648 ? -42.104 21.787 23.896 1.00 66.62 648 ASN A O 1
ATOM 5319 N N . ILE A 1 649 ? -42.192 19.569 23.585 1.00 59.94 649 ILE A N 1
ATOM 5320 C CA . ILE A 1 649 ? -43.436 19.593 22.793 1.00 59.94 649 ILE A CA 1
ATOM 5321 C C . ILE A 1 649 ? -44.628 20.079 23.638 1.00 59.94 649 ILE A C 1
ATOM 5323 O O . ILE A 1 649 ? -45.467 20.822 23.138 1.00 59.94 649 ILE A O 1
ATOM 5327 N N . LYS A 1 650 ? -44.680 19.725 24.930 1.00 54.06 650 LYS A N 1
ATOM 5328 C CA . LYS A 1 650 ? -45.737 20.167 25.859 1.00 54.06 650 LYS A CA 1
ATOM 5329 C C . LYS A 1 650 ? -45.641 21.632 26.303 1.00 54.06 650 LYS A C 1
ATOM 5331 O O . LYS A 1 650 ? -46.614 22.127 26.847 1.00 54.06 650 LYS A O 1
ATOM 5336 N N . CYS A 1 651 ? -44.500 22.299 26.120 1.00 48.06 651 CYS A N 1
ATOM 5337 C CA . CYS A 1 651 ? -44.342 23.729 26.426 1.00 48.06 651 CYS A CA 1
ATOM 5338 C C . CYS A 1 651 ? -44.636 24.648 25.225 1.00 48.06 651 CYS A C 1
ATOM 5340 O O . CYS A 1 651 ? -44.647 25.865 25.391 1.00 48.06 651 CYS A O 1
ATOM 5342 N N . VAL A 1 652 ? -44.803 24.087 24.020 1.00 44.16 652 VAL A N 1
ATOM 5343 C CA . VAL A 1 652 ? -45.089 24.832 22.775 1.00 44.16 652 VAL A CA 1
ATOM 5344 C C . VAL A 1 652 ? -46.572 24.730 22.372 1.00 44.16 652 VAL A C 1
ATOM 5346 O O . VAL A 1 652 ? -47.042 25.545 21.580 1.00 44.16 652 VAL A O 1
ATOM 5349 N N . GLN A 1 653 ? -47.305 23.758 22.926 1.00 35.38 653 GLN A N 1
ATOM 5350 C CA . GLN A 1 653 ? -48.774 23.706 22.940 1.00 35.38 653 GLN A CA 1
ATOM 5351 C C . GLN A 1 653 ? -49.309 24.422 24.176 1.00 35.38 653 GLN A C 1
ATOM 5353 O O . GLN A 1 653 ? -50.390 25.038 24.053 1.00 35.38 653 GLN A O 1
#

InterPro domains:
  IPR027417 P-loop containing nucleoside triphosphate hydrolase [G3DSA:3.40.50.300] (17-177)
  IPR027417 P-loop containing nucleoside triphosphate hydrolase [G3DSA:3.40.50.300] (216-427)
  IPR027417 P-loop containing nucleoside triphosphate hydrolase [SSF52540] (116-416)
  IPR041677 DNA2/NAM7 helicase, helicase domain [PF13086] (96-158)
  IPR041679 DNA2/NAM7 helicase-like, C-terminal [PF13087] (216-388)
  IPR050534 Coronaviruses polyprotein 1ab [PTHR43788] (121-399)

Mean predicted aligned error: 9.77 Å

Foldseek 3Di:
DPVVLVVDVVVDDPQVNLVDDPPDDPVNVVVVVVVVVVLLVVLVVCCVPDPVLVVLQVVQVCVVVCDDVPHGHDDDLVVLLVRVLVSVVSVCSVVVDDDDDLVCVCVVCVSLPAFQSAEEAEAEQQQQAQQVSCVVVNRNHPYYHYYHDVLADFHDDDPVRLVVLVVPDDPVCPVRSDRRDTPQLVVQVPAPAFDWFQAPVRDTRTHHPDSQEDAFADPPLVVLLCVHRGVVSHDYDYDADDVLLCQLALFNAAFEDAWAADFPDPVVVQLAGVRLLVVVVVSCLSNCVSVVNDHGLEAEEEQDPSNLVNSVVVCCVDPSCVVPVPRVVVSSVQRGYYLVSQPPAAGQYYEYEYGHDQVPLVSLQPDGSNRSSSRSSNHHYYYYYYYNLLRNVVHPSVVLVNLSRLLVLLLVLVVLLPDDDDPVSLVVNLVSVSRHDALQSQWDDDDPPRDIFGHCPSNLVNNVVDPLLVDDDDPVLCVLLVHDPVLLVPDDPLLSSLVSNLSSLVVSVCSCCPVVVRDDFAPLRSCLSVLVSLQVLLLVQAVLVCVVPPVVSDDDSSRSHLVNSLVSCQVPVVVLCVLLVDPVCDPVNSNVLSVLSVLLVVLNRCSNDPDGNDPVSVVSNSCSVGVVVSVVCSNSSVSSSVSVVVVVVVVVD

Organism: NCBI:txid999413

Nearest PDB structures (foldseek):
  8rd3-assembly1_A  TM=6.942E-01  e=2.378E-10  Saccharomyces cerevisiae S288C
  2wjv-assembly1_A  TM=7.118E-01  e=6.599E-09  Homo sapiens
  2wjv-assembly2_B  TM=7.120E-01  e=2.615E-08  Homo sapiens
  4b3g-assembly1_A  TM=6.904E-01  e=3.015E-08  Homo sapiens
  8ftm-assembly2_B  TM=5.662E-01  e=3.087E-09  Thermochaetoides thermophila DSM 1495

Solvent-accessible surface area (backbone atoms only — not comparable to full-atom values): 35877 Å² total; per-residue (Å²): 116,30,65,67,39,56,53,45,58,75,70,65,58,78,68,63,46,74,75,52,52,54,84,56,44,74,69,57,50,53,53,51,53,51,51,51,53,52,52,50,51,53,45,49,53,48,57,75,70,33,67,66,54,53,51,35,53,49,52,47,49,29,68,73,67,34,32,60,90,93,43,80,50,82,78,55,68,71,58,42,44,72,42,40,47,61,33,50,57,53,49,39,70,79,47,80,74,86,88,79,50,68,90,48,42,61,72,75,44,58,42,54,80,58,66,49,70,39,64,74,44,76,40,72,61,18,13,40,34,46,50,78,62,47,47,73,60,54,50,27,23,67,39,78,46,80,38,54,47,85,60,38,62,60,29,89,70,56,70,71,59,50,54,52,33,62,75,64,54,43,91,86,39,47,91,69,42,56,65,69,55,18,41,31,58,58,51,19,74,72,39,92,54,59,50,74,40,51,48,92,87,67,51,75,44,71,39,38,70,73,85,46,75,41,58,70,31,41,76,53,35,41,58,39,35,24,59,56,54,43,69,58,66,54,41,83,64,40,80,80,80,55,68,81,59,56,68,34,49,56,57,90,63,56,41,58,46,81,35,71,61,55,44,84,41,76,92,72,71,33,34,28,23,64,58,45,39,51,56,50,50,53,46,52,53,45,18,43,62,41,32,76,83,49,84,48,60,48,32,41,35,17,91,41,68,48,33,39,53,45,39,55,50,52,46,69,72,33,73,74,36,71,76,48,52,67,67,50,50,56,48,44,70,77,30,45,35,38,50,82,72,47,65,98,50,74,26,51,26,27,37,42,46,60,38,55,33,85,87,39,57,69,63,53,62,64,65,48,49,30,56,52,35,51,52,42,64,26,14,29,66,21,42,38,36,36,29,32,53,81,53,43,53,79,24,70,58,53,37,48,41,51,18,40,40,52,36,47,50,54,46,51,51,57,54,55,70,76,44,86,85,43,73,68,53,52,54,50,49,56,56,51,60,74,47,53,66,58,27,43,71,32,42,46,76,61,40,100,74,84,44,70,38,82,57,57,64,54,41,52,61,37,31,65,72,41,70,75,55,66,59,77,82,50,73,64,58,27,58,77,53,68,51,50,72,66,62,57,66,74,42,52,71,70,32,38,52,31,38,53,38,20,49,52,45,38,59,48,49,49,47,42,34,70,77,63,69,47,88,77,75,63,53,19,45,49,44,43,32,46,51,49,20,49,33,49,41,43,44,78,17,37,47,69,48,46,46,72,76,34,81,90,57,74,65,63,78,86,58,57,43,55,53,57,50,32,48,56,46,56,80,38,47,74,58,54,40,64,53,53,69,46,88,80,62,34,75,67,49,50,54,54,51,35,48,52,44,48,54,50,32,52,52,45,49,44,29,46,41,90,58,73,24,40,73,69,56,51,52,51,49,49,40,46,38,37,79,67,36,46,59,68,55,37,54,54,33,43,53,26,41,55,42,51,52,57,52,54,56,63,73,76,108

Radius of gyration: 32.25 Å; Cα contacts (8 Å, |Δi|>4): 887; chains: 1; bounding box: 89×61×98 Å